Protein 1WMZ (pdb70)

Organism: Pseudocnus echinatus (NCBI:txid2592315)

InterPro domains:
  IPR001304 C-type lectin-like [PF00059] (22-136)
  IPR001304 C-type lectin-like [PS50041] (10-136)
  IPR001304 C-type lectin-like [SM00034] (3-136)
  IPR016186 C-type lectin-like/link domain superfamily [G3DSA:3.10.100.10] (1-139)
  IPR016187 C-type lectin fold [SSF56436] (1-137)
  IPR033988 CEL-1-like C-type lectin-like domain [cd03589] (3-137)
  IPR050111 C-type lectin and snaclec domain-containing protein [PTHR22803] (3-139)

B-factor: mean 17.83, std 5.94, range [8.75, 48.44]

Sequence (560 aa):
NQCPTDWEAEGDHCYRFFNTLTTWENAHHECVSYSCSTLNVRSDLVSVHSAAEQAYVFNYWRGIDSQAGQLWIGLYDKYNEGDFIWTDGSKVGYTKWAGGQPDNWNNAEDYGQFRHTEGGAWNDNSAAAQAKYMCKLTFENQCPTDWEAEGDHCYRFFNTLTTWENAHHECVSYSCSTLNVRSDLVSVHSAAEQAYVFNYWRGIDSQAGQLWIGLYDKYNEGDFIWTDGSKVGYTKWAGGQPDNWNNAEDYGQFRHTEGGAWNDNSAAAQAKYMCKLTFENQCPTDWEAEGDHCYRFFNTLTTWENAHHECVSYSCSTLNVRSDLVSVHSAAEQAYVFNYWRGIDSQAGQLWIGLYDKYNEGDFIWTDGSKVGYTKWAGGQPDNWNNAEDYGQFRHTEGGAWNDNSAAAQAKYMCKLTFENQCPTDWEAEGDHCYRFFNTLTTWENAHHECVSYSCSTLNVRSDLVSVHSAAEQAYVFNYWRGIDSQAGQLWIGLYDKYNEGDFIWTDGSKVGYTKWAGGQPDNWNNAEDYGQFRHTEGGAWNDNSAAAQAKYMCKLTFE

Radius of gyration: 27.47 Å; Cα contacts (8 Å, |Δi|>4): 1332; chains: 4; bounding box: 58×64×81 Å

CATH classification: 3.10.100.10

Structure (mmCIF, N/CA/C/O backbone):
data_1WMZ
#
_entry.id   1WMZ
#
_cell.length_a   39.580
_cell.length_b   52.240
_cell.length_c   136.590
_cell.angle_alpha   90.00
_cell.angle_beta   91.66
_cell.angle_gamma   90.00
#
_symmetry.space_group_name_H-M   'P 1 21 1'
#
loop_
_entity.id
_entity.type
_entity.pdbx_description
1 polymer 'lectin CEL-I, N-acetyl-D-galactosamine-specific C-type'
2 non-polymer 2-acetamido-2-deoxy-beta-D-galactopyranose
3 non-polymer 'CALCIUM ION'
4 non-polymer 2-acetamido-2-deoxy-alpha-D-galactopyranose
5 water water
#
loop_
_atom_site.group_PDB
_atom_site.id
_atom_site.type_symbol
_atom_site.label_atom_id
_atom_site.label_alt_id
_atom_site.label_comp_id
_atom_site.label_asym_id
_atom_site.label_entity_id
_atom_site.label_seq_id
_atom_site.pdbx_PDB_ins_code
_atom_site.Cartn_x
_atom_site.Cartn_y
_atom_site.Cartn_z
_atom_site.occupancy
_atom_site.B_iso_or_equiv
_atom_site.auth_seq_id
_atom_site.auth_comp_id
_atom_site.auth_asym_id
_atom_site.auth_atom_id
_atom_site.pdbx_PDB_model_num
ATOM 1 N N . ASN A 1 1 ? 11.109 -22.456 32.037 1.00 27.83 1 ASN A N 1
ATOM 2 C CA . ASN A 1 1 ? 9.861 -22.329 32.840 1.00 25.61 1 ASN A CA 1
ATOM 3 C C . ASN A 1 1 ? 9.180 -20.962 32.667 1.00 23.71 1 ASN A C 1
ATOM 4 O O . ASN A 1 1 ? 9.722 -20.048 32.056 1.00 22.72 1 ASN A O 1
ATOM 9 N N . GLN A 1 2 ? 7.988 -20.817 33.236 1.00 20.21 2 GLN A N 1
ATOM 10 C CA . GLN A 1 2 ? 7.224 -19.579 33.051 1.00 19.66 2 GLN A CA 1
ATOM 11 C C . GLN A 1 2 ? 7.105 -18.773 34.339 1.00 19.52 2 GLN A C 1
ATOM 12 O O . GLN A 1 2 ? 6.130 -18.072 34.567 1.00 19.10 2 GLN A O 1
ATOM 18 N N . CYS A 1 3 ? 8.091 -18.904 35.223 1.00 18.90 3 CYS A N 1
ATOM 19 C CA . CYS A 1 3 ? 8.060 -18.183 36.498 1.00 18.18 3 CYS A CA 1
ATOM 20 C C . CYS A 1 3 ? 8.610 -16.794 36.305 1.00 18.11 3 CYS A C 1
ATOM 21 O O . CYS A 1 3 ? 9.490 -16.585 35.457 1.00 19.86 3 CYS A O 1
ATOM 24 N N . PRO A 1 4 ? 8.072 -15.819 37.029 1.00 18.04 4 PRO A N 1
ATOM 25 C CA . PRO A 1 4 ? 8.699 -14.507 37.094 1.00 17.45 4 PRO A CA 1
ATOM 26 C C . PRO A 1 4 ? 10.176 -14.611 37.509 1.00 19.24 4 PRO A C 1
ATOM 27 O O . PRO A 1 4 ? 10.577 -15.575 38.164 1.00 18.44 4 PRO A O 1
ATOM 31 N N . THR A 1 5 ? 10.952 -13.625 37.078 1.00 19.03 5 THR A N 1
ATOM 32 C CA . THR A 1 5 ? 12.364 -13.490 37.419 1.00 21.88 5 THR A CA 1
ATOM 33 C C . THR A 1 5 ? 12.542 -13.489 38.917 1.00 21.83 5 THR A C 1
ATOM 34 O O . THR A 1 5 ? 11.777 -12.852 39.623 1.00 21.84 5 THR A O 1
ATOM 38 N N . ASP A 1 6 ? 13.542 -14.250 39.365 1.00 24.16 6 ASP A N 1
ATOM 39 C CA . ASP A 1 6 ? 13.884 -14.408 40.782 1.00 24.33 6 ASP A CA 1
ATOM 40 C C . ASP A 1 6 ? 12.948 -15.335 41.539 1.00 23.94 6 ASP A C 1
ATOM 41 O O . ASP A 1 6 ? 13.088 -15.450 42.763 1.00 23.53 6 ASP A O 1
ATOM 46 N N . TRP A 1 7 ? 12.003 -15.975 40.835 1.00 22.96 7 TRP A N 1
ATOM 47 C CA . TRP A 1 7 ? 11.203 -17.074 41.408 1.00 22.04 7 TRP A CA 1
ATOM 48 C C . TRP A 1 7 ? 11.599 -18.385 40.733 1.00 22.57 7 TRP A C 1
ATOM 49 O O . TRP A 1 7 ? 11.984 -18.402 39.559 1.00 23.18 7 TRP A O 1
ATOM 60 N N . GLU A 1 8 ? 11.492 -19.497 41.466 1.00 22.54 8 GLU A N 1
ATOM 61 C CA . GLU A 1 8 ? 11.926 -20.808 41.037 1.00 23.28 8 GLU A CA 1
ATOM 62 C C . GLU A 1 8 ? 10.719 -21.645 40.731 1.00 22.52 8 GLU A C 1
ATOM 63 O O . GLU A 1 8 ? 9.721 -21.558 41.438 1.00 22.26 8 GLU A O 1
ATOM 69 N N . ALA A 1 9 ? 10.814 -22.454 39.685 1.00 22.33 9 ALA A N 1
ATOM 70 C CA . ALA A 1 9 ? 9.690 -23.281 39.214 1.00 23.51 9 ALA A CA 1
ATOM 71 C C . ALA A 1 9 ? 9.711 -24.693 39.815 1.00 24.41 9 ALA A C 1
ATOM 72 O O . ALA A 1 9 ? 10.752 -25.342 39.877 1.00 25.27 9 ALA A O 1
ATOM 74 N N . GLU A 1 10 ? 8.551 -25.191 40.190 1.00 23.97 10 GLU A N 1
ATOM 75 C CA . GLU A 1 10 ? 8.410 -26.589 40.559 1.00 24.72 10 GLU A CA 1
ATOM 76 C C . GLU A 1 10 ? 6.937 -26.921 40.438 1.00 23.95 10 GLU A C 1
ATOM 77 O O . GLU A 1 10 ? 6.112 -26.315 41.082 1.00 22.92 10 GLU A O 1
ATOM 83 N N . GLY A 1 11 ? 6.626 -27.885 39.581 1.00 22.83 11 GLY A N 1
ATOM 84 C CA . GLY A 1 11 ? 5.261 -28.323 39.375 1.00 23.03 11 GLY A CA 1
ATOM 85 C C . GLY A 1 11 ? 4.492 -27.165 38.811 1.00 22.29 11 GLY A C 1
ATOM 86 O O . GLY A 1 11 ? 5.000 -26.446 37.960 1.00 24.88 11 GLY A O 1
ATOM 87 N N . ASP A 1 12 ? 3.272 -26.960 39.298 1.00 21.93 12 ASP A N 1
ATOM 88 C CA . ASP A 1 12 ? 2.425 -25.872 38.792 1.00 21.50 12 ASP A CA 1
ATOM 89 C C . ASP A 1 12 ? 2.579 -24.581 39.629 1.00 19.92 12 ASP A C 1
ATOM 90 O O . ASP A 1 12 ? 1.686 -23.734 39.673 1.00 19.84 12 ASP A O 1
ATOM 95 N N . HIS A 1 13 ? 3.733 -24.412 40.264 1.00 18.41 13 HIS A N 1
ATOM 96 C CA . HIS A 1 13 ? 3.933 -23.270 41.189 1.00 17.35 13 HIS A CA 1
ATOM 97 C C . HIS A 1 13 ? 5.291 -22.616 40.977 1.00 17.45 13 HIS A C 1
ATOM 98 O O . HIS A 1 13 ? 6.152 -23.210 40.353 1.00 17.26 13 HIS A O 1
ATOM 105 N N . CYS A 1 14 ? 5.459 -21.401 41.507 1.00 17.58 14 CYS A N 1
ATOM 106 C CA . CYS A 1 14 ? 6.745 -20.711 41.588 1.00 18.02 14 CYS A CA 1
ATOM 107 C C . CYS A 1 14 ? 6.985 -20.431 43.064 1.00 17.97 14 CYS A C 1
ATOM 108 O O . CYS A 1 14 ? 6.038 -20.169 43.784 1.00 16.93 14 CYS A O 1
ATOM 111 N N . TYR A 1 15 ? 8.247 -20.448 43.493 1.00 18.04 15 TYR A N 1
ATOM 112 C CA . TYR A 1 15 ? 8.627 -20.235 44.877 1.00 17.88 15 TYR A CA 1
ATOM 113 C C . TYR A 1 15 ? 9.741 -19.184 44.974 1.00 18.39 15 TYR A C 1
ATOM 114 O O . TYR A 1 15 ? 10.560 -19.077 44.069 1.00 17.28 15 TYR A O 1
ATOM 123 N N . ARG A 1 16 ? 9.782 -18.460 46.081 1.00 18.59 16 ARG A N 1
ATOM 124 C CA . ARG A 1 16 ? 10.852 -17.492 46.312 1.00 20.39 16 ARG A CA 1
ATOM 125 C C . ARG A 1 16 ? 11.188 -17.406 47.815 1.00 20.35 16 ARG A C 1
ATOM 126 O O . ARG A 1 16 ? 10.352 -17.034 48.627 1.00 19.41 16 ARG A O 1
ATOM 134 N N . PHE A 1 17 ? 12.447 -17.703 48.120 1.00 22.31 17 PHE A N 1
ATOM 135 C CA . PHE A 1 17 ? 13.016 -17.592 49.460 1.00 23.07 17 PHE A CA 1
ATOM 136 C C . PHE A 1 17 ? 13.513 -16.169 49.784 1.00 24.17 17 PHE A C 1
ATOM 137 O O . PHE A 1 17 ? 14.204 -15.532 48.967 1.00 23.71 17 PHE A O 1
ATOM 145 N N . PHE A 1 18 ? 13.163 -15.664 50.960 1.00 25.05 18 PHE A N 1
ATOM 146 C CA . PHE A 1 18 ? 13.591 -14.342 51.407 1.00 25.93 18 PHE A CA 1
ATOM 147 C C . PHE A 1 18 ? 14.395 -14.524 52.685 1.00 27.59 18 PHE A C 1
ATOM 148 O O . PHE A 1 18 ? 13.869 -14.947 53.716 1.00 26.52 18 PHE A O 1
ATOM 156 N N . ASN A 1 19 ? 15.688 -14.215 52.612 1.00 27.99 19 ASN A N 1
ATOM 157 C CA . ASN A 1 19 ? 16.609 -14.447 53.728 1.00 28.81 19 ASN A CA 1
ATOM 158 C C . ASN A 1 19 ? 16.673 -13.256 54.715 1.00 28.96 19 ASN A C 1
ATOM 159 O O . ASN A 1 19 ? 17.690 -12.571 54.868 1.00 28.88 19 ASN A O 1
ATOM 164 N N . THR A 1 20 ? 15.544 -12.991 55.337 1.00 30.30 20 THR A N 1
ATOM 165 C CA . THR A 1 20 ? 15.308 -11.850 56.205 1.00 31.00 20 THR A CA 1
ATOM 166 C C . THR A 1 20 ? 14.605 -12.433 57.433 1.00 30.64 20 THR A C 1
ATOM 167 O O . THR A 1 20 ? 13.542 -13.024 57.294 1.00 29.51 20 THR A O 1
ATOM 171 N N . LEU A 1 21 ? 15.142 -12.207 58.623 1.00 29.38 21 LEU A N 1
ATOM 172 C CA . LEU A 1 21 ? 14.395 -12.540 59.832 1.00 28.39 21 LEU A CA 1
ATOM 173 C C . LEU A 1 21 ? 13.279 -11.544 60.015 1.00 27.58 21 LEU A C 1
ATOM 174 O O . LEU A 1 21 ? 13.526 -10.354 60.067 1.00 26.87 21 LEU A O 1
ATOM 179 N N . THR A 1 22 ? 12.035 -12.015 60.098 1.00 24.77 22 THR A N 1
ATOM 180 C CA . THR A 1 22 ? 10.925 -11.137 60.388 1.00 25.21 22 THR A CA 1
ATOM 181 C C . THR A 1 22 ? 9.840 -11.944 61.116 1.00 23.84 22 THR A C 1
ATOM 182 O O . THR A 1 22 ? 10.006 -13.140 61.364 1.00 25.38 22 THR A O 1
ATOM 186 N N . THR A 1 23 ? 8.766 -11.288 61.485 1.00 25.08 23 THR A N 1
ATOM 187 C CA . THR A 1 23 ? 7.621 -11.941 62.126 1.00 24.47 23 THR A CA 1
ATOM 188 C C . THR A 1 23 ? 6.757 -12.679 61.093 1.00 24.82 23 THR A C 1
ATOM 189 O O . THR A 1 23 ? 6.807 -12.380 59.912 1.00 24.66 23 THR A O 1
ATOM 193 N N . TRP A 1 24 ? 5.957 -13.639 61.539 1.00 23.28 24 TRP A N 1
ATOM 194 C CA . TRP A 1 24 ? 5.062 -14.306 60.596 1.00 22.50 24 TRP A CA 1
ATOM 195 C C . TRP A 1 24 ? 4.134 -13.317 59.917 1.00 22.82 24 TRP A C 1
ATOM 196 O O . TRP A 1 24 ? 3.885 -13.420 58.727 1.00 23.66 24 TRP A O 1
ATOM 207 N N . GLU A 1 25 ? 3.604 -12.376 60.677 1.00 24.36 25 GLU A N 1
ATOM 208 C CA . GLU A 1 25 ? 2.614 -11.432 60.175 1.00 25.83 25 GLU A CA 1
ATOM 209 C C . GLU A 1 25 ? 3.209 -10.603 59.057 1.00 25.27 25 GLU A C 1
ATOM 210 O O . GLU A 1 25 ? 2.537 -10.292 58.085 1.00 24.52 25 GLU A O 1
ATOM 216 N N . ASN A 1 26 ? 4.473 -10.225 59.219 1.00 24.47 26 ASN A N 1
ATOM 217 C CA . ASN A 1 26 ? 5.108 -9.394 58.215 1.00 24.58 26 ASN A CA 1
ATOM 218 C C . ASN A 1 26 ? 5.535 -10.196 56.991 1.00 23.61 26 ASN A C 1
ATOM 219 O O . ASN A 1 26 ? 5.428 -9.674 55.855 1.00 23.86 26 ASN A O 1
ATOM 224 N N . ALA A 1 27 ? 6.024 -11.425 57.199 1.00 22.54 27 ALA A N 1
ATOM 225 C CA . ALA A 1 27 ? 6.288 -12.351 56.103 1.00 22.06 27 ALA A CA 1
ATOM 226 C C . ALA A 1 27 ? 5.027 -12.603 55.290 1.00 22.01 27 ALA A C 1
ATOM 227 O O . ALA A 1 27 ? 5.105 -12.657 54.048 1.00 21.27 27 ALA A O 1
ATOM 229 N N . HIS A 1 28 ? 3.885 -12.793 55.963 1.00 21.63 28 HIS A N 1
ATOM 230 C CA . HIS A 1 28 ? 2.607 -13.039 55.276 1.00 21.62 28 HIS A CA 1
ATOM 231 C C . HIS A 1 28 ? 2.251 -11.838 54.382 1.00 23.25 28 HIS A C 1
ATOM 232 O O . HIS A 1 28 ? 1.986 -11.987 53.191 1.00 22.42 28 HIS A O 1
ATOM 239 N N . HIS A 1 29 ? 2.276 -10.648 54.984 1.00 23.99 29 HIS A N 1
ATOM 240 C CA . HIS A 1 29 ? 2.000 -9.386 54.273 1.00 25.33 29 HIS A CA 1
ATOM 241 C C . HIS A 1 29 ? 2.954 -9.183 53.078 1.00 24.73 29 HIS A C 1
ATOM 242 O O . HIS A 1 29 ? 2.509 -8.780 51.996 1.00 25.09 29 HIS A O 1
ATOM 249 N N . GLU A 1 30 ? 4.230 -9.504 53.249 1.00 24.25 30 GLU A N 1
ATOM 250 C CA . GLU A 1 30 ? 5.208 -9.361 52.171 1.00 23.98 30 GLU A CA 1
ATOM 251 C C . GLU A 1 30 ? 4.848 -10.284 51.015 1.00 22.29 30 GLU A C 1
ATOM 252 O O . GLU A 1 30 ? 4.801 -9.849 49.852 1.00 21.22 30 GLU A O 1
ATOM 258 N N . CYS A 1 31 ? 4.566 -11.553 51.323 1.00 21.02 31 CYS A N 1
ATOM 259 C CA . CYS A 1 31 ? 4.280 -12.517 50.262 1.00 19.41 31 CYS A CA 1
ATOM 260 C C . CYS A 1 31 ? 3.027 -12.075 49.521 1.00 18.54 31 CYS A C 1
ATOM 261 O O . CYS A 1 31 ? 3.029 -12.107 48.293 1.00 19.37 31 CYS A O 1
ATOM 264 N N . VAL A 1 32 ? 1.992 -11.670 50.239 1.00 18.13 32 VAL A N 1
ATOM 265 C CA . VAL A 1 32 ? 0.722 -11.319 49.614 1.00 18.55 32 VAL A CA 1
ATOM 266 C C . VAL A 1 32 ? 0.894 -10.107 48.686 1.00 19.89 32 VAL A C 1
ATOM 267 O O . VAL A 1 32 ? 0.238 -10.015 47.647 1.00 18.86 32 VAL A O 1
ATOM 271 N N . SER A 1 33 ? 1.824 -9.221 49.040 1.00 18.59 33 SER A N 1
ATOM 272 C CA . SER A 1 33 ? 2.017 -7.991 48.248 1.00 19.41 33 SER A CA 1
ATOM 273 C C . SER A 1 33 ? 2.451 -8.216 46.784 1.00 19.35 33 SER A C 1
ATOM 274 O O . SER A 1 33 ? 2.335 -7.279 45.960 1.00 20.80 33 SER A O 1
ATOM 277 N N . TYR A 1 34 ? 2.994 -9.391 46.457 1.00 17.46 34 TYR A N 1
ATOM 278 C CA . TYR A 1 34 ? 3.390 -9.720 45.088 1.00 17.18 34 TYR A CA 1
ATOM 279 C C . TYR A 1 34 ? 2.214 -10.139 44.208 1.00 16.63 34 TYR A C 1
ATOM 280 O O . TYR A 1 34 ? 2.374 -10.261 42.995 1.00 16.60 34 TYR A O 1
ATOM 289 N N . SER A 1 35 ? 1.058 -10.398 44.811 1.00 16.59 35 SER A N 1
ATOM 290 C CA . SER A 1 35 ? -0.082 -10.933 44.054 1.00 16.08 35 SER A CA 1
ATOM 291 C C . SER A 1 35 ? -0.458 -10.015 42.893 1.00 15.92 35 SER A C 1
ATOM 292 O O . SER A 1 35 ? -0.287 -8.794 42.949 1.00 15.71 35 SER A O 1
ATOM 295 N N . CYS A 1 36 ? -1.082 -10.614 41.888 1.00 15.80 36 CYS A N 1
ATOM 296 C CA . CYS A 1 36 ? -1.494 -9.856 40.708 1.00 16.90 36 CYS A CA 1
ATOM 297 C C . CYS A 1 36 ? -2.883 -10.289 40.225 1.00 15.32 36 CYS A C 1
ATOM 298 O O . CYS A 1 36 ? -3.064 -11.357 39.609 1.00 13.79 36 CYS A O 1
ATOM 301 N N . SER A 1 37 ? -3.844 -9.411 40.461 1.00 14.50 37 SER A N 1
ATOM 302 C CA . SER A 1 37 ? -5.233 -9.678 40.121 1.00 14.81 37 SER A CA 1
ATOM 303 C C . SER A 1 37 ? -5.470 -9.765 38.600 1.00 13.88 37 SER A C 1
ATOM 304 O O . SER A 1 37 ? -6.345 -10.493 38.168 1.00 15.52 37 SER A O 1
ATOM 307 N N . THR A 1 38 ? -4.738 -9.009 37.781 1.00 13.17 38 THR A N 1
ATOM 308 C CA . THR A 1 38 ? -4.983 -9.071 36.344 1.00 14.07 38 THR A CA 1
ATOM 309 C C . THR A 1 38 ? -4.709 -10.446 35.738 1.00 14.23 38 THR A C 1
ATOM 310 O O . THR A 1 38 ? -5.271 -10.778 34.692 1.00 14.85 38 THR A O 1
ATOM 314 N N . LEU A 1 39 ? -3.856 -11.251 36.365 1.00 13.71 39 LEU A N 1
ATOM 315 C CA . LEU A 1 39 ? -3.589 -12.614 35.888 1.00 14.03 39 LEU A CA 1
ATOM 316 C C . LEU A 1 39 ? -4.132 -13.682 36.874 1.00 14.25 39 LEU A C 1
ATOM 317 O O . LEU A 1 39 ? -3.849 -14.857 36.708 1.00 14.97 39 LEU A O 1
ATOM 322 N N . ASN A 1 40 ? -4.869 -13.243 37.896 1.00 14.83 40 ASN A N 1
ATOM 323 C CA . ASN A 1 40 ? -5.315 -14.112 39.015 1.00 15.58 40 ASN A CA 1
ATOM 324 C C . ASN A 1 40 ? -4.189 -14.931 39.598 1.00 15.94 40 ASN A C 1
ATOM 325 O O . ASN A 1 40 ? -4.319 -16.161 39.802 1.00 16.83 40 ASN A O 1
ATOM 330 N N . VAL A 1 41 ? -3.056 -14.263 39.801 1.00 15.02 41 VAL A N 1
ATOM 331 C CA . VAL A 1 41 ? -1.928 -14.859 40.487 1.00 15.19 41 VAL A CA 1
ATOM 332 C C . VAL A 1 41 ? -1.957 -14.479 41.976 1.00 15.93 41 VAL A C 1
ATOM 333 O O . VAL A 1 41 ? -1.731 -13.328 42.362 1.00 16.46 41 VAL A O 1
ATOM 337 N N . ARG A 1 42 ? -2.204 -15.467 42.822 1.00 16.31 42 ARG A N 1
ATOM 338 C CA . ARG A 1 42 ? -1.994 -15.347 44.257 1.00 15.68 42 ARG A CA 1
ATOM 339 C C . ARG A 1 42 ? -0.523 -15.559 44.630 1.00 14.98 42 ARG A C 1
ATOM 340 O O . ARG A 1 42 ? 0.104 -16.554 44.215 1.00 15.14 42 ARG A O 1
ATOM 348 N N . SER A 1 43 ? 0.022 -14.623 45.404 1.00 15.84 43 SER A N 1
ATOM 349 C CA . SER A 1 43 ? 1.294 -14.846 46.071 1.00 15.43 43 SER A CA 1
ATOM 350 C C . SER A 1 43 ? 0.993 -14.913 47.580 1.00 15.10 43 SER A C 1
ATOM 351 O O . SER A 1 43 ? 0.191 -14.147 48.118 1.00 15.63 43 SER A O 1
ATOM 354 N N . ASP A 1 44 ? 1.591 -15.868 48.264 1.00 16.10 44 ASP A N 1
ATOM 355 C CA . ASP A 1 44 ? 1.248 -16.080 49.647 1.00 15.98 44 ASP A CA 1
ATOM 356 C C . ASP A 1 44 ? 2.376 -16.849 50.301 1.00 15.49 44 ASP A C 1
ATOM 357 O O . ASP A 1 44 ? 3.305 -17.337 49.622 1.00 15.61 44 ASP A O 1
ATOM 362 N N . LEU A 1 45 ? 2.352 -16.957 51.635 1.00 15.98 45 LEU A N 1
ATOM 363 C CA . LEU A 1 45 ? 3.290 -17.858 52.282 1.00 15.77 45 LEU A CA 1
ATOM 364 C C . LEU A 1 45 ? 3.097 -19.262 51.703 1.00 17.04 45 LEU A C 1
ATOM 365 O O . LEU A 1 45 ? 1.987 -19.635 51.333 1.00 15.58 45 LEU A O 1
ATOM 370 N N . VAL A 1 46 ? 4.176 -20.014 51.618 1.00 17.23 46 VAL A N 1
ATOM 371 C CA . VAL A 1 46 ? 4.179 -21.357 51.062 1.00 18.42 46 VAL A CA 1
ATOM 372 C C . VAL A 1 46 ? 3.218 -22.311 51.804 1.00 18.66 46 VAL A C 1
ATOM 373 O O . VAL A 1 46 ? 3.168 -22.313 53.039 1.00 17.24 46 VAL A O 1
ATOM 377 N N . SER A 1 47 ? 2.365 -23.000 51.032 1.00 18.17 47 SER A N 1
ATOM 378 C CA . SER A 1 47 ? 1.588 -24.159 51.533 1.00 17.93 47 SER A CA 1
ATOM 379 C C . SER A 1 47 ? 2.257 -25.423 51.041 1.00 17.63 47 SER A C 1
ATOM 380 O O . SER A 1 47 ? 2.863 -25.439 49.964 1.00 16.93 47 SER A O 1
ATOM 383 N N . VAL A 1 48 ? 2.143 -26.514 51.802 1.00 16.92 48 VAL A N 1
ATOM 384 C CA . VAL A 1 48 ? 2.876 -27.731 51.509 1.00 17.79 48 VAL A CA 1
ATOM 385 C C . VAL A 1 48 ? 1.881 -28.888 51.453 1.00 18.58 48 VAL A C 1
ATOM 386 O O . VAL A 1 48 ? 1.188 -29.123 52.431 1.00 20.27 48 VAL A O 1
ATOM 390 N N . HIS A 1 49 ? 1.832 -29.588 50.316 1.00 19.30 49 HIS A N 1
ATOM 391 C CA . HIS A 1 49 ? 0.771 -30.587 50.038 1.00 19.46 49 HIS A CA 1
ATOM 392 C C . HIS A 1 49 ? 1.231 -32.002 49.748 1.00 19.92 49 HIS A C 1
ATOM 393 O O . HIS A 1 49 ? 0.406 -32.862 49.421 1.00 19.25 49 HIS A O 1
ATOM 400 N N . SER A 1 50 ? 2.520 -32.244 49.936 1.00 20.46 50 SER A N 1
ATOM 401 C CA . SER A 1 50 ? 3.100 -33.566 49.738 1.00 22.01 50 SER A CA 1
ATOM 402 C C . SER A 1 50 ? 4.516 -33.618 50.302 1.00 22.64 50 SER A C 1
ATOM 403 O O . SER A 1 50 ? 5.151 -32.579 50.536 1.00 22.56 50 SER A O 1
ATOM 406 N N . ALA A 1 51 ? 5.032 -34.844 50.441 1.00 24.25 51 ALA A N 1
ATOM 407 C CA . ALA A 1 51 ? 6.407 -35.040 50.875 1.00 23.94 51 ALA A CA 1
ATOM 408 C C . ALA A 1 51 ? 7.393 -34.469 49.848 1.00 23.16 51 ALA A C 1
ATOM 409 O O . ALA A 1 51 ? 8.448 -33.953 50.221 1.00 24.39 51 ALA A O 1
ATOM 411 N N . ALA A 1 52 ? 7.054 -34.586 48.572 1.00 23.08 52 ALA A N 1
ATOM 412 C CA . ALA A 1 52 ? 7.880 -34.048 47.496 1.00 21.62 52 ALA A CA 1
ATOM 413 C C . ALA A 1 52 ? 7.962 -32.515 47.610 1.00 20.99 52 ALA A C 1
ATOM 414 O O . ALA A 1 52 ? 9.030 -31.930 47.496 1.00 20.69 52 ALA A O 1
ATOM 416 N N . GLU A 1 53 ? 6.821 -31.878 47.851 1.00 20.05 53 GLU A N 1
ATOM 417 C CA . GLU A 1 53 ? 6.784 -30.425 47.967 1.00 20.15 53 GLU A CA 1
ATOM 418 C C . GLU A 1 53 ? 7.510 -29.989 49.243 1.00 20.06 53 GLU A C 1
ATOM 419 O O . GLU A 1 53 ? 8.265 -29.023 49.227 1.00 17.64 53 GLU A O 1
ATOM 425 N N . GLN A 1 54 ? 7.334 -30.746 50.334 1.00 19.53 54 GLN A N 1
ATOM 426 C CA . GLN A 1 54 ? 8.109 -30.502 51.551 1.00 20.22 54 GLN A CA 1
ATOM 427 C C . GLN A 1 54 ? 9.626 -30.536 51.279 1.00 19.80 54 GLN A C 1
ATOM 428 O O . GLN A 1 54 ? 10.346 -29.614 51.701 1.00 20.32 54 GLN A O 1
ATOM 434 N N . ALA A 1 55 ? 10.095 -31.577 50.597 1.00 20.80 55 ALA A N 1
ATOM 435 C CA . ALA A 1 55 ? 11.522 -31.760 50.322 1.00 21.67 55 ALA A CA 1
ATOM 436 C C . ALA A 1 55 ? 12.045 -30.657 49.410 1.00 22.15 55 ALA A C 1
ATOM 437 O O . ALA A 1 55 ? 13.124 -30.148 49.617 1.00 22.52 55 ALA A O 1
ATOM 439 N N . TYR A 1 56 ? 11.272 -30.283 48.407 1.00 22.33 56 TYR A N 1
ATOM 440 C CA . TYR A 1 56 ? 11.685 -29.207 47.515 1.00 21.53 56 TYR A CA 1
ATOM 441 C C . TYR A 1 56 ? 11.877 -27.871 48.255 1.00 21.59 56 TYR A C 1
ATOM 442 O O . TYR A 1 56 ? 12.912 -27.163 48.083 1.00 22.13 56 TYR A O 1
ATOM 451 N N . VAL A 1 57 ? 10.868 -27.499 49.034 1.00 19.73 57 VAL A N 1
ATOM 452 C CA . VAL A 1 57 ? 10.866 -26.263 49.777 1.00 19.81 57 VAL A CA 1
ATOM 453 C C . VAL A 1 57 ? 12.055 -26.252 50.757 1.00 20.68 57 VAL A C 1
ATOM 454 O O . VAL A 1 57 ? 12.809 -25.279 50.831 1.00 20.83 57 VAL A O 1
ATOM 458 N N . PHE A 1 58 ? 12.205 -27.336 51.498 1.00 21.27 58 PHE A N 1
ATOM 459 C CA . PHE A 1 58 ? 13.272 -27.440 52.504 1.00 22.00 58 PHE A CA 1
ATOM 460 C C . PHE A 1 58 ? 14.653 -27.358 51.810 1.00 22.69 58 PHE A C 1
ATOM 461 O O . PHE A 1 58 ? 15.534 -26.596 52.251 1.00 23.21 58 PHE A O 1
ATOM 469 N N . ASN A 1 59 ? 14.818 -28.129 50.740 1.00 23.22 59 ASN A N 1
ATOM 470 C CA . ASN A 1 59 ? 16.096 -28.199 50.005 1.00 24.23 59 ASN A CA 1
ATOM 471 C C . ASN A 1 59 ? 16.457 -26.873 49.340 1.00 24.16 59 ASN A C 1
ATOM 472 O O . ASN A 1 59 ? 17.608 -26.479 49.338 1.00 23.84 59 ASN A O 1
ATOM 477 N N . TYR A 1 60 ? 15.450 -26.144 48.837 1.00 23.25 60 TYR A N 1
ATOM 478 C CA . TYR A 1 60 ? 15.633 -24.790 48.308 1.00 23.17 60 TYR A CA 1
ATOM 479 C C . TYR A 1 60 ? 16.116 -23.848 49.420 1.00 24.30 60 TYR A C 1
ATOM 480 O O . TYR A 1 60 ? 17.112 -23.102 49.265 1.00 25.80 60 TYR A O 1
ATOM 489 N N . TRP A 1 61 ? 15.443 -23.895 50.571 1.00 24.25 61 TRP A N 1
ATOM 490 C CA . TRP A 1 61 ? 15.781 -23.054 51.691 1.00 24.08 61 TRP A CA 1
ATOM 491 C C . TRP A 1 61 ? 17.209 -23.304 52.157 1.00 25.72 61 TRP A C 1
ATOM 492 O O . TRP A 1 61 ? 18.010 -22.349 52.211 1.00 25.48 61 TRP A O 1
ATOM 503 N N . ARG A 1 62 ? 17.528 -24.560 52.450 1.00 26.28 62 ARG A N 1
ATOM 504 C CA . ARG A 1 62 ? 18.823 -24.918 53.053 1.00 27.48 62 ARG A CA 1
ATOM 505 C C . ARG A 1 62 ? 19.966 -24.952 52.038 1.00 29.23 62 ARG A C 1
ATOM 506 O O . ARG A 1 62 ? 21.122 -25.146 52.430 1.00 29.63 62 ARG A O 1
ATOM 514 N N . GLY A 1 63 ? 19.654 -24.783 50.752 1.00 29.68 63 GLY A N 1
ATOM 515 C CA . GLY A 1 63 ? 20.685 -24.594 49.740 1.00 30.99 63 GLY A CA 1
ATOM 516 C C . GLY A 1 63 ? 21.255 -23.193 49.797 1.00 31.41 63 GLY A C 1
ATOM 517 O O . GLY A 1 63 ? 22.393 -22.958 49.367 1.00 32.88 63 GLY A O 1
ATOM 518 N N . ILE A 1 64 ? 20.470 -22.249 50.309 1.00 32.26 64 ILE A N 1
ATOM 519 C CA . ILE A 1 64 ? 20.873 -20.853 50.399 1.00 32.72 64 ILE A CA 1
ATOM 520 C C . ILE A 1 64 ? 21.246 -20.450 51.828 1.00 33.36 64 ILE A C 1
ATOM 521 O O . ILE A 1 64 ? 22.202 -19.710 52.040 1.00 33.99 64 ILE A O 1
ATOM 526 N N . ASP A 1 65 ? 20.481 -20.937 52.805 1.00 33.61 65 ASP A N 1
ATOM 527 C CA . ASP A 1 65 ? 20.624 -20.538 54.197 1.00 33.13 65 ASP A CA 1
ATOM 528 C C . ASP A 1 65 ? 21.176 -21.742 54.987 1.00 33.89 65 ASP A C 1
ATOM 529 O O . ASP A 1 65 ? 20.628 -22.836 54.955 1.00 34.38 65 ASP A O 1
ATOM 534 N N . SER A 1 66 ? 22.298 -21.569 55.674 1.00 34.01 66 SER A N 1
ATOM 535 C CA . SER A 1 66 ? 22.806 -22.670 56.497 1.00 34.44 66 SER A CA 1
ATOM 536 C C . SER A 1 66 ? 22.849 -22.323 57.998 1.00 34.06 66 SER A C 1
ATOM 537 O O . SER A 1 66 ? 23.384 -23.093 58.796 1.00 35.00 66 SER A O 1
ATOM 540 N N . GLN A 1 67 ? 22.284 -21.186 58.373 1.00 33.50 67 GLN A N 1
ATOM 541 C CA . GLN A 1 67 ? 22.137 -20.820 59.779 1.00 33.60 67 GLN A CA 1
ATOM 542 C C . GLN A 1 67 ? 21.102 -21.709 60.470 1.00 33.04 67 GLN A C 1
ATOM 543 O O . GLN A 1 67 ? 20.109 -22.101 59.849 1.00 33.20 67 GLN A O 1
ATOM 549 N N . ALA A 1 68 ? 21.328 -22.020 61.749 1.00 30.86 68 ALA A N 1
ATOM 550 C CA . ALA A 1 68 ? 20.287 -22.606 62.594 1.00 29.40 68 ALA A CA 1
ATOM 551 C C . ALA A 1 68 ? 19.106 -21.665 62.619 1.00 27.73 68 ALA A C 1
ATOM 552 O O . ALA A 1 68 ? 19.253 -20.450 62.768 1.00 28.30 68 ALA A O 1
ATOM 554 N N . GLY A 1 69 ? 17.909 -22.223 62.519 1.00 25.82 69 GLY A N 1
ATOM 555 C CA . GLY A 1 69 ? 16.745 -21.384 62.535 1.00 24.18 69 GLY A CA 1
ATOM 556 C C . GLY A 1 69 ? 15.599 -22.012 61.779 1.00 22.18 69 GLY A C 1
ATOM 557 O O . GLY A 1 69 ? 15.658 -23.139 61.322 1.00 21.70 69 GLY A O 1
ATOM 558 N N . GLN A 1 70 ? 14.561 -21.205 61.643 1.00 21.57 70 GLN A N 1
ATOM 559 C CA . GLN A 1 70 ? 13.288 -21.669 61.088 1.00 21.70 70 GLN A CA 1
ATOM 560 C C . GLN A 1 70 ? 12.876 -20.900 59.824 1.00 21.22 70 GLN A C 1
ATOM 561 O O . GLN A 1 70 ? 13.451 -19.859 59.500 1.00 21.44 70 GLN A O 1
ATOM 567 N N . LEU A 1 71 ? 11.820 -21.408 59.164 1.00 19.70 71 LEU A N 1
ATOM 568 C CA . LEU A 1 71 ? 11.279 -20.856 57.925 1.00 18.74 71 LEU A CA 1
ATOM 569 C C . LEU A 1 71 ? 9.765 -20.800 58.019 1.00 17.91 71 LEU A C 1
ATOM 570 O O . LEU A 1 71 ? 9.151 -21.860 58.140 1.00 18.29 71 LEU A O 1
ATOM 575 N N . TRP A 1 72 ? 9.184 -19.606 57.985 1.00 18.06 72 TRP A N 1
ATOM 576 C CA . TRP A 1 72 ? 7.737 -19.437 58.105 1.00 17.44 72 TRP A CA 1
ATOM 577 C C . TRP A 1 72 ? 7.057 -20.119 56.920 1.00 17.90 72 TRP A C 1
ATOM 578 O O . TRP A 1 72 ? 7.546 -20.072 55.797 1.00 17.60 72 TRP A O 1
ATOM 589 N N . ILE A 1 73 ? 5.914 -20.754 57.182 1.00 17.78 73 ILE A N 1
ATOM 590 C CA . ILE A 1 73 ? 5.070 -21.272 56.117 1.00 17.22 73 ILE A CA 1
ATOM 591 C C . ILE A 1 73 ? 3.680 -20.732 56.392 1.00 16.14 73 ILE A C 1
ATOM 592 O O . ILE A 1 73 ? 3.425 -20.207 57.459 1.00 16.32 73 ILE A O 1
ATOM 597 N N . GLY A 1 74 ? 2.759 -20.879 55.443 1.00 15.66 74 GLY A N 1
ATOM 598 C CA . GLY A 1 74 ? 1.445 -20.255 55.573 1.00 16.67 74 GLY A CA 1
ATOM 599 C C . GLY A 1 74 ? 0.413 -20.961 56.449 1.00 17.21 74 GLY A C 1
ATOM 600 O O . GLY A 1 74 ? -0.784 -20.765 56.285 1.00 17.51 74 GLY A O 1
ATOM 601 N N . LEU A 1 75 ? 0.854 -21.780 57.397 1.00 18.29 75 LEU A N 1
ATOM 602 C CA . LEU A 1 75 ? -0.081 -22.548 58.237 1.00 17.27 75 LEU A CA 1
ATOM 603 C C . LEU A 1 75 ? -0.309 -21.793 59.538 1.00 17.87 75 LEU A C 1
ATOM 604 O O . LEU A 1 75 ? 0.646 -21.335 60.149 1.00 16.99 75 LEU A O 1
ATOM 609 N N . TYR A 1 76 ? -1.562 -21.677 59.981 1.00 17.32 76 TYR A N 1
ATOM 610 C CA . TYR A 1 76 ? -1.847 -20.946 61.220 1.00 18.47 76 TYR A CA 1
ATOM 611 C C . TYR A 1 76 ? -3.175 -21.321 61.841 1.00 19.29 76 TYR A C 1
ATOM 612 O O . TYR A 1 76 ? -4.051 -21.845 61.161 1.00 19.47 76 TYR A O 1
ATOM 621 N N . ASP A 1 77 ? -3.278 -21.116 63.155 1.00 20.05 77 ASP A N 1
ATOM 622 C CA . ASP A 1 77 ? -4.496 -21.434 63.897 1.00 21.32 77 ASP A CA 1
ATOM 623 C C . ASP A 1 77 ? -4.944 -20.226 64.759 1.00 22.73 77 ASP A C 1
ATOM 624 O O . ASP A 1 77 ? -5.573 -20.402 65.805 1.00 22.83 77 ASP A O 1
ATOM 629 N N . LYS A 1 78 ? -4.619 -19.022 64.296 1.00 24.86 78 LYS A N 1
ATOM 630 C CA . LYS A 1 78 ? -4.987 -17.765 64.972 1.00 27.23 78 LYS A CA 1
ATOM 631 C C . LYS A 1 78 ? -6.503 -17.625 65.162 1.00 28.62 78 LYS A C 1
ATOM 632 O O . LYS A 1 78 ? -6.960 -17.205 66.236 1.00 29.47 78 LYS A O 1
ATOM 638 N N . TYR A 1 79 ? -7.256 -17.937 64.109 1.00 30.11 79 TYR A N 1
ATOM 639 C CA . TYR A 1 79 ? -8.701 -17.710 64.090 1.00 32.35 79 TYR A CA 1
ATOM 640 C C . TYR A 1 79 ? -9.450 -18.745 64.934 1.00 31.53 79 TYR A C 1
ATOM 641 O O . TYR A 1 79 ? -10.385 -18.379 65.635 1.00 33.14 79 TYR A O 1
ATOM 650 N N . ASN A 1 80 ? -9.050 -20.020 64.870 1.00 30.97 80 ASN A N 1
ATOM 651 C CA . ASN A 1 80 ? -9.618 -21.098 65.717 1.00 29.59 80 ASN A CA 1
ATOM 652 C C . ASN A 1 80 ? -8.519 -22.003 66.324 1.00 28.56 80 ASN A C 1
ATOM 653 O O . ASN A 1 80 ? -7.979 -22.903 65.645 1.00 26.68 80 ASN A O 1
ATOM 658 N N . GLU A 1 81 ? -8.210 -21.772 67.599 1.00 27.18 81 GLU A N 1
ATOM 659 C CA . GLU A 1 81 ? -7.154 -22.525 68.302 1.00 26.91 81 GLU A CA 1
ATOM 660 C C . GLU A 1 81 ? -7.249 -24.019 68.094 1.00 25.80 81 GLU A C 1
ATOM 661 O O . GLU A 1 81 ? -8.306 -24.638 68.320 1.00 26.75 81 GLU A O 1
ATOM 667 N N . GLY A 1 82 ? -6.134 -24.593 67.634 1.00 24.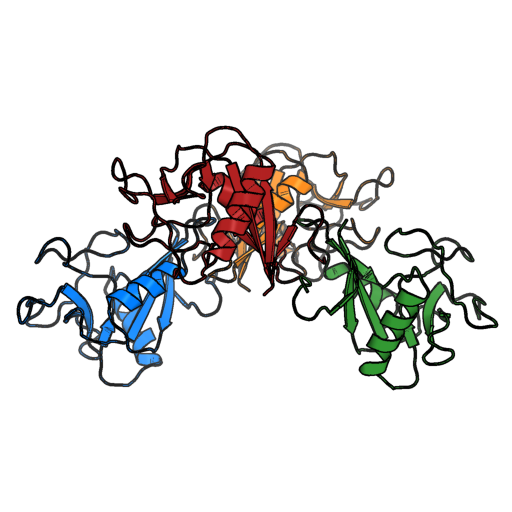69 82 GLY A N 1
ATOM 668 C CA . GLY A 1 82 ? -5.977 -26.001 67.338 1.00 23.85 82 GLY A CA 1
ATOM 669 C C . GLY A 1 82 ? -6.326 -26.474 65.948 1.00 23.66 82 GLY A C 1
ATOM 670 O O . GLY A 1 82 ? -5.981 -27.578 65.583 1.00 23.32 82 GLY A O 1
ATOM 671 N N . ASP A 1 83 ? -7.026 -25.640 65.183 1.00 23.78 83 ASP A N 1
ATOM 672 C CA . ASP A 1 83 ? -7.423 -25.917 63.811 1.00 23.60 83 ASP A CA 1
ATOM 673 C C . ASP A 1 83 ? -6.493 -25.180 62.857 1.00 22.51 83 ASP A C 1
ATOM 674 O O . ASP A 1 83 ? -6.713 -24.018 62.566 1.00 22.99 83 ASP A O 1
ATOM 679 N N . PHE A 1 84 ? -5.453 -25.874 62.399 1.00 21.71 84 PHE A N 1
ATOM 680 C CA . PHE A 1 84 ? -4.447 -25.270 61.511 1.00 20.50 84 PHE A CA 1
ATOM 681 C C . PHE A 1 84 ? -4.957 -25.265 60.085 1.00 19.61 84 PHE A C 1
ATOM 682 O O . PHE A 1 84 ? -5.517 -26.271 59.600 1.00 20.19 84 PHE A O 1
ATOM 690 N N . ILE A 1 85 ? -4.862 -24.093 59.446 1.00 18.43 85 ILE A N 1
ATOM 691 C CA . ILE A 1 85 ? -5.312 -23.899 58.068 1.00 18.04 85 ILE A CA 1
ATOM 692 C C . ILE A 1 85 ? -4.234 -23.174 57.258 1.00 18.14 85 ILE A C 1
ATOM 693 O O . ILE A 1 85 ? -3.359 -22.516 57.842 1.00 17.54 85 ILE A O 1
ATOM 698 N N . TRP A 1 86 ? -4.313 -23.283 55.917 1.00 16.58 86 TRP A N 1
ATOM 699 C CA . TRP A 1 86 ? -3.370 -22.567 55.052 1.00 16.46 86 TRP A CA 1
ATOM 700 C C . TRP A 1 86 ? -3.930 -21.174 54.652 1.00 17.02 86 TRP A C 1
ATOM 701 O O . TRP A 1 86 ? -5.121 -21.008 54.348 1.00 18.54 86 TRP A O 1
ATOM 712 N N . THR A 1 87 ? -3.074 -20.159 54.671 1.00 16.51 87 THR A N 1
ATOM 713 C CA . THR A 1 87 ? -3.498 -18.806 54.301 1.00 16.65 87 THR A CA 1
ATOM 714 C C . THR A 1 87 ? -4.000 -18.721 52.863 1.00 16.71 87 THR A C 1
ATOM 715 O O . THR A 1 87 ? -4.855 -17.924 52.593 1.00 17.29 87 THR A O 1
ATOM 719 N N . ASP A 1 88 ? -3.498 -19.577 51.972 1.00 17.25 88 ASP A N 1
ATOM 720 C CA . ASP A 1 88 ? -3.918 -19.529 50.573 1.00 16.82 88 ASP A CA 1
ATOM 721 C C . ASP A 1 88 ? -5.294 -20.193 50.324 1.00 16.49 88 ASP A C 1
ATOM 722 O O . ASP A 1 88 ? -5.748 -20.275 49.184 1.00 17.37 88 ASP A O 1
ATOM 727 N N . GLY A 1 89 ? -5.933 -20.690 51.388 1.00 16.77 89 GLY A N 1
ATOM 728 C CA . GLY A 1 89 ? -7.243 -21.338 51.342 1.00 17.98 89 GLY A CA 1
ATOM 729 C C . GLY A 1 89 ? -7.278 -22.780 50.869 1.00 18.89 89 GLY A C 1
ATOM 730 O O . GLY A 1 89 ? -8.360 -23.368 50.780 1.00 21.21 89 GLY A O 1
ATOM 731 N N . SER A 1 90 ? -6.122 -23.383 50.615 1.00 18.65 90 SER A N 1
ATOM 732 C CA . SER A 1 90 ? -6.058 -24.752 50.130 1.00 18.54 90 SER A CA 1
ATOM 733 C C . SER A 1 90 ? -6.267 -25.674 51.318 1.00 19.65 90 SER A C 1
ATOM 734 O O . SER A 1 90 ? -6.009 -25.281 52.445 1.00 17.71 90 SER A O 1
ATOM 737 N N . LYS A 1 91 ? -6.788 -26.866 51.062 1.00 20.75 91 LYS A N 1
ATOM 738 C CA . LYS A 1 91 ? -7.188 -27.768 52.143 1.00 21.98 91 LYS A CA 1
ATOM 739 C C . LYS A 1 91 ? -5.951 -28.480 52.678 1.00 22.39 91 LYS A C 1
ATOM 740 O O . LYS A 1 91 ? -5.091 -28.906 51.909 1.00 24.68 91 LYS A O 1
ATOM 746 N N . VAL A 1 92 ? -5.865 -28.615 53.997 1.00 22.31 92 VAL A N 1
ATOM 747 C CA . VAL A 1 92 ? -4.774 -29.327 54.635 1.00 22.82 92 VAL A CA 1
ATOM 748 C C . VAL A 1 92 ? -4.916 -30.856 54.395 1.00 23.37 92 VAL A C 1
ATOM 749 O O . VAL A 1 92 ? -6.003 -31.434 54.570 1.00 24.67 92 VAL A O 1
ATOM 753 N N . GLY A 1 93 ? -3.839 -31.478 53.937 1.00 23.35 93 GLY A N 1
ATOM 754 C CA . GLY A 1 93 ? -3.791 -32.918 53.729 1.00 23.22 93 GLY A CA 1
ATOM 755 C C . GLY A 1 93 ? -2.526 -33.411 54.353 1.00 22.93 93 GLY A C 1
ATOM 756 O O . GLY A 1 93 ? -2.540 -33.941 55.454 1.00 24.10 93 GLY A O 1
ATOM 757 N N . TYR A 1 94 ? -1.418 -33.186 53.665 1.00 21.29 94 TYR A N 1
ATOM 758 C CA . TYR A 1 94 ? -0.112 -33.484 54.174 1.00 21.39 94 TYR A CA 1
ATOM 759 C C . TYR A 1 94 ? 0.154 -32.669 55.425 1.00 20.94 94 TYR A C 1
ATOM 760 O O . TYR A 1 94 ? -0.240 -31.513 55.499 1.00 21.38 94 TYR A O 1
ATOM 769 N N . THR A 1 95 ? 0.763 -33.321 56.420 1.00 21.64 95 THR A N 1
ATOM 770 C CA . THR A 1 95 ? 1.369 -32.646 57.566 1.00 22.04 95 THR A CA 1
ATOM 771 C C . THR A 1 95 ? 2.721 -33.307 57.869 1.00 21.64 95 THR A C 1
ATOM 772 O O . THR A 1 95 ? 2.981 -34.450 57.473 1.00 22.30 95 THR A O 1
ATOM 776 N N . LYS A 1 96 ? 3.588 -32.559 58.539 1.00 22.09 96 LYS A N 1
ATOM 777 C CA . LYS A 1 96 ? 4.911 -33.051 58.970 1.00 21.66 96 LYS A CA 1
ATOM 778 C C . LYS A 1 96 ? 5.281 -32.423 60.317 1.00 21.38 96 LYS A C 1
ATOM 779 O O . LYS A 1 96 ? 6.371 -31.878 60.495 1.00 20.82 96 LYS A O 1
ATOM 785 N N . TRP A 1 97 ? 4.380 -32.511 61.289 1.00 21.02 97 TRP A N 1
ATOM 786 C CA . TRP A 1 97 ? 4.651 -31.928 62.596 1.00 20.35 97 TRP A CA 1
ATOM 787 C C . TRP A 1 97 ? 5.846 -32.652 63.276 1.00 21.59 97 TRP A C 1
ATOM 788 O O . TRP A 1 97 ? 5.986 -33.867 63.190 1.00 22.25 97 TRP A O 1
ATOM 799 N N . ALA A 1 98 ? 6.731 -31.878 63.886 1.00 21.64 98 ALA A N 1
ATOM 800 C CA . ALA A 1 98 ? 7.814 -32.452 64.704 1.00 22.23 98 ALA A CA 1
ATOM 801 C C . ALA A 1 98 ? 7.194 -33.146 65.912 1.00 22.88 98 ALA A C 1
ATOM 802 O O . ALA A 1 98 ? 6.053 -32.817 66.331 1.00 22.42 98 ALA A O 1
ATOM 804 N N . GLY A 1 99 ? 7.930 -34.108 66.473 1.00 22.53 99 GLY A N 1
ATOM 805 C CA . GLY A 1 99 ? 7.497 -34.754 67.705 1.00 23.68 99 GLY A CA 1
ATOM 806 C C . GLY A 1 99 ? 7.232 -33.705 68.776 1.00 22.48 99 GLY A C 1
ATOM 807 O O . GLY A 1 99 ? 8.067 -32.831 69.027 1.00 23.92 99 GLY A O 1
ATOM 808 N N . GLY A 1 100 ? 6.062 -33.796 69.393 1.00 22.70 100 GLY A N 1
ATOM 809 C CA . GLY A 1 100 ? 5.653 -32.890 70.468 1.00 23.20 100 GLY A CA 1
ATOM 810 C C . GLY A 1 100 ? 4.962 -31.613 70.020 1.00 23.45 100 GLY A C 1
ATOM 811 O O . GLY A 1 100 ? 4.595 -30.756 70.860 1.00 24.93 100 GLY A O 1
ATOM 812 N N . GLN A 1 101 ? 4.766 -31.495 68.699 1.00 22.39 101 GLN A N 1
ATOM 813 C CA . GLN A 1 101 ? 4.169 -30.313 68.071 1.00 21.07 101 GLN A CA 1
ATOM 814 C C . GLN A 1 101 ? 2.920 -30.699 67.267 1.00 20.12 101 GLN A C 1
ATOM 815 O O . GLN A 1 101 ? 2.833 -31.829 66.758 1.00 20.74 101 GLN A O 1
ATOM 821 N N . PRO A 1 102 ? 1.961 -29.801 67.130 1.00 20.32 102 PRO A N 1
ATOM 822 C CA . PRO A 1 102 ? 1.952 -28.454 67.706 1.00 21.04 102 PRO A CA 1
ATOM 823 C C . PRO A 1 102 ? 1.538 -28.503 69.181 1.00 21.52 102 PRO A C 1
ATOM 824 O O . PRO A 1 10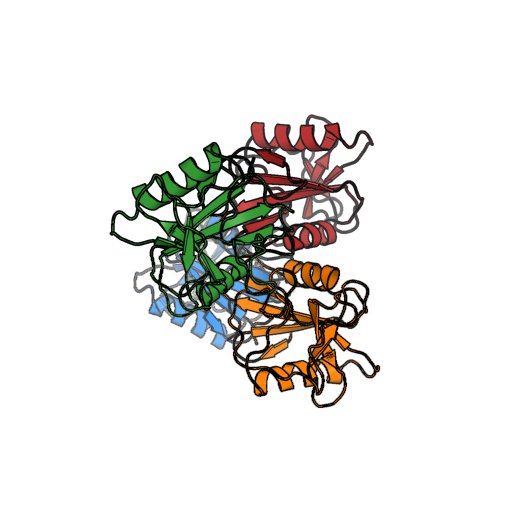2 ? 0.833 -29.423 69.594 1.00 22.64 102 PRO A O 1
ATOM 828 N N . ASP A 1 103 ? 1.965 -27.528 69.954 1.00 21.61 103 ASP A N 1
ATOM 829 C CA . ASP A 1 103 ? 1.757 -27.545 71.418 1.00 21.56 103 ASP A CA 1
ATOM 830 C C . ASP A 1 103 ? 1.216 -26.250 72.003 1.00 20.97 103 ASP A C 1
ATOM 831 O O . ASP A 1 103 ? 1.034 -26.147 73.194 1.00 20.64 103 ASP A O 1
ATOM 836 N N . ASN A 1 104 ? 0.962 -25.242 71.185 1.00 21.23 104 ASN A N 1
ATOM 837 C CA . ASN A 1 104 ? 0.484 -23.952 71.651 1.00 20.42 104 ASN A CA 1
ATOM 838 C C . ASN A 1 104 ? 1.208 -23.454 72.912 1.00 19.96 104 ASN A C 1
ATOM 839 O O . ASN A 1 104 ? 0.589 -22.998 73.862 1.00 19.26 104 ASN A O 1
ATOM 844 N N . TRP A 1 105 ? 2.531 -23.541 72.894 1.00 19.51 105 TRP A N 1
ATOM 845 C CA . TRP A 1 105 ? 3.317 -23.214 74.056 1.00 20.32 105 TRP A CA 1
ATOM 846 C C . TRP A 1 105 ? 3.003 -21.809 74.555 1.00 19.82 105 TRP A C 1
ATOM 847 O O . TRP A 1 105 ? 2.916 -20.847 73.788 1.00 18.77 105 TRP A O 1
ATOM 858 N N . ASN A 1 106 ? 2.881 -21.698 75.869 1.00 20.02 106 ASN A N 1
ATOM 859 C CA . ASN A 1 106 ? 2.466 -20.481 76.544 1.00 19.63 106 ASN A CA 1
ATOM 860 C C . ASN A 1 106 ? 1.196 -19.841 75.964 1.00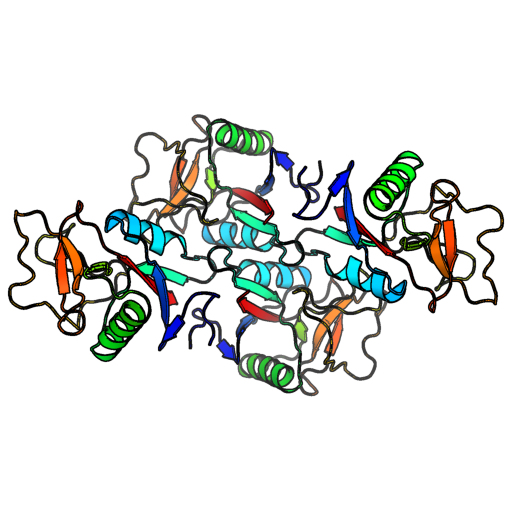 20.56 106 ASN A C 1
ATOM 861 O O . ASN A 1 106 ? 1.002 -18.626 76.072 1.00 20.34 106 ASN A O 1
ATOM 866 N N . ASN A 1 107 ? 0.353 -20.687 75.385 1.00 21.64 107 ASN A N 1
ATOM 867 C CA . ASN A 1 107 ? -0.917 -20.244 74.772 1.00 22.72 107 ASN A CA 1
ATOM 868 C C . ASN A 1 107 ? -0.770 -19.146 73.730 1.00 23.03 107 ASN A C 1
ATOM 869 O O . ASN A 1 107 ? -1.700 -18.408 73.483 1.00 24.63 107 ASN A O 1
ATOM 874 N N . ALA A 1 108 ? 0.369 -19.081 73.071 1.00 23.70 108 ALA A N 1
ATOM 875 C CA . ALA A 1 108 ? 0.656 -17.970 72.170 1.00 23.92 108 ALA A CA 1
ATOM 876 C C . ALA A 1 108 ? 1.279 -18.403 70.830 1.00 23.05 108 ALA A C 1
ATOM 877 O O . ALA A 1 108 ? 1.766 -17.545 70.062 1.00 23.75 108 ALA A O 1
ATOM 879 N N . GLU A 1 109 ? 1.256 -19.698 70.525 1.00 21.81 109 GLU A N 1
ATOM 880 C CA . GLU A 1 109 ? 1.839 -20.190 69.301 1.00 20.59 109 GLU A CA 1
ATOM 881 C C . GLU A 1 109 ? 0.753 -20.601 68.284 1.00 20.90 109 GLU A C 1
ATOM 882 O O . GLU A 1 109 ? 0.091 -21.648 68.433 1.00 20.17 109 GLU A O 1
ATOM 888 N N . ASP A 1 110 ? 0.619 -19.783 67.241 1.00 20.98 110 ASP A N 1
ATOM 889 C CA . ASP A 1 110 ? -0.398 -19.948 66.183 1.00 21.56 110 ASP A CA 1
ATOM 890 C C . ASP A 1 110 ? 0.137 -19.927 64.740 1.00 21.07 110 ASP A C 1
ATOM 891 O O . ASP A 1 110 ? -0.638 -19.889 63.796 1.00 21.00 110 ASP A O 1
ATOM 896 N N . TYR A 1 111 ? 1.443 -19.940 64.572 1.00 18.81 111 TYR A N 1
ATOM 897 C CA . TYR A 1 111 ? 2.085 -19.677 63.284 1.00 19.43 111 TYR A CA 1
ATOM 898 C C . TYR A 1 111 ? 3.083 -20.783 62.947 1.00 18.80 111 TYR A C 1
ATOM 899 O O . TYR A 1 111 ? 4.044 -21.040 63.685 1.00 18.73 111 TYR A O 1
ATOM 908 N N . GLY A 1 112 ? 2.864 -21.444 61.811 1.00 18.04 112 GLY A N 1
ATOM 909 C CA . GLY A 1 112 ? 3.618 -22.586 61.382 1.00 17.53 112 GLY A CA 1
ATOM 910 C C . GLY A 1 112 ? 4.957 -22.245 60.760 1.00 17.17 112 GLY A C 1
ATOM 911 O O . GLY A 1 112 ? 5.109 -21.220 60.146 1.00 17.49 112 GLY A O 1
ATOM 912 N N . GLN A 1 113 ? 5.908 -23.147 60.892 1.00 19.06 113 GLN A N 1
ATOM 913 C CA . GLN A 1 113 ? 7.269 -22.951 60.386 1.00 18.28 113 GLN A CA 1
ATOM 914 C C . GLN A 1 113 ? 8.004 -24.291 60.320 1.00 18.78 113 GLN A C 1
ATOM 915 O O . GLN A 1 113 ? 7.739 -25.202 61.128 1.00 18.67 113 GLN A O 1
ATOM 921 N N . PHE A 1 114 ? 8.925 -24.417 59.372 1.00 18.13 114 PHE A N 1
ATOM 922 C CA . PHE A 1 114 ? 9.843 -25.533 59.279 1.00 18.60 114 PHE A CA 1
ATOM 923 C C . PHE A 1 114 ? 10.974 -25.273 60.288 1.00 19.80 114 PHE A C 1
ATOM 924 O O . PHE A 1 114 ? 11.504 -24.158 60.338 1.00 18.67 114 PHE A O 1
ATOM 932 N N . ARG A 1 115 ? 11.356 -26.307 61.025 1.00 21.00 115 ARG A N 1
ATOM 933 C CA . ARG A 1 115 ? 12.691 -26.387 61.611 1.00 22.58 115 ARG A CA 1
ATOM 934 C C . ARG A 1 115 ? 13.775 -26.607 60.556 1.00 23.89 115 ARG A C 1
ATOM 935 O O . ARG A 1 115 ? 13.498 -27.094 59.451 1.00 22.96 115 ARG A O 1
ATOM 943 N N . HIS A 1 116 ? 15.031 -26.305 60.909 1.00 24.95 116 HIS A N 1
ATOM 944 C CA . HIS A 1 116 ? 16.134 -26.617 60.002 1.00 26.99 116 HIS A CA 1
ATOM 945 C C . HIS A 1 116 ? 16.592 -28.082 60.056 1.00 27.75 116 HIS A C 1
ATOM 946 O O . HIS A 1 116 ? 17.437 -28.476 59.287 1.00 28.37 116 HIS A O 1
ATOM 953 N N . THR A 1 117 ? 16.036 -28.876 60.970 1.00 28.49 117 THR A N 1
ATOM 954 C CA . THR A 1 117 ? 16.345 -30.298 61.132 1.00 28.94 117 THR A CA 1
ATOM 955 C C . THR A 1 117 ? 15.191 -31.200 60.742 1.00 29.62 117 THR A C 1
ATOM 956 O O . THR A 1 117 ? 14.046 -30.747 60.565 1.00 29.39 117 THR A O 1
ATOM 960 N N . GLU A 1 118 ? 15.487 -32.490 60.682 1.00 29.97 118 GLU A N 1
ATOM 961 C CA . GLU A 1 118 ? 14.489 -33.503 60.393 1.00 30.24 118 GLU A CA 1
ATOM 962 C C . GLU A 1 118 ? 13.695 -33.209 59.124 1.00 29.51 118 GLU A C 1
ATOM 963 O O . GLU A 1 118 ? 12.472 -33.431 59.077 1.00 29.58 118 GLU A O 1
ATOM 969 N N . GLY A 1 119 ? 14.395 -32.737 58.096 1.00 27.73 119 GLY A N 1
ATOM 970 C CA . GLY A 1 119 ? 13.782 -32.517 56.789 1.00 27.15 119 GLY A CA 1
ATOM 971 C C . GLY A 1 119 ? 12.726 -31.427 56.788 1.00 25.31 119 GLY A C 1
ATOM 972 O O . GLY A 1 119 ? 11.852 -31.419 55.920 1.00 25.61 119 GLY A O 1
ATOM 973 N N . GLY A 1 120 ? 12.823 -30.491 57.737 1.00 24.27 120 GLY A N 1
ATOM 974 C CA . GLY A 1 120 ? 11.901 -29.380 57.829 1.00 22.82 120 GLY A CA 1
ATOM 975 C C . GLY A 1 120 ? 10.674 -29.655 58.672 1.00 22.46 120 GLY A C 1
ATOM 976 O O . GLY A 1 120 ? 9.667 -28.983 58.482 1.00 19.10 120 GLY A O 1
ATOM 977 N N . ALA A 1 121 ? 10.773 -30.582 59.637 1.00 21.27 121 ALA A N 1
ATOM 978 C CA . ALA A 1 121 ? 9.643 -30.864 60.539 1.00 20.13 121 ALA A CA 1
ATOM 979 C C . ALA A 1 121 ? 9.039 -29.600 61.126 1.00 19.36 121 ALA A C 1
ATOM 980 O O . ALA A 1 121 ? 9.755 -28.654 61.481 1.00 18.14 121 ALA A O 1
ATOM 982 N N . TRP A 1 122 ? 7.710 -29.573 61.230 1.00 18.28 122 TRP A N 1
ATOM 983 C CA . TRP A 1 122 ? 7.010 -28.341 61.531 1.00 17.58 122 TRP A CA 1
ATOM 984 C C . TRP A 1 122 ? 6.869 -28.082 63.025 1.00 18.23 122 TRP A C 1
ATOM 985 O O . TRP A 1 122 ? 6.730 -29.015 63.843 1.00 17.97 122 TRP A O 1
ATOM 996 N N . ASN A 1 123 ? 6.809 -26.807 63.336 1.00 18.21 123 ASN A N 1
ATOM 997 C CA . ASN A 1 123 ? 6.577 -26.288 64.676 1.00 17.56 123 ASN A CA 1
ATOM 998 C C . ASN A 1 123 ? 5.591 -25.139 64.609 1.00 18.80 123 ASN A C 1
ATOM 999 O O . ASN A 1 123 ? 5.569 -24.358 63.659 1.00 19.04 123 ASN A O 1
ATOM 1004 N N . ASP A 1 124 ? 4.765 -25.001 65.636 1.00 17.71 124 ASP A N 1
ATOM 1005 C CA . ASP A 1 124 ? 4.018 -23.772 65.806 1.00 18.54 124 ASP A CA 1
ATOM 1006 C C . ASP A 1 124 ? 4.774 -22.816 66.703 1.00 18.31 124 ASP A C 1
ATOM 1007 O O . ASP A 1 124 ? 5.279 -23.242 67.736 1.00 18.63 124 ASP A O 1
ATOM 1012 N N . ASN A 1 125 ? 4.853 -21.542 66.327 1.00 18.36 125 ASN A N 1
ATOM 1013 C CA . ASN A 1 125 ? 5.550 -20.525 67.097 1.00 18.57 125 ASN A CA 1
ATOM 1014 C C . ASN A 1 125 ? 4.704 -19.218 67.222 1.00 19.72 125 ASN A C 1
ATOM 1015 O O . ASN A 1 125 ? 3.597 -19.135 66.682 1.00 18.84 125 ASN A O 1
ATOM 1020 N N . SER A 1 126 ? 5.195 -18.221 67.974 1.00 20.70 126 SER A N 1
ATOM 1021 C CA . SER A 1 126 ? 4.411 -17.040 68.358 1.00 22.52 126 SER A CA 1
ATOM 1022 C C . SER A 1 126 ? 4.539 -15.857 67.381 1.00 23.16 126 SER A C 1
ATOM 1023 O O . SER A 1 126 ? 5.341 -15.891 66.446 1.00 24.71 126 SER A O 1
ATOM 1026 N N . ALA A 1 127 ? 3.762 -14.818 67.631 1.00 25.24 127 ALA A N 1
ATOM 1027 C CA . ALA A 1 127 ? 3.776 -13.588 66.824 1.00 26.52 127 ALA A CA 1
ATOM 1028 C C . ALA A 1 127 ? 5.055 -12.775 67.066 1.00 26.99 127 ALA A C 1
ATOM 1029 O O . ALA A 1 127 ? 5.395 -11.884 66.268 1.00 28.86 127 ALA A O 1
ATOM 1031 N N . ALA A 1 128 ? 5.743 -13.047 68.174 1.00 27.58 128 ALA A N 1
ATOM 1032 C CA . ALA A 1 128 ? 6.987 -12.347 68.501 1.00 27.68 128 ALA A CA 1
ATOM 1033 C C . ALA A 1 128 ? 8.187 -13.031 67.920 1.00 26.80 128 ALA A C 1
ATOM 1034 O O . ALA A 1 128 ? 9.263 -12.434 67.869 1.00 28.27 128 ALA A O 1
ATOM 1036 N N . ALA A 1 129 ? 8.068 -14.299 67.539 1.00 26.32 129 ALA A N 1
ATOM 1037 C CA . ALA A 1 129 ? 9.230 -15.017 67.027 1.00 25.63 129 ALA A CA 1
ATOM 1038 C C . ALA A 1 129 ? 9.625 -14.475 65.659 1.00 25.76 129 ALA A C 1
ATOM 1039 O O . ALA A 1 129 ? 8.816 -13.828 64.980 1.00 23.44 129 ALA A O 1
ATOM 1041 N N . GLN A 1 130 ? 10.878 -14.751 65.301 1.00 25.67 130 GLN A N 1
ATOM 1042 C CA . GLN A 1 130 ? 11.418 -14.390 64.009 1.00 26.66 130 GLN A CA 1
ATOM 1043 C C . GLN A 1 130 ? 11.877 -15.617 63.302 1.00 24.54 130 GLN A C 1
ATOM 1044 O O . GLN A 1 130 ? 12.412 -16.558 63.904 1.00 24.74 130 GLN A O 1
ATOM 1050 N N . ALA A 1 131 ? 11.742 -15.585 61.981 1.00 23.78 131 ALA A N 1
ATOM 1051 C CA . ALA A 1 131 ? 12.212 -16.646 61.110 1.00 22.23 131 ALA A CA 1
ATOM 1052 C C . ALA A 1 131 ? 12.406 -16.082 59.697 1.00 20.81 131 ALA A C 1
ATOM 1053 O O . ALA A 1 131 ? 11.951 -14.990 59.411 1.00 21.82 131 ALA A O 1
ATOM 1055 N N . LYS A 1 132 ? 13.050 -16.848 58.847 1.00 20.99 132 LYS A N 1
ATOM 1056 C CA . LYS A 1 132 ? 13.128 -16.536 57.411 1.00 21.55 132 LYS A CA 1
ATOM 1057 C C . LYS A 1 132 ? 11.761 -16.845 56.782 1.00 21.92 132 LYS A C 1
ATOM 1058 O O . LYS A 1 132 ? 10.838 -17.337 57.473 1.00 20.71 132 LYS A O 1
ATOM 1064 N N . TYR A 1 133 ? 11.595 -16.576 55.488 1.00 21.93 133 TYR A N 1
ATOM 1065 C CA . TYR A 1 133 ? 10.295 -16.895 54.875 1.00 21.22 133 TYR A CA 1
ATOM 1066 C C . TYR A 1 133 ? 10.361 -17.278 53.410 1.00 22.21 133 TYR A C 1
ATOM 1067 O O . TYR A 1 133 ? 11.356 -17.095 52.731 1.00 21.87 133 TYR A O 1
ATOM 1076 N N . MET A 1 134 ? 9.266 -17.866 52.936 1.00 21.75 134 MET A N 1
ATOM 1077 C CA . MET A 1 134 ? 9.225 -18.428 51.599 1.00 22.12 134 MET A CA 1
ATOM 1078 C C . MET A 1 134 ? 7.854 -18.112 51.009 1.00 20.10 134 MET A C 1
ATOM 1079 O O . MET A 1 134 ? 6.860 -18.332 51.641 1.00 19.69 134 MET A O 1
ATOM 1084 N N . CYS A 1 135 ? 7.824 -17.554 49.808 1.00 18.66 135 CYS A N 1
ATOM 1085 C CA . CYS A 1 135 ? 6.564 -17.244 49.129 1.00 17.73 135 CYS A CA 1
ATOM 1086 C C . CYS A 1 135 ? 6.321 -18.245 47.992 1.00 16.46 135 CYS A C 1
ATOM 1087 O O . CYS A 1 135 ? 7.232 -18.907 47.488 1.00 15.77 135 CYS A O 1
ATOM 1090 N N . LYS A 1 136 ? 5.049 -18.366 47.624 1.00 16.31 136 LYS A N 1
ATOM 1091 C CA . LYS A 1 136 ? 4.588 -19.334 46.631 1.00 15.71 136 LYS A CA 1
ATOM 1092 C C . LYS A 1 136 ? 3.562 -18.657 45.757 1.00 13.75 136 LYS A C 1
ATOM 1093 O O . LYS A 1 136 ? 2.679 -18.002 46.260 1.00 13.92 136 LYS A O 1
ATOM 1099 N N . LEU A 1 137 ? 3.663 -18.844 44.447 1.00 14.31 137 LEU A N 1
ATOM 1100 C CA . LEU A 1 137 ? 2.620 -18.368 43.525 1.00 13.68 137 LEU A CA 1
ATOM 1101 C C . LEU A 1 137 ? 1.665 -19.489 43.197 1.00 14.27 137 LEU A C 1
ATOM 1102 O O . LEU A 1 137 ? 2.103 -20.595 42.901 1.00 15.11 137 LEU A O 1
ATOM 1107 N N . THR A 1 138 ? 0.386 -19.169 43.223 1.00 13.68 138 THR A N 1
ATOM 1108 C CA . THR A 1 138 ? -0.674 -20.063 42.812 1.00 15.53 138 THR A CA 1
ATOM 1109 C C . THR A 1 138 ? -1.467 -19.367 41.708 1.00 14.87 138 THR A C 1
ATOM 1110 O O . THR A 1 138 ? -1.896 -18.219 41.869 1.00 16.69 138 THR A O 1
ATOM 1114 N N . PHE A 1 139 ? -1.597 -20.056 40.582 1.00 15.37 139 PHE A N 1
ATOM 1115 C CA . PHE A 1 139 ? -2.321 -19.582 39.431 1.00 15.07 139 PHE A CA 1
ATOM 1116 C C . PHE A 1 139 ? -3.778 -19.997 39.559 1.00 15.64 139 PHE A C 1
ATOM 1117 O O . PHE A 1 139 ? -4.159 -21.122 39.226 1.00 14.88 139 PHE A O 1
ATOM 1125 N N . GLU A 1 140 ? -4.554 -19.089 40.142 1.00 16.37 140 GLU A N 1
ATOM 1126 C CA . GLU A 1 140 ? -5.957 -19.316 40.498 1.00 18.05 140 GLU A CA 1
ATOM 1127 C C . GLU A 1 140 ? -6.937 -19.159 39.360 1.00 19.98 140 GLU A C 1
ATOM 1128 O O . GLU A 1 140 ? -6.598 -18.712 38.273 1.00 18.70 140 GLU A O 1
ATOM 1135 N N . ASN B 1 1 ? 2.558 -26.566 33.913 1.00 23.19 1 ASN B N 1
ATOM 1136 C CA . ASN B 1 1 ? 3.402 -25.355 33.667 1.00 21.05 1 ASN B CA 1
ATOM 1137 C C . ASN B 1 1 ? 3.099 -24.262 34.697 1.00 20.14 1 ASN B C 1
ATOM 1138 O O . ASN B 1 1 ? 2.263 -24.436 35.591 1.00 19.18 1 ASN B O 1
ATOM 1143 N N . GLN B 1 2 ? 3.762 -23.107 34.553 1.00 19.18 2 GLN B N 1
ATOM 1144 C CA . GLN B 1 2 ? 3.583 -22.001 35.466 1.00 17.77 2 GLN B CA 1
ATOM 1145 C C . GLN B 1 2 ? 2.875 -20.771 34.859 1.00 18.07 2 GLN B C 1
ATOM 1146 O O . GLN B 1 2 ? 2.996 -19.617 35.364 1.00 17.76 2 GLN B O 1
ATOM 1152 N N . CYS B 1 3 ? 2.076 -21.033 33.824 1.00 17.13 3 CYS B N 1
ATOM 1153 C CA . CYS B 1 3 ? 1.239 -19.987 33.254 1.00 17.00 3 CYS B CA 1
ATOM 1154 C C . CYS B 1 3 ? -0.021 -19.768 34.065 1.00 16.01 3 CYS B C 1
ATOM 1155 O O . CYS B 1 3 ? -0.602 -20.729 34.646 1.00 14.14 3 CYS B O 1
ATOM 1158 N N . PRO B 1 4 ? -0.484 -18.524 34.095 1.00 15.40 4 PRO B N 1
ATOM 1159 C CA . PRO B 1 4 ? -1.810 -18.218 34.648 1.00 15.13 4 PRO B CA 1
ATOM 1160 C C . PRO B 1 4 ? -2.905 -18.990 33.967 1.00 15.90 4 PRO B C 1
ATOM 1161 O O . PRO B 1 4 ? -2.763 -19.435 32.821 1.00 15.64 4 PRO B O 1
ATOM 1165 N N . THR B 1 5 ? -3.967 -19.227 34.720 1.00 16.49 5 THR B N 1
ATOM 1166 C CA . THR B 1 5 ? -5.155 -19.892 34.205 1.00 17.19 5 THR B CA 1
ATOM 1167 C C . THR B 1 5 ? -5.637 -19.181 32.931 1.00 16.68 5 THR B C 1
ATOM 1168 O O . THR B 1 5 ? -5.688 -17.954 32.890 1.00 16.67 5 THR B O 1
ATOM 1172 N N . ASP B 1 6 ? -5.972 -19.997 31.931 1.00 17.30 6 ASP B N 1
ATOM 1173 C CA . ASP B 1 6 ? -6.485 -19.599 30.624 1.00 17.36 6 ASP B CA 1
ATOM 1174 C C . ASP B 1 6 ? -5.403 -19.114 29.656 1.00 16.99 6 ASP B C 1
ATOM 1175 O O . ASP B 1 6 ? -5.689 -18.729 28.523 1.00 17.06 6 ASP B O 1
ATOM 1180 N N . TRP B 1 7 ? -4.152 -19.191 30.104 1.00 15.08 7 TRP B N 1
ATOM 1181 C CA . TRP B 1 7 ? -2.993 -18.986 29.260 1.00 15.54 7 TRP B CA 1
ATOM 1182 C C . TRP B 1 7 ? -2.296 -20.316 29.024 1.00 15.55 7 TRP B C 1
ATOM 1183 O O . TRP B 1 7 ? -2.405 -21.239 29.847 1.00 15.66 7 TRP B O 1
ATOM 1194 N N . GLU B 1 8 ? -1.655 -20.427 27.855 1.00 15.29 8 GLU B N 1
ATOM 1195 C CA . GLU B 1 8 ? -0.946 -21.634 27.446 1.00 16.21 8 GLU B CA 1
ATOM 1196 C C . GLU B 1 8 ? 0.548 -21.414 27.475 1.00 16.13 8 GLU B C 1
ATOM 1197 O O . GLU B 1 8 ? 1.016 -20.343 27.151 1.00 15.95 8 GLU B O 1
ATOM 1203 N N . ALA B 1 9 ? 1.305 -22.455 27.800 1.00 16.61 9 ALA B N 1
ATOM 1204 C CA . ALA B 1 9 ? 2.749 -22.375 27.880 1.00 18.33 9 ALA B CA 1
ATOM 1205 C C . ALA B 1 9 ? 3.463 -22.863 26.641 1.00 19.35 9 ALA B C 1
ATOM 1206 O O . ALA B 1 9 ? 3.089 -23.881 26.037 1.00 21.32 9 ALA B O 1
ATOM 1208 N N . GLU B 1 10 ? 4.516 -22.153 26.288 1.00 19.60 10 GLU B N 1
ATOM 1209 C CA . GLU B 1 10 ? 5.434 -22.590 25.269 1.00 20.50 10 GLU B CA 1
ATOM 1210 C C . GLU B 1 10 ? 6.755 -21.877 25.486 1.00 20.42 10 GLU B C 1
ATOM 1211 O O . GLU B 1 10 ? 6.843 -20.646 25.473 1.00 20.09 10 GLU B O 1
ATOM 1217 N N . GLY B 1 11 ? 7.795 -22.657 25.720 1.00 20.78 11 GLY B N 1
ATOM 1218 C CA . GLY B 1 11 ? 9.095 -22.076 25.978 1.00 20.51 11 GLY B CA 1
ATOM 1219 C C . GLY B 1 11 ? 9.078 -21.232 27.236 1.00 19.83 11 GLY B C 1
ATOM 1220 O O . GLY B 1 11 ? 8.566 -21.640 28.264 1.00 20.31 11 GLY B O 1
ATOM 1221 N N . ASP B 1 12 ? 9.646 -20.032 27.112 1.00 20.64 12 ASP B N 1
ATOM 1222 C CA . ASP B 1 12 ? 9.820 -19.076 28.192 1.00 19.99 12 ASP B CA 1
ATOM 1223 C C . ASP B 1 12 ? 8.649 -18.109 28.303 1.00 17.96 12 ASP B C 1
ATOM 1224 O O . ASP B 1 12 ? 8.730 -17.115 29.015 1.00 18.00 12 ASP B O 1
ATOM 1229 N N . HIS B 1 13 ? 7.526 -18.440 27.671 1.00 16.71 13 HIS B N 1
ATOM 1230 C CA . HIS B 1 13 ? 6.409 -17.522 27.544 1.00 14.91 13 HIS B CA 1
ATOM 1231 C C . HIS B 1 13 ? 5.061 -18.166 27.781 1.00 14.80 13 HIS B C 1
ATOM 1232 O O . HIS B 1 13 ? 4.937 -19.368 27.780 1.00 15.13 13 HIS B O 1
ATOM 1239 N N . CYS B 1 14 ? 4.049 -17.328 28.009 1.00 13.89 14 CYS B N 1
ATOM 1240 C CA . CYS B 1 14 ? 2.676 -17.788 28.001 1.00 13.53 14 CYS B CA 1
ATOM 1241 C C . CYS B 1 14 ? 1.923 -17.013 26.924 1.00 14.10 14 CYS B C 1
ATOM 1242 O O . CYS B 1 14 ? 2.268 -15.856 26.649 1.00 13.14 14 CYS B O 1
ATOM 1245 N N . TYR B 1 15 ? 0.902 -17.643 26.337 1.00 12.74 15 TYR B N 1
ATOM 1246 C CA . TYR B 1 15 ? 0.125 -17.051 25.252 1.00 13.04 15 TYR B CA 1
ATOM 1247 C C . TYR B 1 15 ? -1.351 -17.194 25.568 1.00 13.77 15 TYR B C 1
ATOM 1248 O O . TYR B 1 15 ? -1.736 -18.087 26.265 1.00 12.70 15 TYR B O 1
ATOM 1257 N N . ARG B 1 16 ? -2.176 -16.332 25.027 1.00 12.88 16 ARG B N 1
ATOM 1258 C CA . ARG B 1 16 ? -3.601 -16.433 25.220 1.00 13.46 16 ARG B CA 1
ATOM 1259 C C . ARG B 1 16 ? -4.338 -15.869 24.026 1.00 13.91 16 ARG B C 1
ATOM 1260 O O . ARG B 1 16 ? -4.163 -14.676 23.640 1.00 14.16 16 ARG B O 1
ATOM 1268 N N . PHE B 1 17 ? -5.223 -16.720 23.494 1.00 13.03 17 PHE B N 1
ATOM 1269 C CA . PHE B 1 17 ? -6.016 -16.376 22.329 1.00 12.95 17 PHE B CA 1
ATOM 1270 C C . PHE B 1 17 ? -7.345 -15.810 22.772 1.00 13.98 17 PHE B C 1
ATOM 1271 O O . PHE B 1 17 ? -8.053 -16.422 23.628 1.00 13.04 17 PHE B O 1
ATOM 1279 N N . PHE B 1 18 ? -7.709 -14.664 22.197 1.00 13.66 18 PHE B N 1
ATOM 1280 C CA . PHE B 1 18 ? -8.999 -14.064 22.444 1.00 12.94 18 PHE B CA 1
ATOM 1281 C C . PHE B 1 18 ? -9.833 -14.119 21.174 1.00 13.44 18 PHE B C 1
ATOM 1282 O O . PHE B 1 18 ? -9.528 -13.466 20.193 1.00 13.18 18 PHE B O 1
ATOM 1290 N N . ASN B 1 19 ? -10.936 -14.881 21.236 1.00 14.26 19 ASN B N 1
ATOM 1291 C CA . ASN B 1 19 ? -11.720 -15.159 20.071 1.00 14.79 19 ASN B CA 1
ATOM 1292 C C . ASN B 1 19 ? -12.835 -14.111 19.879 1.00 15.27 19 ASN B C 1
ATOM 1293 O O . ASN B 1 19 ? -14.015 -14.450 19.896 1.00 16.59 19 ASN B O 1
ATOM 1298 N N . THR B 1 20 ? -12.451 -12.841 19.757 1.00 15.49 20 THR B N 1
ATOM 1299 C CA . THR B 1 20 ? -13.369 -11.714 19.682 1.00 16.36 20 THR B CA 1
ATOM 1300 C C . THR B 1 20 ? -12.816 -10.773 18.644 1.00 15.94 20 THR B C 1
ATOM 1301 O O . THR B 1 20 ? -11.629 -10.444 18.671 1.00 15.39 20 THR B O 1
ATOM 1305 N N . LEU B 1 21 ? -13.654 -10.351 17.722 1.00 14.80 21 LEU B N 1
ATOM 1306 C CA . LEU B 1 21 ? -13.231 -9.374 16.727 1.00 14.81 21 LEU B CA 1
ATOM 1307 C C . LEU B 1 21 ? -13.107 -7.992 17.324 1.00 14.77 21 LEU B C 1
ATOM 1308 O O . LEU B 1 21 ? -14.037 -7.498 17.973 1.00 15.82 21 LEU B O 1
ATOM 1313 N N . THR B 1 22 ? -11.970 -7.334 17.098 1.00 14.42 22 THR B N 1
ATOM 1314 C CA . THR B 1 22 ? -11.754 -5.990 17.574 1.00 13.89 22 THR B CA 1
ATOM 1315 C C . THR B 1 22 ? -10.668 -5.322 16.727 1.00 13.13 22 THR B C 1
ATOM 1316 O O . THR B 1 22 ? -10.118 -5.920 15.778 1.00 12.41 22 THR B O 1
ATOM 1320 N N . THR B 1 23 ? -10.413 -4.066 17.022 1.00 12.74 23 THR B N 1
ATOM 1321 C CA . THR B 1 23 ? -9.424 -3.314 16.274 1.00 11.79 23 THR B CA 1
ATOM 1322 C C . THR B 1 23 ? -8.036 -3.632 16.839 1.00 10.41 23 THR B C 1
ATOM 1323 O O . THR B 1 23 ? -7.920 -4.106 17.978 1.00 10.75 23 THR B O 1
ATOM 1327 N N . TRP B 1 24 ? -6.991 -3.286 16.083 1.00 10.80 24 TRP B N 1
ATOM 1328 C CA . TRP B 1 24 ? -5.632 -3.495 16.604 1.00 10.51 24 TRP B CA 1
ATOM 1329 C C . TRP B 1 24 ? -5.401 -2.678 17.868 1.00 11.29 24 TRP B C 1
ATOM 1330 O O . TRP B 1 24 ? -4.762 -3.181 18.801 1.00 11.19 24 TRP B O 1
ATOM 1341 N N . GLU B 1 25 ? -5.858 -1.419 17.854 1.00 12.20 25 GLU B N 1
ATOM 1342 C CA . GLU B 1 25 ? -5.661 -0.494 18.982 1.00 12.76 25 GLU B CA 1
ATOM 1343 C C . GLU B 1 25 ? -6.281 -1.086 20.252 1.00 12.09 25 GLU B C 1
ATOM 1344 O O . GLU B 1 25 ? -5.648 -1.165 21.319 1.00 12.31 25 GLU B O 1
ATOM 1350 N N . ASN B 1 26 ? -7.509 -1.563 20.146 1.00 11.74 26 ASN B N 1
ATOM 1351 C CA . ASN B 1 26 ? -8.144 -2.126 21.313 1.00 12.62 26 ASN B CA 1
ATOM 1352 C C . ASN B 1 26 ? -7.479 -3.425 21.765 1.00 12.17 26 ASN B C 1
ATOM 1353 O O . ASN B 1 26 ? -7.309 -3.683 22.968 1.00 12.62 26 ASN B O 1
ATOM 1358 N N . ALA B 1 27 ? -7.104 -4.259 20.810 1.00 11.44 27 ALA B N 1
ATOM 1359 C CA . ALA B 1 27 ? -6.373 -5.467 21.092 1.00 11.31 27 ALA B CA 1
ATOM 1360 C C . ALA B 1 27 ? -5.064 -5.195 21.826 1.00 11.07 27 ALA B C 1
ATOM 1361 O O . ALA B 1 27 ? -4.699 -5.930 22.739 1.00 12.87 27 ALA B O 1
ATOM 1363 N N . HIS B 1 28 ? -4.330 -4.185 21.389 1.00 11.82 28 HIS B N 1
ATOM 1364 C CA . HIS B 1 28 ? -3.123 -3.797 22.033 1.00 11.48 28 HIS B CA 1
ATOM 1365 C C . HIS B 1 28 ? -3.357 -3.485 23.532 1.00 10.83 28 HIS B C 1
ATOM 1366 O O . HIS B 1 28 ? -2.665 -4.045 24.411 1.00 10.81 28 HIS B O 1
ATOM 1373 N N . HIS B 1 29 ? -4.311 -2.587 23.825 1.00 10.32 29 HIS B N 1
ATOM 1374 C CA . HIS B 1 29 ? -4.673 -2.227 25.177 1.00 10.92 29 HIS B CA 1
ATOM 1375 C C . HIS B 1 29 ? -5.114 -3.515 25.950 1.00 10.41 29 HIS B C 1
ATOM 1376 O O . HIS B 1 29 ? -4.660 -3.760 27.075 1.00 10.44 29 HIS B O 1
ATOM 1383 N N . GLU B 1 30 ? -5.983 -4.332 25.357 1.00 10.26 30 GLU B N 1
ATOM 1384 C CA . GLU B 1 30 ? -6.459 -5.525 26.082 1.00 10.08 30 GLU B CA 1
ATOM 1385 C C . GLU B 1 30 ? -5.262 -6.385 26.510 1.00 11.35 30 GLU B C 1
ATOM 1386 O O . GLU B 1 30 ? -5.204 -6.855 27.672 1.00 12.42 30 GLU B O 1
ATOM 1392 N N . CYS B 1 31 ? -4.302 -6.576 25.609 1.00 12.09 31 CYS B N 1
ATOM 1393 C CA . CYS B 1 31 ? -3.175 -7.445 25.930 1.00 11.05 31 CYS B CA 1
ATOM 1394 C C . CYS B 1 31 ? -2.322 -6.804 27.011 1.00 11.76 31 CYS B C 1
ATOM 1395 O O . CYS B 1 31 ? -1.955 -7.486 27.975 1.00 11.56 31 CYS B O 1
ATOM 1398 N N . VAL B 1 32 ? -2.068 -5.490 26.919 1.00 11.66 32 VAL B N 1
ATOM 1399 C CA . VAL B 1 32 ? -1.208 -4.827 27.924 1.00 12.20 32 VAL B CA 1
ATOM 1400 C C . VAL B 1 32 ? -1.884 -4.855 29.302 1.00 12.26 32 VAL B C 1
ATOM 1401 O O . VAL B 1 32 ? -1.215 -4.911 30.328 1.00 13.25 32 VAL B O 1
ATOM 1405 N N . SER B 1 33 ? -3.222 -4.928 29.331 1.00 11.65 33 SER B N 1
ATOM 1406 C CA . SER B 1 33 ? -3.979 -4.943 30.575 1.00 11.65 33 SER B CA 1
ATOM 1407 C C . SER B 1 33 ? -3.714 -6.147 31.449 1.00 11.93 33 SER B C 1
ATOM 1408 O O . SER B 1 33 ? -4.071 -6.093 32.640 1.00 13.65 33 SER B O 1
ATOM 1411 N N . TYR B 1 34 ? -3.095 -7.203 30.892 1.00 11.08 34 TYR B N 1
ATOM 1412 C CA . TYR B 1 34 ? -2.777 -8.424 31.682 1.00 12.05 34 TYR B CA 1
ATOM 1413 C C . TYR B 1 34 ? -1.370 -8.343 32.304 1.00 13.59 34 TYR B C 1
ATOM 1414 O O . TYR B 1 34 ? -0.905 -9.323 32.877 1.00 13.98 34 TYR B O 1
ATOM 1423 N N . SER B 1 35 ? -0.711 -7.187 32.198 1.00 12.25 35 SER B N 1
ATOM 1424 C CA . SER B 1 35 ? 0.600 -7.027 32.828 1.00 12.88 35 SER B CA 1
ATOM 1425 C C . SER B 1 35 ? 0.488 -7.032 34.351 1.00 13.31 35 SER B C 1
ATOM 1426 O O . SER B 1 35 ? -0.544 -6.648 34.948 1.00 14.24 35 SER B O 1
ATOM 1429 N N . CYS B 1 36 ? 1.588 -7.461 34.977 1.00 14.34 36 CYS B N 1
ATOM 1430 C CA . CYS B 1 36 ? 1.658 -7.559 36.442 1.00 15.44 36 CYS B CA 1
ATOM 1431 C C . CYS B 1 36 ? 2.946 -6.928 36.910 1.00 14.63 36 CYS B C 1
ATOM 1432 O O . CYS B 1 36 ? 3.955 -7.610 36.883 1.00 16.17 36 CYS B O 1
ATOM 1435 N N . SER B 1 37 ? 2.921 -5.666 37.326 1.00 14.51 37 SER B N 1
ATOM 1436 C CA . SER B 1 37 ? 4.167 -4.956 37.716 1.00 14.89 37 SER B CA 1
ATOM 1437 C C . SER B 1 37 ? 4.850 -5.579 38.925 1.00 13.75 37 SER B C 1
ATOM 1438 O O . SER B 1 37 ? 6.074 -5.550 39.042 1.00 14.33 37 SER B O 1
ATOM 1441 N N . THR B 1 38 ? 4.089 -6.150 39.863 1.00 14.26 38 THR B N 1
ATOM 1442 C CA . THR B 1 38 ? 4.746 -6.712 41.048 1.00 15.06 38 THR B CA 1
ATOM 1443 C C . THR B 1 38 ? 5.669 -7.904 40.753 1.00 15.66 38 THR B C 1
ATOM 1444 O O . THR B 1 38 ? 6.576 -8.240 41.559 1.00 15.47 38 THR B O 1
ATOM 1448 N N . LEU B 1 39 ? 5.419 -8.582 39.638 1.00 14.20 39 LEU B N 1
ATOM 1449 C CA . LEU B 1 39 ? 6.159 -9.772 39.239 1.00 15.36 39 LEU B CA 1
ATOM 1450 C C . LEU B 1 39 ? 6.957 -9.534 37.946 1.00 14.72 39 LEU B C 1
ATOM 1451 O O . LEU B 1 39 ? 7.569 -10.445 37.413 1.00 13.42 39 LEU B O 1
ATOM 1456 N N . ASN B 1 40 ? 7.004 -8.267 37.534 1.00 14.28 40 ASN B N 1
ATOM 1457 C CA . ASN B 1 40 ? 7.748 -7.840 36.343 1.00 13.89 40 ASN B CA 1
ATOM 1458 C C . ASN B 1 40 ? 7.318 -8.598 35.124 1.00 14.00 40 ASN B C 1
ATOM 1459 O O . ASN B 1 40 ? 8.134 -8.946 34.267 1.00 14.97 40 ASN B O 1
ATOM 1464 N N . VAL B 1 41 ? 6.016 -8.881 35.053 1.00 13.01 41 VAL B N 1
ATOM 1465 C CA . VAL B 1 41 ? 5.410 -9.566 33.907 1.00 13.29 41 VAL B CA 1
ATOM 1466 C C . VAL B 1 41 ? 4.834 -8.523 32.966 1.00 13.48 41 VAL B C 1
ATOM 1467 O O . VAL B 1 41 ? 3.947 -7.733 33.342 1.00 14.34 41 VAL B O 1
ATOM 1471 N N . ARG B 1 42 ? 5.340 -8.498 31.731 1.00 12.89 42 ARG B N 1
ATOM 1472 C CA . ARG B 1 42 ? 4.886 -7.581 30.717 1.00 12.58 42 ARG B CA 1
ATOM 1473 C C . ARG B 1 42 ? 3.982 -8.353 29.740 1.00 13.39 42 ARG B C 1
ATOM 1474 O O . ARG B 1 42 ? 4.404 -9.348 29.175 1.00 13.56 42 ARG B O 1
ATOM 1482 N N . SER B 1 43 ? 2.741 -7.945 29.608 1.00 12.47 43 SER B N 1
ATOM 1483 C CA . SER B 1 43 ? 1.836 -8.594 28.658 1.00 12.35 43 SER B CA 1
ATOM 1484 C C . SER B 1 43 ? 1.688 -7.661 27.470 1.00 12.73 43 SER B C 1
ATOM 1485 O O . SER B 1 43 ? 1.618 -6.452 27.629 1.00 12.01 43 SER B O 1
ATOM 1488 N N . ASP B 1 44 ? 1.681 -8.243 26.276 1.00 11.88 44 ASP B N 1
ATOM 1489 C CA . ASP B 1 44 ? 1.578 -7.456 25.058 1.00 11.96 44 ASP B CA 1
ATOM 1490 C C . ASP B 1 44 ? 0.954 -8.285 23.955 1.00 11.84 44 ASP B C 1
ATOM 1491 O O . ASP B 1 44 ? 0.722 -9.515 24.102 1.00 10.19 44 ASP B O 1
ATOM 1496 N N . LEU B 1 45 ? 0.727 -7.629 22.804 1.00 11.74 45 LEU B N 1
ATOM 1497 C CA . LEU B 1 45 ? 0.415 -8.401 21.611 1.00 11.53 45 LEU B CA 1
ATOM 1498 C C . LEU B 1 45 ? 1.578 -9.329 21.271 1.00 12.37 45 LEU B C 1
ATOM 1499 O O . LEU B 1 45 ? 2.767 -9.015 21.477 1.00 11.24 45 LEU B O 1
ATOM 1504 N N . VAL B 1 46 ? 1.247 -10.503 20.748 1.00 11.05 46 VAL B N 1
ATOM 1505 C CA . VAL B 1 46 ? 2.291 -11.482 20.432 1.00 12.05 46 VAL B CA 1
ATOM 1506 C C . VAL B 1 46 ? 3.371 -10.976 19.463 1.00 11.36 46 VAL B C 1
ATOM 1507 O O . VAL B 1 46 ? 3.090 -10.346 18.435 1.00 12.28 46 VAL B O 1
ATOM 1511 N N . SER B 1 47 ? 4.629 -11.264 19.810 1.00 12.37 47 SER B N 1
ATOM 1512 C CA . SER B 1 47 ? 5.736 -11.089 18.879 1.00 11.90 47 SER B CA 1
ATOM 1513 C C . SER B 1 47 ? 6.213 -12.472 18.460 1.00 12.53 47 SER B C 1
ATOM 1514 O O . SER B 1 47 ? 6.104 -13.426 19.230 1.00 13.50 47 SER B O 1
ATOM 1517 N N . VAL B 1 48 ? 6.722 -12.582 17.245 1.00 11.19 48 VAL B N 1
ATOM 1518 C CA . VAL B 1 48 ? 7.014 -13.883 16.639 1.00 11.43 48 VAL B CA 1
ATOM 1519 C C . VAL B 1 48 ? 8.438 -13.859 16.136 1.00 12.51 48 VAL B C 1
ATOM 1520 O O . VAL B 1 48 ? 8.768 -13.016 15.313 1.00 13.02 48 VAL B O 1
ATOM 1524 N N . HIS B 1 49 ? 9.268 -14.789 16.621 1.00 11.91 49 HIS B N 1
ATOM 1525 C CA . HIS B 1 49 ? 10.724 -14.698 16.431 1.00 13.71 49 HIS B CA 1
ATOM 1526 C C . HIS B 1 49 ? 11.360 -15.881 15.716 1.00 14.10 49 HIS B C 1
ATOM 1527 O O . HIS B 1 49 ? 12.574 -15.909 15.517 1.00 14.52 49 HIS B O 1
ATOM 1534 N N . SER B 1 50 ? 10.532 -16.804 15.267 1.00 13.33 50 SER B N 1
ATOM 1535 C CA . SER B 1 50 ? 10.999 -17.997 14.598 1.00 14.37 50 SER B CA 1
ATOM 1536 C C . SER B 1 50 ? 9.844 -18.740 13.923 1.00 15.59 50 SER B C 1
ATOM 1537 O O . SER B 1 50 ? 8.681 -18.520 14.257 1.00 15.19 50 SER B O 1
ATOM 1540 N N . ALA B 1 51 ? 10.197 -19.646 13.019 1.00 16.32 51 ALA B N 1
ATOM 1541 C CA . ALA B 1 51 ? 9.202 -20.518 12.403 1.00 16.31 51 ALA B CA 1
ATOM 1542 C C . ALA B 1 51 ? 8.454 -21.362 13.434 1.00 16.28 51 ALA B C 1
ATOM 1543 O O . ALA B 1 51 ? 7.260 -21.608 13.262 1.00 16.56 51 ALA B O 1
ATOM 1545 N N . ALA B 1 52 ? 9.100 -21.759 14.534 1.00 15.77 52 ALA B N 1
ATOM 1546 C CA . ALA B 1 52 ? 8.484 -22.536 15.594 1.00 15.45 52 ALA B CA 1
ATOM 1547 C C . ALA B 1 52 ? 7.445 -21.737 16.357 1.00 15.46 52 ALA B C 1
ATOM 1548 O O . ALA B 1 52 ? 6.336 -22.239 16.656 1.00 14.71 52 ALA B O 1
ATOM 1550 N N . GLU B 1 53 ? 7.797 -20.485 16.653 1.00 13.52 53 GLU B N 1
ATOM 1551 C CA . GLU B 1 53 ? 6.863 -19.634 17.359 1.00 14.03 53 GLU B CA 1
ATOM 1552 C C . GLU B 1 53 ? 5.670 -19.260 16.446 1.00 12.85 53 GLU B C 1
ATOM 1553 O O . GLU B 1 53 ? 4.493 -19.293 16.866 1.00 13.34 53 GLU B O 1
ATOM 1559 N N . GLN B 1 54 ? 5.973 -19.007 15.184 1.00 12.48 54 GLN B N 1
ATOM 1560 C CA . GLN B 1 54 ? 4.917 -18.804 14.186 1.00 12.42 54 GLN B CA 1
ATOM 1561 C C . GLN B 1 54 ? 3.911 -19.965 14.146 1.00 13.01 54 GLN B C 1
ATOM 1562 O O . GLN B 1 54 ? 2.671 -19.758 14.169 1.00 12.62 54 GLN B O 1
ATOM 1568 N N . ALA B 1 55 ? 4.421 -21.189 14.046 1.00 13.07 55 ALA B N 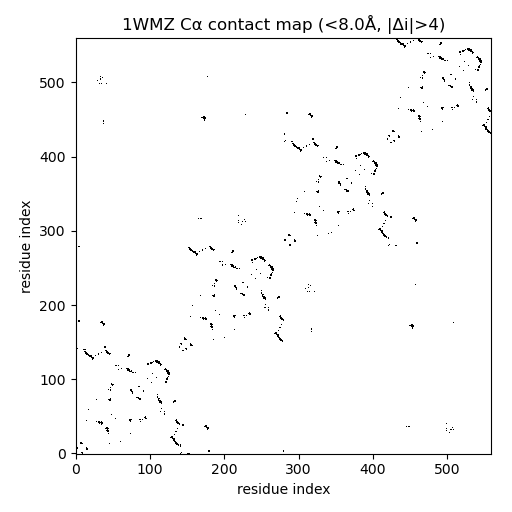1
ATOM 1569 C CA . ALA B 1 55 ? 3.556 -22.381 13.999 1.00 14.41 55 ALA B CA 1
ATOM 1570 C C . ALA B 1 55 ? 2.828 -22.572 15.311 1.00 13.76 55 ALA B C 1
ATOM 1571 O O . ALA B 1 55 ? 1.647 -22.930 15.322 1.00 14.99 55 ALA B O 1
ATOM 1573 N N . TYR B 1 56 ? 3.499 -22.342 16.431 1.00 13.87 56 TYR B N 1
ATOM 1574 C CA . TYR B 1 56 ? 2.828 -22.486 17.724 1.00 13.94 56 TYR B CA 1
ATOM 1575 C C . TYR B 1 56 ? 1.624 -21.549 17.830 1.00 13.44 56 TYR B C 1
ATOM 1576 O O . TYR B 1 56 ? 0.519 -21.957 18.117 1.00 13.04 56 TYR B O 1
ATOM 1585 N N . VAL B 1 57 ? 1.848 -20.295 17.484 1.00 13.39 57 VAL B N 1
ATOM 1586 C CA . VAL B 1 57 ? 0.809 -19.280 17.594 1.00 12.69 57 VAL B CA 1
ATOM 1587 C C . VAL B 1 57 ? -0.318 -19.578 16.606 1.00 12.75 57 VAL B C 1
ATOM 1588 O O . VAL B 1 57 ? -1.475 -19.536 16.984 1.00 12.03 57 VAL B O 1
ATOM 1592 N N . PHE B 1 58 ? 0.020 -19.883 15.349 1.00 12.60 58 PHE B N 1
ATOM 1593 C CA . PHE B 1 58 ? -0.973 -20.205 14.326 1.00 12.93 58 PHE B CA 1
ATOM 1594 C C . PHE B 1 58 ? -1.792 -21.435 14.720 1.00 13.12 58 PHE B C 1
ATOM 1595 O O . PHE B 1 58 ? -3.023 -21.437 14.607 1.00 13.00 58 PHE B O 1
ATOM 1603 N N . ASN B 1 59 ? -1.135 -22.486 15.187 1.00 12.96 59 ASN B N 1
ATOM 1604 C CA . ASN B 1 59 ? -1.868 -23.724 15.525 1.00 14.21 59 ASN B CA 1
ATOM 1605 C C . ASN B 1 59 ? -2.712 -23.577 16.760 1.00 13.02 59 ASN B C 1
ATOM 1606 O O . ASN B 1 59 ? -3.772 -24.222 16.893 1.00 12.65 59 ASN B O 1
ATOM 1611 N N . TYR B 1 60 ? -2.283 -22.698 17.668 1.00 12.84 60 TYR B N 1
ATOM 1612 C CA . TYR B 1 60 ? -3.045 -22.435 18.885 1.00 13.42 60 TYR B CA 1
ATOM 1613 C C . TYR B 1 60 ? -4.346 -21.740 18.491 1.00 13.19 60 TYR B C 1
ATOM 1614 O O . TYR B 1 60 ? -5.440 -22.212 18.816 1.00 14.09 60 TYR B O 1
ATOM 1623 N N . TRP B 1 61 ? -4.213 -20.668 17.713 1.00 13.41 61 TRP B N 1
ATOM 1624 C CA . TRP B 1 61 ? -5.340 -19.917 17.198 1.00 11.50 61 TRP B CA 1
ATOM 1625 C C . TRP B 1 61 ? -6.305 -20.812 16.432 1.00 11.49 61 TRP B C 1
ATOM 1626 O O . TRP B 1 61 ? -7.509 -20.832 16.723 1.00 13.04 61 TRP B O 1
ATOM 1637 N N . ARG B 1 62 ? -5.777 -21.581 15.494 1.00 11.84 62 ARG B N 1
ATOM 1638 C CA . ARG B 1 62 ? -6.621 -22.388 14.632 1.00 11.71 62 ARG B CA 1
ATOM 1639 C C . ARG B 1 62 ? -7.074 -23.686 15.304 1.00 12.65 62 ARG B C 1
ATOM 1640 O O . ARG B 1 62 ? -7.917 -24.390 14.754 1.00 12.77 62 ARG B O 1
ATOM 1648 N N . GLY B 1 63 ? -6.600 -23.968 16.511 1.00 12.47 63 GLY B N 1
ATOM 1649 C CA . GLY B 1 63 ? -7.177 -25.050 17.334 1.00 13.21 63 GLY B CA 1
ATOM 1650 C C . GLY B 1 63 ? -8.554 -24.696 17.887 1.00 13.63 63 GLY B C 1
ATOM 1651 O O . GLY B 1 63 ? -9.361 -25.580 18.210 1.00 15.00 63 GLY B O 1
ATOM 1652 N N . ILE B 1 64 ? -8.818 -23.391 17.981 1.00 13.86 64 ILE B N 1
ATOM 1653 C CA . ILE B 1 64 ? -10.029 -22.862 18.588 1.00 13.84 64 ILE B CA 1
ATOM 1654 C C . ILE B 1 64 ? -10.969 -22.263 17.567 1.00 13.00 64 ILE B C 1
ATOM 1655 O O . ILE B 1 64 ? -12.194 -22.465 17.662 1.00 14.52 64 ILE B O 1
ATOM 1660 N N . ASP B 1 65 ? -10.404 -21.502 16.621 1.00 12.45 65 ASP B N 1
ATOM 1661 C CA . ASP B 1 65 ? -11.173 -20.679 15.715 1.00 12.82 65 ASP B CA 1
ATOM 1662 C C . ASP B 1 65 ? -11.286 -21.311 14.336 1.00 13.21 65 ASP B C 1
ATOM 1663 O O . ASP B 1 65 ? -10.267 -21.525 13.679 1.00 14.01 65 ASP B O 1
ATOM 1668 N N . SER B 1 66 ? -12.526 -21.547 13.868 1.00 13.49 66 SER B N 1
ATOM 1669 C CA . SER B 1 66 ? -12.772 -22.118 12.513 1.00 13.11 66 SER B CA 1
ATOM 1670 C C . SER B 1 66 ? -13.020 -21.060 11.448 1.00 12.44 66 SER B C 1
ATOM 1671 O O . SER B 1 66 ? -13.087 -21.35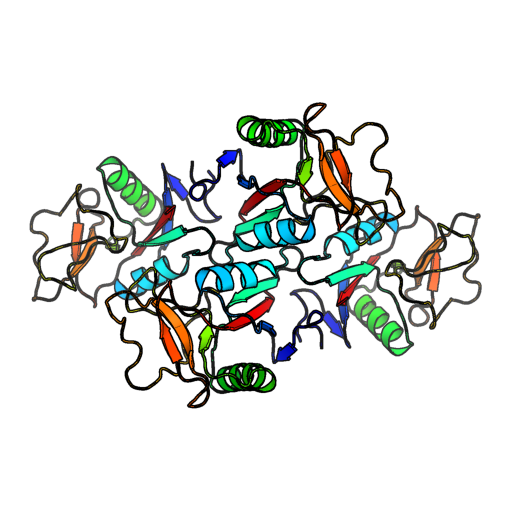4 10.244 1.00 15.42 66 SER B O 1
ATOM 1674 N N . GLN B 1 67 ? -13.242 -19.842 11.872 1.00 13.34 67 GLN B N 1
ATOM 1675 C CA . GLN B 1 67 ? -13.693 -18.776 10.950 1.00 13.23 67 GLN B CA 1
ATOM 1676 C C . GLN B 1 67 ? -12.602 -18.265 10.062 1.00 13.28 67 GLN B C 1
ATOM 1677 O O . GLN B 1 67 ? -11.471 -18.106 10.477 1.00 14.21 67 GLN B O 1
ATOM 1683 N N . ALA B 1 68 ? -12.974 -17.902 8.848 1.00 13.18 68 ALA B N 1
ATOM 1684 C CA . ALA B 1 68 ? -12.096 -17.144 7.985 1.00 13.62 68 ALA B CA 1
ATOM 1685 C C . ALA B 1 68 ? -11.878 -15.804 8.660 1.00 13.82 68 ALA B C 1
ATOM 1686 O O . ALA B 1 68 ? -12.799 -15.190 9.171 1.00 15.39 68 ALA B O 1
ATOM 1688 N N . GLY B 1 69 ? -10.642 -15.344 8.676 1.00 12.15 69 GLY B N 1
ATOM 1689 C CA . GLY B 1 69 ? -10.327 -14.061 9.222 1.00 12.95 69 GLY B CA 1
ATOM 1690 C C . GLY B 1 69 ? -8.879 -13.978 9.622 1.00 12.81 69 GLY B C 1
ATOM 1691 O O . GLY B 1 69 ? -8.094 -14.841 9.261 1.00 12.30 69 GLY B O 1
ATOM 1692 N N . GLN B 1 70 ? -8.560 -12.959 10.412 1.00 13.02 70 GLN B N 1
ATOM 1693 C CA . GLN B 1 70 ? -7.176 -12.662 10.735 1.00 11.89 70 GLN B CA 1
ATOM 1694 C C . GLN B 1 70 ? -6.971 -12.615 12.240 1.00 11.77 70 GLN B C 1
ATOM 1695 O O . GLN B 1 70 ? -7.913 -12.526 13.021 1.00 12.95 70 GLN B O 1
ATOM 1701 N N . LEU B 1 71 ? -5.702 -12.583 12.641 1.00 12.34 71 LEU B N 1
ATOM 1702 C CA . LEU B 1 71 ? -5.245 -12.538 14.013 1.00 11.34 71 LEU B CA 1
ATOM 1703 C C . LEU B 1 71 ? -4.228 -11.418 14.229 1.00 10.67 71 LEU B C 1
ATOM 1704 O O . LEU B 1 71 ? -3.098 -11.524 13.726 1.00 12.46 71 LEU B O 1
ATOM 1709 N N . TRP B 1 72 ? -4.589 -10.377 14.976 1.00 10.07 72 TRP B N 1
ATOM 1710 C CA . TRP B 1 72 ? -3.665 -9.298 15.274 1.00 10.37 72 TRP B CA 1
ATOM 1711 C C . TRP B 1 72 ? -2.420 -9.813 16.021 1.00 10.62 72 TRP B C 1
ATOM 1712 O O . TRP B 1 72 ? -2.540 -10.661 16.931 1.00 11.12 72 TRP B O 1
ATOM 1723 N N . ILE B 1 73 ? -1.257 -9.308 15.612 1.00 10.05 73 ILE B N 1
ATOM 1724 C CA . ILE B 1 73 ? 0.009 -9.487 16.277 1.00 10.46 73 ILE B CA 1
ATOM 1725 C C . ILE B 1 73 ? 0.604 -8.139 16.585 1.00 11.25 73 ILE B C 1
ATOM 1726 O O . ILE B 1 73 ? 0.108 -7.105 16.129 1.00 11.90 73 ILE B O 1
ATOM 1731 N N . GLY B 1 74 ? 1.648 -8.129 17.396 1.00 11.82 74 GLY B N 1
ATOM 1732 C CA . GLY B 1 74 ? 2.233 -6.886 17.860 1.00 10.34 74 GLY B CA 1
ATOM 1733 C C . GLY B 1 74 ? 3.155 -6.160 16.872 1.00 11.31 74 GLY B C 1
ATOM 1734 O O . GLY B 1 74 ? 4.042 -5.426 17.312 1.00 11.62 74 GLY B O 1
ATOM 1735 N N . LEU B 1 75 ? 3.011 -6.416 15.562 1.00 10.31 75 LEU B N 1
ATOM 1736 C CA . LEU B 1 75 ? 3.870 -5.821 14.584 1.00 10.04 75 LEU B CA 1
ATOM 1737 C C . LEU B 1 75 ? 3.216 -4.569 14.036 1.00 9.74 75 LEU B C 1
ATOM 1738 O O . LEU B 1 75 ? 2.054 -4.569 13.676 1.00 11.40 75 LEU B O 1
ATOM 1743 N N . TYR B 1 76 ? 3.983 -3.480 13.915 1.00 10.32 76 TYR B N 1
ATOM 1744 C CA . TYR B 1 76 ? 3.400 -2.218 13.422 1.00 10.73 76 TYR B CA 1
ATOM 1745 C C . TYR B 1 76 ? 4.448 -1.286 12.846 1.00 11.44 76 TYR B C 1
ATOM 1746 O O . TYR B 1 76 ? 5.625 -1.374 13.184 1.00 11.51 76 TYR B O 1
ATOM 1755 N N . ASP B 1 77 ? 4.028 -0.381 11.982 1.00 11.40 77 ASP B N 1
ATOM 1756 C CA . ASP B 1 77 ? 4.914 0.667 11.442 1.00 11.75 77 ASP B CA 1
ATOM 1757 C C . ASP B 1 77 ? 4.303 2.047 11.566 1.00 11.87 77 ASP B C 1
ATOM 1758 O O . ASP B 1 77 ? 4.697 2.972 10.852 1.00 11.86 77 ASP B O 1
ATOM 1763 N N . LYS B 1 78 ? 3.391 2.190 12.536 1.00 11.47 78 LYS B N 1
ATOM 1764 C CA . LYS B 1 78 ? 2.701 3.425 12.862 1.00 12.17 78 LYS B CA 1
ATOM 1765 C C . LYS B 1 78 ? 3.597 4.639 13.014 1.00 11.60 78 LYS B C 1
ATOM 1766 O O . LYS B 1 78 ? 3.226 5.722 12.543 1.00 12.60 78 LYS B O 1
ATOM 1772 N N . TYR B 1 79 ? 4.748 4.467 13.648 1.00 10.98 79 TYR B N 1
ATOM 1773 C CA . TYR B 1 79 ? 5.643 5.598 13.918 1.00 11.89 79 TYR B CA 1
ATOM 1774 C C . TYR B 1 79 ? 6.766 5.794 12.932 1.00 12.98 79 TYR B C 1
ATOM 1775 O O . TYR B 1 79 ? 7.499 6.766 13.038 1.00 14.12 79 TYR B O 1
ATOM 1784 N N . ASN B 1 80 ? 6.898 4.891 11.959 1.00 12.77 80 ASN B N 1
ATOM 1785 C CA . ASN B 1 80 ? 7.982 4.956 10.986 1.00 13.11 80 ASN B CA 1
ATOM 1786 C C . ASN B 1 80 ? 7.596 4.076 9.827 1.00 12.07 80 ASN B C 1
ATOM 1787 O O . ASN B 1 80 ? 7.884 2.894 9.799 1.00 12.42 80 ASN B O 1
ATOM 1792 N N . GLU B 1 81 ? 6.918 4.693 8.864 1.00 12.45 81 GLU B N 1
ATOM 1793 C CA . GLU B 1 81 ? 6.295 3.963 7.757 1.00 13.43 81 GLU B CA 1
ATOM 1794 C C . GLU B 1 81 ? 7.320 3.121 7.046 1.00 14.63 81 GLU B C 1
ATOM 1795 O O . GLU B 1 81 ? 8.402 3.595 6.663 1.00 14.52 81 GLU B O 1
ATOM 1801 N N . GLY B 1 82 ? 6.986 1.850 6.870 1.00 14.82 82 GLY B N 1
ATOM 1802 C CA . GLY B 1 82 ? 7.804 0.937 6.130 1.00 14.89 82 GLY B CA 1
ATOM 1803 C C . GLY B 1 82 ? 8.781 0.158 6.979 1.00 16.19 82 GLY B C 1
ATOM 1804 O O . GLY B 1 82 ? 9.345 -0.834 6.458 1.00 18.69 82 GLY B O 1
ATOM 1805 N N . ASP B 1 83 ? 8.981 0.557 8.246 1.00 15.20 83 ASP B N 1
ATOM 1806 C CA . ASP B 1 83 ? 9.841 -0.180 9.181 1.00 15.59 83 ASP B CA 1
ATOM 1807 C C . ASP B 1 83 ? 8.964 -0.857 10.241 1.00 14.41 83 ASP B C 1
ATOM 1808 O O . ASP B 1 83 ? 8.664 -0.249 11.276 1.00 15.71 83 ASP B O 1
ATOM 1813 N N . PHE B 1 84 ? 8.566 -2.109 9.976 1.00 12.68 84 PHE B N 1
ATOM 1814 C CA . PHE B 1 84 ? 7.769 -2.863 10.975 1.00 12.22 84 PHE B CA 1
ATOM 1815 C C . PHE B 1 84 ? 8.592 -3.322 12.187 1.00 12.55 84 PHE B C 1
ATOM 1816 O O . PHE B 1 84 ? 9.667 -3.895 12.029 1.00 13.73 84 PHE B O 1
ATOM 1824 N N . ILE B 1 85 ? 8.083 -2.970 13.363 1.00 12.54 85 ILE B N 1
ATOM 1825 C CA . ILE B 1 85 ? 8.676 -3.325 14.654 1.00 12.32 85 ILE B CA 1
ATOM 1826 C C . ILE B 1 85 ? 7.654 -3.954 15.570 1.00 12.80 85 ILE B C 1
ATOM 1827 O O . ILE B 1 85 ? 6.428 -3.865 15.355 1.00 12.43 85 ILE B O 1
ATOM 1832 N N . TRP B 1 86 ? 8.177 -4.620 16.607 1.00 11.99 86 TRP B N 1
ATOM 1833 C CA . TRP B 1 86 ? 7.354 -5.224 17.642 1.00 11.75 86 TRP B CA 1
ATOM 1834 C C . TRP B 1 86 ? 7.035 -4.202 18.766 1.00 11.75 86 TRP B C 1
ATOM 1835 O O . TRP B 1 86 ? 7.924 -3.559 19.327 1.00 12.25 86 TRP B O 1
ATOM 1846 N N . THR B 1 87 ? 5.785 -4.165 19.190 1.00 11.78 87 THR B N 1
ATOM 1847 C CA . THR B 1 87 ? 5.409 -3.303 20.326 1.00 12.11 87 THR B CA 1
ATOM 1848 C C . THR B 1 87 ? 6.124 -3.641 21.634 1.00 12.37 87 THR B C 1
ATOM 1849 O O . THR B 1 87 ? 6.327 -2.750 22.470 1.00 11.37 87 THR B O 1
ATOM 1853 N N . ASP B 1 88 ? 6.549 -4.875 21.811 1.00 11.94 88 ASP B N 1
ATOM 1854 C CA . ASP B 1 88 ? 7.199 -5.301 23.073 1.00 12.80 88 ASP B CA 1
ATOM 1855 C C . ASP B 1 88 ? 8.671 -4.984 23.124 1.00 13.43 88 ASP B C 1
ATOM 1856 O O . ASP B 1 88 ? 9.334 -5.316 24.122 1.00 13.02 88 ASP B O 1
ATOM 1861 N N . GLY B 1 89 ? 9.194 -4.341 22.080 1.00 13.33 89 GLY B N 1
ATOM 1862 C CA . GLY B 1 89 ? 10.579 -3.858 22.060 1.00 15.09 89 GLY B CA 1
ATOM 1863 C C . GLY B 1 89 ? 11.610 -4.905 21.624 1.00 15.66 89 GLY B C 1
ATOM 1864 O O . GLY B 1 89 ? 12.828 -4.610 21.506 1.00 16.13 89 GLY B O 1
ATOM 1865 N N . SER B 1 90 ? 11.172 -6.136 21.396 1.00 15.23 90 SER B N 1
ATOM 1866 C CA . SER B 1 90 ? 12.052 -7.193 20.857 1.00 15.27 90 SER B CA 1
ATOM 1867 C C . SER B 1 90 ? 12.356 -6.911 19.402 1.00 16.81 90 SER B C 1
ATOM 1868 O O . SER B 1 90 ? 11.626 -6.218 18.736 1.00 15.87 90 SER B O 1
ATOM 1871 N N . LYS B 1 91 ? 13.456 -7.457 18.884 1.00 17.49 91 LYS B N 1
ATOM 1872 C CA . LYS B 1 91 ? 13.904 -7.088 17.553 1.00 19.40 91 LYS B CA 1
ATOM 1873 C C . LYS B 1 91 ? 13.236 -7.986 16.509 1.00 19.10 91 LYS B C 1
ATOM 1874 O O . LYS B 1 91 ? 12.943 -9.141 16.765 1.00 19.02 91 LYS B O 1
ATOM 1880 N N . VAL B 1 92 ? 12.985 -7.428 15.338 1.00 19.04 92 VAL B N 1
ATOM 1881 C CA . VAL B 1 92 ? 12.445 -8.191 14.232 1.00 18.97 92 VAL B CA 1
ATOM 1882 C C . VAL B 1 92 ? 13.621 -8.913 13.597 1.00 19.94 92 VAL B C 1
ATOM 1883 O O . VAL B 1 92 ? 14.609 -8.278 13.197 1.00 21.74 92 VAL B O 1
ATOM 1887 N N . GLY B 1 93 ? 13.564 -10.238 13.619 1.00 18.01 93 GLY B N 1
ATOM 1888 C CA . GLY B 1 93 ? 14.438 -11.092 12.838 1.00 17.61 93 GLY B CA 1
ATOM 1889 C C . GLY B 1 93 ? 13.568 -11.778 11.803 1.00 17.08 93 GLY B C 1
ATOM 1890 O O . GLY B 1 93 ? 13.453 -11.354 10.639 1.00 17.30 93 GLY B O 1
ATOM 1891 N N . TYR B 1 94 ? 12.979 -12.867 12.257 1.00 16.52 94 TYR B N 1
ATOM 1892 C CA . TYR B 1 94 ? 12.050 -13.680 11.501 1.00 15.17 94 TYR B CA 1
ATOM 1893 C C . TYR B 1 94 ? 10.924 -12.839 10.943 1.00 15.08 94 TYR B C 1
ATOM 1894 O O . TYR B 1 94 ? 10.337 -11.994 11.661 1.00 14.19 94 TYR B O 1
ATOM 1903 N N . THR B 1 95 ? 10.615 -13.046 9.663 1.00 14.90 95 THR B N 1
ATOM 1904 C CA . THR B 1 95 ? 9.330 -12.540 9.143 1.00 15.53 95 THR B CA 1
ATOM 1905 C C . THR B 1 95 ? 8.702 -13.604 8.262 1.00 14.65 95 THR B C 1
ATOM 1906 O O . THR B 1 95 ? 9.386 -14.490 7.784 1.00 15.16 95 THR B O 1
ATOM 1910 N N . LYS B 1 96 ? 7.388 -13.492 8.080 1.00 13.69 96 LYS B N 1
ATOM 1911 C CA . LYS B 1 96 ? 6.618 -14.398 7.227 1.00 13.98 96 LYS B CA 1
ATOM 1912 C C . LYS B 1 96 ? 5.489 -13.630 6.532 1.00 13.96 96 LYS B C 1
ATOM 1913 O O . LYS B 1 96 ? 4.319 -14.039 6.535 1.00 13.93 96 LYS B O 1
ATOM 1919 N N . TRP B 1 97 ? 5.866 -12.552 5.860 1.00 12.71 97 TRP B N 1
ATOM 1920 C CA . TRP B 1 97 ? 4.899 -11.825 5.047 1.00 12.05 97 TRP B CA 1
ATOM 1921 C C . TRP B 1 97 ? 4.316 -12.725 3.945 1.00 12.57 97 TRP B C 1
ATOM 1922 O O . TRP B 1 97 ? 5.014 -13.549 3.292 1.00 12.74 97 TRP B O 1
ATOM 1933 N N . ALA B 1 98 ? 2.998 -12.589 3.752 1.00 12.71 98 ALA B N 1
ATOM 1934 C CA . ALA B 1 98 ? 2.321 -13.127 2.603 1.00 12.09 98 ALA B CA 1
ATOM 1935 C C . ALA B 1 98 ? 2.816 -12.469 1.338 1.00 12.41 98 ALA B C 1
ATOM 1936 O O . ALA B 1 98 ? 3.220 -11.316 1.326 1.00 12.42 98 ALA B O 1
ATOM 1938 N N . GLY B 1 99 ? 2.773 -13.207 0.234 1.00 13.05 99 GLY B N 1
ATOM 1939 C CA . GLY B 1 99 ? 3.043 -12.625 -1.050 1.00 13.42 99 GLY B CA 1
ATOM 1940 C C . GLY B 1 99 ? 2.258 -11.369 -1.326 1.00 13.64 99 GLY B C 1
ATOM 1941 O O . GLY B 1 99 ? 1.030 -11.262 -1.108 1.00 14.86 99 GLY B O 1
ATOM 1942 N N . GLY B 1 100 ? 2.978 -10.350 -1.764 1.00 14.45 100 GLY B N 1
ATOM 1943 C CA . GLY B 1 100 ? 2.403 -9.047 -2.014 1.00 14.03 100 GLY B CA 1
ATOM 1944 C C . GLY B 1 100 ? 2.287 -8.116 -0.829 1.00 13.22 100 GLY B C 1
ATOM 1945 O O . GLY B 1 100 ? 1.907 -6.948 -0.979 1.00 15.52 100 GLY B O 1
ATOM 1946 N N . GLN B 1 101 ? 2.633 -8.616 0.346 1.00 12.74 101 GLN B N 1
ATOM 1947 C CA . GLN B 1 101 ? 2.581 -7.839 1.574 1.00 12.30 101 GLN B CA 1
ATOM 1948 C C . GLN B 1 101 ? 3.975 -7.623 2.168 1.00 12.72 101 GLN B C 1
ATOM 1949 O O . GLN B 1 101 ? 4.915 -8.396 1.856 1.00 13.05 101 GLN B O 1
ATOM 1955 N N . PRO B 1 102 ? 4.165 -6.579 2.975 1.00 13.39 102 PRO B N 1
ATOM 1956 C CA . PRO B 1 102 ? 3.178 -5.554 3.273 1.00 13.10 102 PRO B CA 1
ATOM 1957 C C . PRO B 1 102 ? 3.040 -4.596 2.101 1.00 12.99 102 PRO B C 1
ATOM 1958 O O . PRO B 1 102 ? 4.039 -4.351 1.402 1.00 14.96 102 PRO B O 1
ATOM 1962 N N . ASP B 1 103 ? 1.862 -3.999 1.941 1.00 12.21 103 ASP B N 1
ATOM 1963 C CA . ASP B 1 103 ? 1.640 -3.066 0.851 1.00 11.94 103 ASP B CA 1
ATOM 1964 C C . ASP B 1 103 ? 1.165 -1.654 1.236 1.00 12.24 103 ASP B C 1
ATOM 1965 O O . ASP B 1 103 ? 1.012 -0.798 0.369 1.00 12.27 103 ASP B O 1
ATOM 1970 N N . ASN B 1 104 ? 1.009 -1.384 2.516 1.00 12.13 104 ASN B N 1
ATOM 1971 C CA . ASN B 1 104 ? 0.556 -0.079 3.000 1.00 12.78 104 ASN B CA 1
ATOM 1972 C C . ASN B 1 104 ? -0.649 0.431 2.227 1.00 13.54 104 ASN B C 1
ATOM 1973 O O . ASN B 1 104 ? -0.663 1.542 1.698 1.00 13.88 104 ASN B O 1
ATOM 1978 N N . TRP B 1 105 ? -1.644 -0.424 2.103 1.00 13.31 105 TRP B N 1
ATOM 1979 C CA . TRP B 1 105 ? -2.742 -0.148 1.169 1.00 15.33 105 TRP B CA 1
ATOM 1980 C C . TRP B 1 105 ? -3.440 1.174 1.493 1.00 15.53 105 TRP B C 1
ATOM 1981 O O . TRP B 1 105 ? -3.763 1.455 2.632 1.00 15.05 105 TRP B O 1
ATOM 1992 N N . ASN B 1 106 ? -3.724 1.955 0.447 1.00 16.47 106 ASN B N 1
ATOM 1993 C CA . ASN B 1 106 ? -4.311 3.288 0.599 1.00 18.91 106 ASN B CA 1
ATOM 1994 C C . ASN B 1 106 ? -3.596 4.208 1.616 1.00 17.88 106 ASN B C 1
ATOM 1995 O O . ASN B 1 106 ? -4.199 5.078 2.247 1.00 17.68 106 ASN B O 1
ATOM 2000 N N . ASN B 1 107 ? -2.282 4.015 1.760 1.00 18.83 107 ASN B N 1
ATOM 2001 C CA . ASN B 1 107 ? -1.443 4.712 2.718 1.00 20.14 107 ASN B CA 1
ATOM 2002 C C . ASN B 1 107 ? -1.932 4.661 4.160 1.00 20.30 107 ASN B C 1
ATOM 2003 O O . ASN B 1 107 ? -1.677 5.566 4.943 1.00 20.40 107 ASN B O 1
ATOM 2008 N N . ALA B 1 108 ? -2.605 3.566 4.526 1.00 18.46 108 ALA B N 1
ATOM 2009 C CA . ALA B 1 108 ? -3.327 3.480 5.782 1.00 18.10 108 ALA B CA 1
ATOM 2010 C C . ALA B 1 108 ? -3.146 2.148 6.545 1.00 17.24 108 ALA B C 1
ATOM 2011 O O . ALA B 1 108 ? -3.782 1.937 7.592 1.00 17.61 108 ALA B O 1
ATOM 2013 N N . GLU B 1 109 ? -2.217 1.299 6.125 1.00 13.57 109 GLU B N 1
ATOM 2014 C CA . GLU B 1 109 ? -2.051 -0.007 6.764 1.00 12.11 109 GLU B CA 1
ATOM 2015 C C . GLU B 1 109 ? -0.783 -0.073 7.536 1.00 11.88 109 GLU B C 1
ATOM 2016 O O . GLU B 1 109 ? 0.290 -0.121 6.938 1.00 12.51 109 GLU B O 1
ATOM 2022 N N . ASP B 1 110 ? -0.905 -0.049 8.859 1.00 11.41 110 ASP B N 1
ATOM 2023 C CA . ASP B 1 110 ? 0.278 -0.035 9.756 1.00 11.39 110 ASP B CA 1
ATOM 2024 C C . ASP B 1 110 ? 0.290 -1.122 10.830 1.00 12.04 110 ASP B C 1
ATOM 2025 O O . ASP B 1 110 ? 1.163 -1.093 11.699 1.00 11.54 110 ASP B O 1
ATOM 2030 N N . TYR B 1 111 ? -0.613 -2.101 10.754 1.00 10.65 111 TYR B N 1
ATOM 2031 C CA . TYR B 1 111 ? -0.828 -3.056 11.851 1.00 11.21 111 TYR B CA 1
ATOM 2032 C C . TYR B 1 111 ? -0.788 -4.459 11.311 1.00 12.44 111 TYR B C 1
ATOM 2033 O O . TYR B 1 111 ? -1.515 -4.824 10.387 1.00 11.94 111 TYR B O 1
ATOM 2042 N N . GLY B 1 112 ? 0.115 -5.245 11.855 1.00 12.09 112 GLY B N 1
ATOM 2043 C CA . GLY B 1 112 ? 0.270 -6.604 11.460 1.00 11.17 112 GLY B CA 1
ATOM 2044 C C . GLY B 1 112 ? -0.741 -7.588 11.974 1.00 10.56 112 GLY B C 1
ATOM 2045 O O . GLY B 1 112 ? -1.205 -7.488 13.096 1.00 11.16 112 GLY B O 1
ATOM 2046 N N . GLN B 1 113 ? -0.941 -8.631 11.187 1.00 11.38 113 GLN B N 1
ATOM 2047 C CA . GLN B 1 113 ? -1.851 -9.731 11.530 1.00 10.09 113 GLN B CA 1
ATOM 2048 C C . GLN B 1 113 ? -1.518 -11.009 10.716 1.00 10.06 113 GLN B C 1
ATOM 2049 O O . GLN B 1 113 ? -1.031 -10.899 9.616 1.00 8.75 113 GLN B O 1
ATOM 2055 N N . PHE B 1 114 ? -1.783 -12.182 11.285 1.00 9.89 114 PHE B N 1
ATOM 2056 C CA . PHE B 1 114 ? -1.732 -13.445 10.550 1.00 10.61 114 PHE B CA 1
ATOM 2057 C C . PHE B 1 114 ? -3.000 -13.549 9.719 1.00 12.08 114 PHE B C 1
ATOM 2058 O O . PHE B 1 114 ? -4.075 -13.224 10.194 1.00 11.40 114 PHE B O 1
ATOM 2066 N N . ARG B 1 115 ? -2.881 -14.051 8.488 1.00 11.83 115 ARG B N 1
ATOM 2067 C CA . ARG B 1 115 ? -4.034 -14.642 7.797 1.00 12.56 115 ARG B CA 1
ATOM 2068 C C . ARG B 1 115 ? -4.326 -16.054 8.356 1.00 13.14 115 ARG B C 1
ATOM 2069 O O . ARG B 1 115 ? -3.455 -16.690 9.009 1.00 12.82 115 ARG B O 1
ATOM 2077 N N . HIS B 1 116 ? -5.548 -16.557 8.067 1.00 11.71 116 HIS B N 1
ATOM 2078 C CA . HIS B 1 116 ? -5.929 -17.903 8.534 1.00 13.01 116 HIS B CA 1
ATOM 2079 C C . HIS B 1 116 ? -5.446 -19.003 7.591 1.00 14.55 116 HIS B C 1
ATOM 2080 O O . HIS B 1 116 ? -5.624 -20.187 7.895 1.00 15.61 116 HIS B O 1
ATOM 2087 N N . THR B 1 117 ? -4.828 -18.585 6.489 1.00 14.37 117 THR B N 1
ATOM 2088 C CA . THR B 1 117 ? -4.260 -19.473 5.480 1.00 16.49 117 THR B CA 1
ATOM 2089 C C . THR B 1 117 ? -2.721 -19.340 5.435 1.00 15.96 117 THR B C 1
ATOM 2090 O O . THR B 1 117 ? -2.119 -18.468 6.085 1.00 14.62 117 THR B O 1
ATOM 2094 N N . GLU B 1 118 ? -2.108 -20.234 4.662 1.00 16.90 118 GLU B N 1
ATOM 2095 C CA . GLU B 1 118 ? -0.668 -20.267 4.415 1.00 16.66 118 GLU B CA 1
ATOM 2096 C C . GLU B 1 118 ? 0.169 -20.235 5.691 1.00 16.28 118 GLU B C 1
ATOM 2097 O O . GLU B 1 118 ? 1.190 -19.521 5.766 1.00 16.89 118 GLU B O 1
ATOM 2103 N N . GLY B 1 119 ? -0.238 -21.025 6.681 1.00 14.90 119 GLY B N 1
ATOM 2104 C CA . GLY B 1 119 ? 0.468 -21.103 7.933 1.00 14.59 119 GLY B CA 1
ATOM 2105 C C . GLY B 1 119 ? 0.546 -19.791 8.722 1.00 14.35 119 GLY B C 1
ATOM 2106 O O . GLY B 1 119 ? 1.461 -19.600 9.517 1.00 15.35 119 GLY B O 1
ATOM 2107 N N . GLY B 1 120 ? -0.404 -18.884 8.495 1.00 13.07 120 GLY B N 1
ATOM 2108 C CA . GLY B 1 120 ? -0.467 -17.609 9.190 1.00 12.59 120 GLY B CA 1
ATOM 2109 C C . GLY B 1 120 ? 0.362 -16.505 8.539 1.00 12.04 120 GLY B C 1
ATOM 2110 O O . GLY B 1 120 ? 0.754 -15.572 9.222 1.00 11.39 120 GLY B O 1
ATOM 2111 N N . ALA B 1 121 ? 0.604 -16.602 7.236 1.00 13.41 121 ALA B N 1
ATOM 2112 C CA . ALA B 1 121 ? 1.370 -15.580 6.521 1.00 14.09 121 ALA B CA 1
ATOM 2113 C C . ALA B 1 121 ? 0.824 -14.175 6.819 1.00 13.62 121 ALA B C 1
ATOM 2114 O O . ALA B 1 121 ? -0.381 -13.965 6.904 1.00 13.17 121 ALA B O 1
ATOM 2116 N N . TRP B 1 122 ? 1.740 -13.210 7.019 1.00 11.92 122 TRP B N 1
ATOM 2117 C CA . TRP B 1 122 ? 1.380 -11.924 7.561 1.00 11.53 122 TRP B CA 1
ATOM 2118 C C . TRP B 1 122 ? 0.869 -10.924 6.544 1.00 11.69 122 TRP B C 1
ATOM 2119 O O . TRP B 1 122 ? 1.288 -10.902 5.359 1.00 12.11 122 TRP B O 1
ATOM 2130 N N . ASN B 1 123 ? -0.073 -10.085 7.014 1.00 11.14 123 ASN B N 1
ATOM 2131 C CA . ASN B 1 123 ? -0.569 -8.954 6.265 1.00 10.75 123 ASN B CA 1
ATOM 2132 C C . ASN B 1 123 ? -0.520 -7.686 7.147 1.00 10.79 123 ASN B C 1
ATOM 2133 O O . ASN B 1 123 ? -0.648 -7.753 8.343 1.00 11.90 123 ASN B O 1
ATOM 2138 N N . ASP B 1 124 ? -0.325 -6.540 6.518 1.00 10.94 124 ASP B N 1
ATOM 2139 C CA . ASP B 1 124 ? -0.537 -5.242 7.148 1.00 10.68 124 ASP B CA 1
ATOM 2140 C C . ASP B 1 124 ? -1.976 -4.804 6.863 1.00 10.85 124 ASP B C 1
ATOM 2141 O O . ASP B 1 124 ? -2.431 -4.836 5.705 1.00 11.98 124 ASP B O 1
ATOM 2146 N N . ASN B 1 125 ? -2.650 -4.320 7.883 1.00 11.42 125 ASN B N 1
ATOM 2147 C CA . ASN B 1 125 ? -4.010 -3.805 7.724 1.00 11.53 125 ASN B CA 1
ATOM 2148 C C . ASN B 1 125 ? -4.191 -2.470 8.461 1.00 11.57 125 ASN B C 1
ATOM 2149 O O . ASN B 1 125 ? -3.252 -1.947 9.065 1.00 11.86 125 ASN B O 1
ATOM 2154 N N . SER B 1 126 ? -5.393 -1.914 8.341 1.00 11.47 126 SER B N 1
ATOM 2155 C CA . SER B 1 126 ? -5.687 -0.561 8.762 1.00 12.76 126 SER B CA 1
ATOM 2156 C C . SER B 1 126 ? -6.217 -0.497 10.193 1.00 12.83 126 SER B C 1
ATOM 2157 O O . SER B 1 126 ? -6.475 -1.496 10.839 1.00 13.76 126 SER B O 1
ATOM 2160 N N . ALA B 1 127 ? -6.322 0.733 10.693 1.00 13.90 127 ALA B N 1
ATOM 2161 C CA . ALA B 1 127 ? -6.807 1.011 12.050 1.00 15.62 127 ALA B CA 1
ATOM 2162 C C . ALA B 1 127 ? -8.333 0.765 12.184 1.00 16.71 127 ALA B C 1
ATOM 2163 O O . ALA B 1 127 ? -8.861 0.718 13.290 1.00 17.00 127 ALA B O 1
ATOM 2165 N N . ALA B 1 128 ? -9.016 0.655 11.049 1.00 16.87 128 ALA B N 1
ATOM 2166 C CA . ALA B 1 128 ? -10.454 0.414 11.004 1.00 17.22 128 ALA B CA 1
ATOM 2167 C C . ALA B 1 128 ? -10.784 -1.069 10.931 1.00 16.67 128 ALA B C 1
ATOM 2168 O O . ALA B 1 128 ? -11.922 -1.516 11.176 1.00 17.39 128 ALA B O 1
ATOM 2170 N N . ALA B 1 129 ? -9.800 -1.867 10.527 1.00 14.06 129 ALA B N 1
ATOM 2171 C CA . ALA B 1 129 ? -10.038 -3.270 10.349 1.00 14.56 129 ALA B CA 1
ATOM 2172 C C . ALA B 1 129 ? -10.268 -3.980 11.711 1.00 13.67 129 ALA B C 1
ATOM 2173 O O . ALA B 1 129 ? -9.873 -3.489 12.799 1.00 14.91 129 ALA B O 1
ATOM 2175 N N . GLN B 1 130 ? -10.920 -5.121 11.609 1.00 14.53 130 GLN B N 1
ATOM 2176 C CA . GLN B 1 130 ? -11.175 -6.005 12.756 1.00 14.56 130 GLN B CA 1
ATOM 2177 C C . GLN B 1 130 ? -10.518 -7.368 12.563 1.00 12.22 130 GLN B C 1
ATOM 2178 O O . GLN B 1 130 ? -10.496 -7.919 11.469 1.00 11.25 130 GLN B O 1
ATOM 2184 N N . ALA B 1 131 ? -10.016 -7.931 13.661 1.00 12.48 131 ALA B N 1
ATOM 2185 C CA . ALA B 1 131 ? -9.456 -9.278 13.710 1.00 11.12 131 ALA B CA 1
ATOM 2186 C C . ALA B 1 131 ? -9.555 -9.828 15.138 1.00 10.89 131 ALA B C 1
ATOM 2187 O O . ALA B 1 131 ? -9.810 -9.089 16.094 1.00 11.44 131 ALA B O 1
ATOM 2189 N N . LYS B 1 132 ? -9.293 -11.124 15.284 1.00 10.70 132 LYS B N 1
ATOM 2190 C CA . LYS B 1 132 ? -9.133 -11.755 16.588 1.00 11.46 132 LYS B CA 1
ATOM 2191 C C . LYS B 1 132 ? -7.721 -11.333 17.055 1.00 12.43 132 LYS B C 1
ATOM 2192 O O . LYS B 1 132 ? -7.020 -10.571 16.361 1.00 11.46 132 LYS B O 1
ATOM 2198 N N . TYR B 1 133 ? -7.331 -11.731 18.252 1.00 12.95 133 TYR B N 1
ATOM 2199 C CA . TYR B 1 133 ? -5.977 -11.332 18.750 1.00 12.58 133 TYR B CA 1
ATOM 2200 C C . TYR B 1 133 ? -5.386 -12.319 19.714 1.00 12.81 133 TYR B C 1
ATOM 2201 O O . TYR B 1 133 ? -6.094 -13.138 20.286 1.00 12.72 133 TYR B O 1
ATOM 2210 N N . MET B 1 134 ? -4.056 -12.251 19.823 1.00 13.77 134 MET B N 1
ATOM 2211 C CA . MET B 1 134 ? -3.270 -13.122 20.653 1.00 14.53 134 MET B CA 1
ATOM 2212 C C . MET B 1 134 ? -2.297 -12.285 21.506 1.00 14.72 134 MET B C 1
ATOM 2213 O O . MET B 1 134 ? -1.558 -11.433 20.971 1.00 14.38 134 MET B O 1
ATOM 2218 N N . CYS B 1 135 ? -2.311 -12.563 22.809 1.00 13.99 135 CYS B N 1
ATOM 2219 C CA . CYS B 1 135 ? -1.379 -11.953 23.764 1.00 13.38 135 CYS B CA 1
ATOM 2220 C C . CYS B 1 135 ? -0.258 -12.895 24.176 1.00 12.78 135 CYS B C 1
ATOM 2221 O O . CYS B 1 135 ? -0.352 -14.116 24.020 1.00 13.45 135 CYS B O 1
ATOM 2224 N N . LYS B 1 136 ? 0.788 -12.291 24.719 1.00 12.66 136 LYS B N 1
ATOM 2225 C CA . LYS B 1 136 ? 2.011 -12.986 25.137 1.00 12.78 136 LYS B CA 1
ATOM 2226 C C . LYS B 1 136 ? 2.555 -12.331 26.389 1.00 13.86 136 LYS B C 1
ATOM 2227 O O . LYS B 1 136 ? 2.606 -11.101 26.482 1.00 12.54 136 LYS B O 1
ATOM 2233 N N . LEU B 1 137 ? 2.921 -13.169 27.367 1.00 12.50 137 LEU B N 1
ATOM 2234 C CA . LEU B 1 137 ? 3.609 -12.729 28.568 1.00 12.63 137 LEU B CA 1
ATOM 2235 C C . LEU B 1 137 ? 5.094 -12.900 28.429 1.00 12.97 137 LEU B C 1
ATOM 2236 O O . LEU B 1 137 ? 5.554 -13.931 27.968 1.00 13.91 137 LEU B O 1
ATOM 2241 N N . THR B 1 138 ? 5.818 -11.856 28.833 1.00 13.17 138 THR B N 1
ATOM 2242 C CA . THR B 1 138 ? 7.271 -11.858 28.879 1.00 12.70 138 THR B CA 1
ATOM 2243 C C . THR B 1 138 ? 7.624 -11.605 30.341 1.00 14.40 138 THR B C 1
ATOM 2244 O O . THR B 1 138 ? 7.134 -10.650 30.977 1.00 13.65 138 THR B O 1
ATOM 2248 N N . PHE B 1 139 ? 8.459 -12.483 30.877 1.00 15.08 139 PHE B N 1
ATOM 2249 C CA . PHE B 1 139 ? 8.918 -12.362 32.266 1.00 15.20 139 PHE B CA 1
ATOM 2250 C C . PHE B 1 139 ? 10.239 -11.625 32.252 1.00 16.68 139 PHE B C 1
ATOM 2251 O O . PHE B 1 139 ? 11.278 -12.193 32.029 1.00 16.27 139 PHE B O 1
ATOM 2259 N N . GLU B 1 140 ? 10.166 -10.340 32.473 1.00 18.57 140 GLU B N 1
ATOM 2260 C CA . GLU B 1 140 ? 11.344 -9.488 32.402 1.00 20.69 140 GLU B CA 1
ATOM 2261 C C . GLU B 1 140 ? 12.208 -9.650 33.645 1.00 21.77 140 GLU B C 1
ATOM 2262 O O . GLU B 1 140 ? 11.722 -9.967 34.751 1.00 20.89 140 GLU B O 1
ATOM 2269 N N . ASN C 1 1 ? 9.388 17.260 36.537 1.00 23.61 1 ASN C N 1
ATOM 2270 C CA . ASN C 1 1 ? 9.934 16.249 35.598 1.00 22.60 1 ASN C CA 1
ATOM 2271 C C . ASN C 1 1 ? 9.091 14.935 35.615 1.00 19.99 1 ASN C C 1
ATOM 2272 O O . ASN C 1 1 ? 9.201 14.143 36.542 1.00 19.82 1 ASN C O 1
ATOM 2277 N N . GLN C 1 2 ? 8.235 14.724 34.605 1.00 16.78 2 GLN C N 1
ATOM 2278 C CA . GLN C 1 2 ? 7.482 13.494 34.476 1.00 16.04 2 GLN C CA 1
ATOM 2279 C C . GLN C 1 2 ? 7.988 12.598 33.319 1.00 15.12 2 GLN C C 1
ATOM 2280 O O . GLN C 1 2 ? 7.283 11.771 32.814 1.00 14.58 2 GLN C O 1
ATOM 2286 N N . CYS C 1 3 ? 9.211 12.824 32.873 1.00 14.33 3 CYS C N 1
ATOM 2287 C CA . CYS C 1 3 ? 9.791 11.979 31.831 1.00 14.60 3 CYS C CA 1
ATOM 2288 C C . CYS C 1 3 ? 10.117 10.574 32.364 1.00 13.64 3 CYS C C 1
ATOM 2289 O O . CYS C 1 3 ? 10.414 10.410 33.560 1.00 15.88 3 CYS C O 1
ATOM 2292 N N . PRO C 1 4 ? 10.074 9.565 31.511 1.00 13.29 4 PRO C N 1
ATOM 2293 C CA . PRO C 1 4 ? 10.567 8.221 31.844 1.00 13.28 4 PRO C CA 1
ATOM 2294 C C . PRO C 1 4 ? 12.009 8.299 32.334 1.00 13.78 4 PRO C C 1
ATOM 2295 O O . PRO C 1 4 ? 12.692 9.259 32.007 1.00 12.36 4 PRO C O 1
ATOM 2299 N N . THR C 1 5 ? 12.405 7.355 33.158 1.00 13.32 5 THR C N 1
ATOM 2300 C CA . THR C 1 5 ? 13.773 7.324 33.660 1.00 14.87 5 THR C CA 1
ATOM 2301 C C . THR C 1 5 ? 14.739 7.282 32.515 1.00 15.59 5 THR C C 1
ATOM 2302 O O . THR C 1 5 ? 14.486 6.607 31.514 1.00 15.00 5 THR C O 1
ATOM 2306 N N . ASP C 1 6 ? 15.862 7.982 32.725 1.00 17.23 6 ASP C N 1
ATOM 2307 C CA . ASP C 1 6 ? 16.963 8.105 31.767 1.00 17.20 6 ASP C CA 1
ATOM 2308 C C . ASP C 1 6 ? 16.686 9.158 30.709 1.00 15.76 6 ASP C C 1
ATOM 2309 O O . ASP C 1 6 ? 17.554 9.404 29.845 1.00 16.65 6 ASP C O 1
ATOM 2314 N N . TRP C 1 7 ? 15.488 9.757 30.702 1.00 14.42 7 TRP C N 1
ATOM 2315 C CA . TRP C 1 7 ? 15.175 10.858 29.774 1.00 13.53 7 TRP C CA 1
ATOM 2316 C C . TRP C 1 7 ? 15.144 12.188 30.513 1.00 14.25 7 TRP C C 1
ATOM 2317 O O . TRP C 1 7 ? 14.855 12.239 31.676 1.00 16.83 7 TRP C O 1
ATOM 2328 N N . GLU C 1 8 ? 15.489 13.256 29.811 1.00 14.59 8 GLU C N 1
ATOM 2329 C CA . GLU C 1 8 ? 15.580 14.612 30.334 1.00 15.17 8 GLU C CA 1
ATOM 2330 C C . GLU C 1 8 ? 14.398 15.464 29.916 1.00 16.18 8 GLU C C 1
ATOM 2331 O O . GLU C 1 8 ? 13.917 15.396 28.773 1.00 15.37 8 GLU C O 1
ATOM 2337 N N . ALA C 1 9 ? 13.922 16.299 30.833 1.00 14.75 9 ALA C N 1
ATOM 2338 C CA . ALA C 1 9 ? 12.707 17.083 30.586 1.00 16.18 9 ALA C CA 1
ATOM 2339 C C . ALA C 1 9 ? 13.063 18.473 30.119 1.00 17.25 9 ALA C C 1
ATOM 2340 O O . ALA C 1 9 ? 13.937 19.088 30.729 1.00 17.90 9 ALA C O 1
ATOM 2342 N N . GLU C 1 10 ? 12.413 18.965 29.066 1.00 17.37 10 GLU C N 1
ATOM 2343 C CA . GLU C 1 10 ? 12.483 20.350 28.677 1.00 18.12 10 GLU C CA 1
ATOM 2344 C C . GLU C 1 10 ? 11.173 20.708 27.972 1.00 17.64 10 GLU C C 1
ATOM 2345 O O . GLU C 1 10 ? 10.828 20.145 26.923 1.00 17.59 10 GLU C O 1
ATOM 2351 N N . GLY C 1 11 ? 10.401 21.608 28.585 1.00 17.35 11 GLY C N 1
ATOM 2352 C CA . GLY C 1 11 ? 9.163 22.066 28.007 1.00 17.16 11 GLY C CA 1
ATOM 2353 C C . GLY C 1 11 ? 8.184 20.932 27.947 1.00 17.31 11 GLY C C 1
ATOM 2354 O O . GLY C 1 11 ? 8.071 20.148 28.911 1.00 17.92 11 GLY C O 1
ATOM 2355 N N . ASP C 1 12 ? 7.542 20.808 26.797 1.00 18.19 12 ASP C N 1
ATOM 2356 C CA . ASP C 1 12 ? 6.536 19.795 26.507 1.00 18.85 12 ASP C CA 1
ATOM 2357 C C . ASP C 1 12 ? 7.117 18.458 26.035 1.00 16.99 12 ASP C C 1
ATOM 2358 O O . ASP C 1 12 ? 6.375 17.599 25.553 1.00 17.60 12 ASP C O 1
ATOM 2363 N N . HIS C 1 13 ? 8.442 18.288 26.122 1.00 15.40 13 HIS C N 1
ATOM 2364 C CA . HIS C 1 13 ? 9.078 17.100 25.586 1.00 14.72 13 HIS C CA 1
ATOM 2365 C C . HIS C 1 13 ? 10.083 16.449 26.541 1.00 14.31 13 HIS C C 1
ATOM 2366 O O . HIS C 1 13 ? 10.469 17.035 27.544 1.00 14.21 13 HIS C O 1
ATOM 2373 N N . CYS C 1 14 ? 10.493 15.230 26.207 1.00 13.48 14 CYS C N 1
ATOM 2374 C CA . CYS C 1 14 ? 11.622 14.554 26.861 1.00 15.00 14 CYS C CA 1
ATOM 2375 C C . CYS C 1 14 ? 12.629 14.245 25.800 1.00 13.41 14 CYS C C 1
ATOM 2376 O O . CYS C 1 14 ? 12.263 13.999 24.662 1.00 15.31 14 CYS C O 1
ATOM 2379 N N . TYR C 1 15 ? 13.897 14.260 26.190 1.00 13.76 15 TYR C N 1
ATOM 2380 C CA . TYR C 1 15 ? 15.019 14.061 25.298 1.00 12.76 15 TYR C CA 1
ATOM 2381 C C . TYR C 1 15 ? 15.981 13.029 25.863 1.00 11.96 15 TYR C C 1
ATOM 2382 O O . TYR C 1 15 ? 16.126 12.881 27.097 1.00 11.24 15 TYR C O 1
ATOM 2391 N N . ARG C 1 16 ? 16.652 12.301 24.974 1.00 11.11 16 ARG C N 1
ATOM 2392 C CA . ARG C 1 16 ? 17.675 11.369 25.476 1.00 10.87 16 ARG C CA 1
ATOM 2393 C C . ARG C 1 16 ? 18.821 11.280 24.486 1.00 11.70 16 ARG C C 1
ATOM 2394 O O . ARG C 1 16 ? 18.635 10.899 23.333 1.00 12.65 16 ARG C O 1
ATOM 2402 N N . PHE C 1 17 ? 20.018 11.579 24.981 1.00 11.94 17 PHE C N 1
ATOM 2403 C CA . PHE C 1 17 ? 21.238 11.481 24.201 1.00 11.92 17 PHE C CA 1
ATOM 2404 C C . PHE C 1 17 ? 21.871 10.109 24.309 1.00 13.34 17 PHE C C 1
ATOM 2405 O O . PHE C 1 17 ? 22.009 9.556 25.406 1.00 14.38 17 PHE C O 1
ATOM 2413 N N . PHE C 1 18 ? 22.217 9.552 23.161 1.00 13.04 18 PHE C N 1
ATOM 2414 C CA . PHE C 1 18 ? 22.962 8.313 23.048 1.00 12.43 18 PHE C CA 1
ATOM 2415 C C . PHE C 1 18 ? 24.350 8.599 22.495 1.00 12.69 18 PHE C C 1
ATOM 2416 O O . PHE C 1 18 ? 24.535 8.931 21.300 1.00 12.85 18 PHE C O 1
ATOM 2424 N N . ASN C 1 19 ? 25.339 8.406 23.339 1.00 13.59 19 ASN C N 1
ATOM 2425 C CA . ASN C 1 19 ? 26.720 8.727 22.998 1.00 13.55 19 ASN C CA 1
ATOM 2426 C C . ASN C 1 19 ? 27.433 7.557 22.328 1.00 13.75 19 ASN C C 1
ATOM 2427 O O . ASN C 1 19 ? 28.453 7.023 22.817 1.00 13.97 19 ASN C O 1
ATOM 2432 N N . THR C 1 20 ? 26.888 7.188 21.185 1.00 12.94 20 THR C N 1
ATOM 2433 C CA . THR C 1 20 ? 27.293 6.070 20.375 1.00 13.70 20 THR C CA 1
ATOM 2434 C C . THR C 1 20 ? 27.237 6.465 18.928 1.00 14.29 20 THR C C 1
ATOM 2435 O O . THR C 1 20 ? 26.223 6.959 18.449 1.00 12.85 20 THR C O 1
ATOM 2439 N N . LEU C 1 21 ? 28.353 6.289 18.221 1.00 14.50 21 LEU C N 1
ATOM 2440 C CA . LEU C 1 21 ? 28.373 6.536 16.785 1.00 14.04 21 LEU C CA 1
ATOM 2441 C C . LEU C 1 21 ? 27.570 5.449 16.047 1.00 13.57 21 LEU C C 1
ATOM 2442 O O . LEU C 1 21 ? 27.758 4.242 16.274 1.00 13.69 21 LEU C O 1
ATOM 2447 N N . THR C 1 22 ? 26.690 5.878 15.147 1.00 13.69 22 THR C N 1
ATOM 2448 C CA . THR C 1 22 ? 25.948 4.963 14.315 1.00 13.38 22 THR C CA 1
ATOM 2449 C C . THR C 1 22 ? 25.455 5.655 13.054 1.00 13.53 22 THR C C 1
ATOM 2450 O O . THR C 1 22 ? 25.729 6.867 12.853 1.00 13.75 22 THR C O 1
ATOM 2454 N N . THR C 1 23 ? 24.789 4.902 12.180 1.00 11.72 23 THR C N 1
ATOM 2455 C CA . THR C 1 23 ? 24.257 5.502 10.974 1.00 12.51 23 THR C CA 1
ATOM 2456 C C . THR C 1 23 ? 22.952 6.242 11.253 1.00 12.67 23 THR C C 1
ATOM 2457 O O . THR C 1 23 ? 22.249 5.935 12.221 1.00 12.96 23 THR C O 1
ATOM 2461 N N . TRP C 1 24 ? 22.543 7.118 10.335 1.00 12.01 24 TRP C N 1
ATOM 2462 C CA . TRP C 1 24 ? 21.257 7.785 10.517 1.00 11.54 24 TRP C CA 1
ATOM 2463 C C . TRP C 1 24 ? 20.086 6.787 10.551 1.00 12.27 24 TRP C C 1
ATOM 2464 O O . TRP C 1 24 ? 19.185 6.891 11.382 1.00 12.05 24 TRP C O 1
ATOM 2475 N N . GLU C 1 25 ? 20.060 5.846 9.623 1.00 12.93 25 GLU C N 1
ATOM 2476 C CA . GLU C 1 25 ? 18.952 4.885 9.567 1.00 14.46 25 GLU C CA 1
ATOM 2477 C C . GLU C 1 25 ? 18.866 4.097 10.881 1.00 13.84 25 GLU C C 1
ATOM 2478 O O . GLU C 1 25 ? 17.777 3.857 11.413 1.00 13.93 25 GLU C O 1
ATOM 2484 N N . ASN C 1 26 ? 20.017 3.707 11.444 1.00 13.59 26 ASN C N 1
ATOM 2485 C CA . ASN C 1 26 ? 19.993 2.927 12.678 1.00 13.28 26 ASN C CA 1
ATOM 2486 C C . ASN C 1 26 ? 19.564 3.784 13.842 1.00 13.22 26 ASN C C 1
ATOM 2487 O O . ASN C 1 26 ? 18.830 3.348 14.713 1.00 13.09 26 ASN C O 1
ATOM 2492 N N . ALA C 1 27 ? 20.063 5.012 13.861 1.00 12.19 27 ALA C N 1
ATOM 2493 C CA . ALA C 1 27 ? 19.684 6.007 14.882 1.00 12.36 27 ALA C CA 1
ATOM 2494 C C . ALA C 1 27 ? 18.162 6.198 14.857 1.00 11.81 27 ALA C C 1
ATOM 2495 O O . ALA C 1 27 ? 17.527 6.206 15.911 1.00 13.13 27 ALA C O 1
ATOM 2497 N N . HIS C 1 28 ? 17.591 6.362 13.670 1.00 11.51 28 HIS C N 1
ATOM 2498 C CA . HIS C 1 28 ? 16.143 6.526 13.480 1.00 11.82 28 HIS C CA 1
ATOM 2499 C C . HIS C 1 28 ? 15.416 5.323 14.074 1.00 11.84 28 HIS C C 1
ATOM 2500 O O . HIS C 1 28 ? 14.502 5.494 14.894 1.00 12.66 28 HIS C O 1
ATOM 2507 N N . HIS C 1 29 ? 15.851 4.131 13.684 1.00 12.03 29 HIS C N 1
ATOM 2508 C CA . HIS C 1 29 ? 15.244 2.897 14.210 1.00 13.07 29 HIS C CA 1
ATOM 2509 C C . HIS C 1 29 ? 15.311 2.823 15.746 1.00 12.52 29 HIS C C 1
ATOM 2510 O O . HIS C 1 29 ? 14.328 2.462 16.404 1.00 13.29 29 HIS C O 1
ATOM 2517 N N . GLU C 1 30 ? 16.473 3.108 16.314 1.00 12.36 30 GLU C N 1
ATOM 2518 C CA . GLU C 1 30 ? 16.646 3.072 17.766 1.00 12.51 30 GLU C CA 1
ATOM 2519 C C . GLU C 1 30 ? 15.681 4.040 18.427 1.00 12.26 30 GLU C C 1
ATOM 2520 O O . GLU C 1 30 ? 15.057 3.646 19.389 1.00 13.04 30 GLU C O 1
ATOM 2526 N N . CYS C 1 31 ? 15.578 5.296 17.957 1.00 12.42 31 CYS C N 1
ATOM 2527 C CA . CYS C 1 31 ? 14.677 6.241 18.642 1.00 12.70 31 CYS C CA 1
ATOM 2528 C C . CYS C 1 31 ? 13.254 5.754 18.535 1.00 11.81 31 CYS C C 1
ATOM 2529 O O . CYS C 1 31 ? 12.501 5.784 19.500 1.00 12.33 31 CYS C O 1
ATOM 2532 N N . VAL C 1 32 ? 12.844 5.309 17.364 1.00 11.69 32 VAL C N 1
ATOM 2533 C CA . VAL C 1 32 ? 11.416 4.928 17.193 1.00 12.11 32 VAL C CA 1
ATOM 2534 C C . VAL C 1 32 ? 11.019 3.726 18.070 1.00 12.87 32 VAL C C 1
ATOM 2535 O O . VAL C 1 32 ? 9.878 3.593 18.507 1.00 12.60 32 VAL C O 1
ATOM 2539 N N . SER C 1 33 ? 11.992 2.888 18.368 1.00 12.21 33 SER C N 1
ATOM 2540 C CA . SER C 1 33 ? 11.728 1.653 19.116 1.00 14.12 33 SER C CA 1
ATOM 2541 C C . SER C 1 33 ? 11.170 1.880 20.512 1.00 14.54 33 SER C C 1
ATOM 2542 O O . SER C 1 33 ? 10.544 0.973 21.057 1.00 15.77 33 SER C O 1
ATOM 2545 N N . TYR C 1 34 ? 11.423 3.052 21.091 1.00 12.26 34 TYR C N 1
ATOM 2546 C CA . TYR C 1 34 ? 10.925 3.406 22.438 1.00 12.74 34 TYR C CA 1
ATOM 2547 C C . TYR C 1 34 ? 9.448 3.778 22.451 1.00 12.93 34 TYR C C 1
ATOM 2548 O O . TYR C 1 34 ? 8.850 3.888 23.513 1.00 13.54 34 TYR C O 1
ATOM 2557 N N . SER C 1 35 ? 8.861 3.998 21.281 1.00 11.75 35 SER C N 1
ATOM 2558 C CA . SER C 1 35 ? 7.486 4.507 21.204 1.00 11.51 35 SER C CA 1
ATOM 2559 C C . SER C 1 35 ? 6.482 3.609 21.961 1.00 12.72 35 SER C C 1
ATOM 2560 O O . SER C 1 35 ? 6.662 2.390 22.022 1.00 13.10 35 SER C O 1
ATOM 2563 N N . CYS C 1 36 ? 5.458 4.264 22.538 1.00 13.83 36 CYS C N 1
ATOM 2564 C CA . CYS C 1 36 ? 4.442 3.643 23.405 1.00 14.37 36 CYS C CA 1
ATOM 2565 C C . CYS C 1 36 ? 3.084 3.997 22.795 1.00 13.26 36 CYS C C 1
ATOM 2566 O O . CYS C 1 36 ? 2.540 5.030 23.136 1.00 12.85 36 CYS C O 1
ATOM 2569 N N . SER C 1 37 ? 2.540 3.163 21.923 1.00 12.86 37 SER C N 1
ATOM 2570 C CA . SER C 1 37 ? 1.218 3.415 21.360 1.00 13.69 37 SER C CA 1
ATOM 2571 C C . SER C 1 37 ? 0.093 3.483 22.412 1.00 12.64 37 SER C C 1
ATOM 2572 O O . SER C 1 37 ? -0.896 4.240 22.256 1.00 12.27 37 SER C O 1
ATOM 2575 N N . THR C 1 38 ? 0.191 2.673 23.474 1.00 12.66 38 THR C N 1
ATOM 2576 C CA . THR C 1 38 ? -0.855 2.689 24.500 1.00 12.70 38 THR C CA 1
ATOM 2577 C C . THR C 1 38 ? -1.006 4.058 25.178 1.00 12.84 38 THR C C 1
ATOM 2578 O O . THR C 1 38 ? -2.078 4.381 25.708 1.00 13.10 38 THR C O 1
ATOM 2582 N N . LEU C 1 39 ? 0.073 4.836 25.207 1.00 12.56 39 LEU C N 1
ATOM 2583 C CA . LEU C 1 39 ? 0.059 6.208 25.758 1.00 12.33 39 LEU C CA 1
ATOM 2584 C C . LEU C 1 39 ? 0.147 7.325 24.690 1.00 13.97 39 LEU C C 1
ATOM 2585 O O . LEU C 1 39 ? 0.326 8.504 25.020 1.00 13.74 39 LEU C O 1
ATOM 2590 N N . ASN C 1 40 ? 0.050 6.938 23.419 1.00 13.32 40 ASN C N 1
ATOM 2591 C CA . ASN C 1 40 ? 0.212 7.846 22.308 1.00 13.97 40 ASN C CA 1
ATOM 2592 C C . ASN C 1 40 ? 1.545 8.641 22.434 1.00 13.46 40 ASN C C 1
ATOM 2593 O O . ASN C 1 40 ? 1.591 9.850 22.187 1.00 13.26 40 ASN C O 1
ATOM 2598 N N . VAL C 1 41 ? 2.615 7.952 22.820 1.00 12.15 41 VAL C N 1
ATOM 2599 C CA . VAL C 1 41 ? 3.938 8.582 22.917 1.00 12.21 41 VAL C CA 1
ATOM 2600 C C . VAL C 1 41 ? 4.766 8.164 21.706 1.00 11.96 41 VAL C C 1
ATOM 2601 O O . VAL C 1 41 ? 5.139 6.997 21.595 1.00 11.89 41 VAL C O 1
ATOM 2605 N N . ARG C 1 42 ? 5.075 9.128 20.829 1.00 12.05 42 ARG C N 1
ATOM 2606 C CA . ARG C 1 42 ? 6.027 8.932 19.775 1.00 11.90 42 ARG C CA 1
ATOM 2607 C C . ARG C 1 42 ? 7.440 9.154 20.346 1.00 10.60 42 ARG C C 1
ATOM 2608 O O . ARG C 1 42 ? 7.667 10.123 21.057 1.00 11.02 42 ARG C O 1
ATOM 2616 N N . SER C 1 43 ? 8.345 8.213 20.100 1.00 11.18 43 SER C N 1
ATOM 2617 C CA . SER C 1 43 ? 9.783 8.455 20.275 1.00 11.71 43 SER C CA 1
ATOM 2618 C C . SER C 1 43 ? 10.377 8.503 18.850 1.00 11.01 43 SER C C 1
ATOM 2619 O O . SER C 1 43 ? 10.035 7.710 17.949 1.00 10.72 43 SER C O 1
ATOM 2622 N N . ASP C 1 44 ? 11.251 9.477 18.619 1.00 11.23 44 ASP C N 1
ATOM 2623 C CA . ASP C 1 44 ? 11.741 9.685 17.275 1.00 11.58 44 ASP C CA 1
ATOM 2624 C C . ASP C 1 44 ? 13.090 10.442 17.379 1.00 11.17 44 ASP C C 1
ATOM 2625 O O . ASP C 1 44 ? 13.466 10.954 18.451 1.00 10.14 44 ASP C O 1
ATOM 2630 N N . LEU C 1 45 ? 13.805 10.512 16.267 1.00 10.93 45 LEU C N 1
ATOM 2631 C CA . LEU C 1 45 ? 14.947 11.423 16.228 1.00 10.64 45 LEU C CA 1
ATOM 2632 C C . LEU C 1 45 ? 14.484 12.853 16.474 1.00 11.36 45 LEU C C 1
ATOM 2633 O O . LEU C 1 45 ? 13.373 13.230 16.112 1.00 10.19 45 LEU C O 1
ATOM 2638 N N . VAL C 1 46 ? 15.327 13.630 17.132 1.00 11.45 46 VAL C N 1
ATOM 2639 C CA . VAL C 1 46 ? 14.948 14.968 17.594 1.00 12.58 46 VAL C CA 1
ATOM 2640 C C . VAL C 1 46 ? 14.589 15.894 16.429 1.00 12.49 46 VAL C C 1
ATOM 2641 O O . VAL C 1 46 ? 15.255 15.886 15.399 1.00 12.38 46 VAL C O 1
ATOM 2645 N N . SER C 1 47 ? 13.467 16.613 16.549 1.00 12.24 47 SER C N 1
ATOM 2646 C CA . SER C 1 47 ? 13.119 17.713 15.656 1.00 12.22 47 SER C CA 1
ATOM 2647 C C . SER C 1 47 ? 13.315 19.027 16.438 1.00 11.79 47 SER C C 1
ATOM 2648 O O . SER C 1 47 ? 13.189 19.083 17.649 1.00 11.71 47 SER C O 1
ATOM 2651 N N . VAL C 1 48 ? 13.669 20.087 15.730 1.00 11.23 48 VAL C N 1
ATOM 2652 C CA . VAL C 1 48 ? 14.082 21.317 16.376 1.00 12.17 48 VAL C CA 1
ATOM 2653 C C . VAL C 1 48 ? 13.213 22.472 15.843 1.00 12.45 48 VAL C C 1
ATOM 2654 O O . VAL C 1 48 ? 13.228 22.729 14.629 1.00 12.46 48 VAL C O 1
ATOM 2658 N N . HIS C 1 49 ? 12.471 23.135 16.733 1.00 12.92 49 HIS C N 1
ATOM 2659 C CA . HIS C 1 49 ? 11.463 24.081 16.264 1.00 13.78 49 HIS C CA 1
ATOM 2660 C C . HIS C 1 49 ? 11.627 25.502 16.698 1.00 14.42 49 HIS C C 1
ATOM 2661 O O . HIS C 1 49 ? 10.741 26.341 16.450 1.00 14.94 49 HIS C O 1
ATOM 2668 N N . SER C 1 50 ? 12.759 25.793 17.325 1.00 13.17 50 SER C N 1
ATOM 2669 C CA . SER C 1 50 ? 13.041 27.125 17.787 1.00 13.88 50 SER C CA 1
ATOM 2670 C C . SER C 1 50 ? 14.516 27.255 18.093 1.00 14.18 50 SER C C 1
ATOM 2671 O O . SER C 1 50 ? 15.212 26.239 18.244 1.00 13.64 50 SER C O 1
ATOM 2674 N N . ALA C 1 51 ? 14.995 28.494 18.154 1.00 15.11 51 ALA C N 1
ATOM 2675 C CA . ALA C 1 51 ? 16.334 28.750 18.669 1.00 14.79 51 ALA C CA 1
ATOM 2676 C C . ALA C 1 51 ? 16.523 28.211 20.096 1.00 14.81 51 ALA C C 1
ATOM 2677 O O . ALA C 1 51 ? 17.616 27.716 20.419 1.00 14.17 51 ALA C O 1
ATOM 2679 N N . ALA C 1 52 ? 15.509 28.321 20.945 1.00 14.28 52 ALA C N 1
ATOM 2680 C CA . ALA C 1 52 ? 15.622 27.835 22.310 1.00 14.75 52 ALA C CA 1
ATOM 2681 C C . ALA C 1 52 ? 15.800 26.296 22.303 1.00 14.88 52 ALA C C 1
ATOM 2682 O O . ALA C 1 52 ? 16.625 25.749 23.084 1.00 14.18 52 ALA C O 1
ATOM 2684 N N . GLU C 1 53 ? 15.033 25.616 21.429 1.00 13.96 53 GLU C N 1
ATOM 2685 C CA . GLU C 1 53 ? 15.159 24.151 21.333 1.00 13.50 53 GLU C CA 1
ATOM 2686 C C . GLU C 1 53 ? 16.551 23.768 20.760 1.00 12.82 53 GLU C C 1
ATOM 2687 O O . GLU C 1 53 ? 17.192 22.850 21.217 1.00 13.00 53 GLU C O 1
ATOM 2693 N N . GLN C 1 54 ? 17.002 24.484 19.761 1.00 12.02 54 GLN C N 1
ATOM 2694 C CA . GLN C 1 54 ? 18.327 24.254 19.171 1.00 12.21 54 GLN C CA 1
ATOM 2695 C C . GLN C 1 54 ? 19.380 24.354 20.268 1.00 12.19 54 GLN C C 1
ATOM 2696 O O . GLN C 1 54 ? 20.237 23.457 20.403 1.00 13.43 54 GLN C O 1
ATOM 2702 N N . ALA C 1 55 ? 19.304 25.400 21.087 1.00 12.29 55 ALA C N 1
ATOM 2703 C CA . ALA C 1 55 ? 20.306 25.593 22.150 1.00 11.98 55 ALA C CA 1
ATOM 2704 C C . ALA C 1 55 ? 20.245 24.537 23.218 1.00 12.19 55 ALA C C 1
ATOM 2705 O O . ALA C 1 55 ? 21.286 24.040 23.691 1.00 12.58 55 ALA C O 1
ATOM 2707 N N . TYR C 1 56 ? 19.041 24.140 23.609 1.00 12.54 56 TYR C N 1
ATOM 2708 C CA . TYR C 1 56 ? 18.875 23.080 24.606 1.00 12.77 56 TYR C CA 1
ATOM 2709 C C . TYR C 1 56 ? 19.484 21.779 24.110 1.00 12.45 56 TYR C C 1
ATOM 2710 O O . TYR C 1 56 ? 20.268 21.129 24.843 1.00 12.96 56 TYR C O 1
ATOM 2719 N N . VAL C 1 57 ? 19.117 21.389 22.888 1.00 11.74 57 VAL C N 1
ATOM 2720 C CA . VAL C 1 57 ? 19.650 20.160 22.278 1.00 11.13 57 VAL C CA 1
ATOM 2721 C C . VAL C 1 57 ? 21.186 20.192 22.151 1.00 12.28 57 VAL C C 1
ATOM 2722 O O . VAL C 1 57 ? 21.863 19.234 22.499 1.00 12.34 57 VAL C O 1
ATOM 2726 N N . PHE C 1 58 ? 21.716 21.281 21.630 1.00 12.76 58 PHE C N 1
ATOM 2727 C CA . PHE C 1 58 ? 23.151 21.415 21.471 1.00 12.99 58 PHE C CA 1
ATOM 2728 C C . PHE C 1 58 ? 23.838 21.363 22.820 1.00 13.63 58 PHE C C 1
ATOM 2729 O O . PHE C 1 58 ? 24.810 20.611 23.003 1.00 13.41 58 PHE C O 1
ATOM 2737 N N . ASN C 1 59 ? 23.351 22.137 23.790 1.00 14.14 59 ASN C N 1
ATOM 2738 C CA . ASN C 1 59 ? 23.978 22.167 25.098 1.00 14.91 59 ASN C CA 1
ATOM 2739 C C . ASN C 1 59 ? 23.910 20.846 25.846 1.00 15.56 59 ASN C C 1
ATOM 2740 O O . ASN C 1 59 ? 24.858 20.476 26.555 1.00 14.87 59 ASN C O 1
ATOM 2745 N N . TYR C 1 60 ? 22.772 20.154 25.728 1.00 14.50 60 TYR C N 1
ATOM 2746 C CA . TYR C 1 60 ? 22.617 18.828 26.312 1.00 14.14 60 TYR C CA 1
ATOM 2747 C C . TYR C 1 60 ? 23.672 17.874 25.724 1.00 14.10 60 TYR C C 1
ATOM 2748 O O . TYR C 1 60 ? 24.416 17.231 26.471 1.00 14.86 60 TYR C O 1
ATOM 2757 N N . TRP C 1 61 ? 23.735 17.809 24.381 1.00 12.72 61 TRP C N 1
ATOM 2758 C CA . TRP C 1 61 ? 24.682 16.976 23.670 1.00 12.30 61 TRP C CA 1
ATOM 2759 C C . TRP C 1 61 ? 26.110 17.277 24.129 1.00 13.04 61 TRP C C 1
ATOM 2760 O O . TRP C 1 61 ? 26.853 16.375 24.583 1.00 13.69 61 TRP C O 1
ATOM 2771 N N . ARG C 1 62 ? 26.461 18.536 24.055 1.00 12.53 62 ARG C N 1
ATOM 2772 C CA . ARG C 1 62 ? 27.878 18.937 24.266 1.00 13.85 62 ARG C CA 1
ATOM 2773 C C . ARG C 1 62 ? 28.307 18.922 25.722 1.00 15.01 62 ARG C C 1
ATOM 2774 O O . ARG C 1 62 ? 29.525 18.891 26.030 1.00 16.31 62 ARG C O 1
ATOM 2782 N N . GLY C 1 63 ? 27.335 18.923 26.625 1.00 15.90 63 GLY C N 1
ATOM 2783 C CA . GLY C 1 63 ? 27.592 18.747 28.050 1.00 16.30 63 GLY C CA 1
ATOM 2784 C C . GLY C 1 63 ? 28.065 17.334 28.362 1.00 17.41 63 GLY C C 1
ATOM 2785 O O . GLY C 1 63 ? 28.757 17.116 29.364 1.00 18.79 63 GLY C O 1
ATOM 2786 N N . ILE C 1 64 ? 27.738 16.361 27.495 1.00 16.24 64 ILE C N 1
ATOM 2787 C CA . ILE C 1 64 ? 28.122 14.960 27.674 1.00 16.41 64 ILE C CA 1
ATOM 2788 C C . ILE C 1 64 ? 29.265 14.548 26.752 1.00 16.07 64 ILE C C 1
ATOM 2789 O O . ILE C 1 64 ? 30.151 13.770 27.131 1.00 16.55 64 ILE C O 1
ATOM 2794 N N . ASP C 1 65 ? 29.209 15.050 25.521 1.00 14.72 65 ASP C N 1
ATOM 2795 C CA . ASP C 1 65 ? 30.110 14.667 24.455 1.00 14.04 65 ASP C CA 1
ATOM 2796 C C . ASP C 1 65 ? 30.807 15.873 23.899 1.00 15.16 65 ASP C C 1
ATOM 2797 O O . ASP C 1 65 ? 30.204 16.693 23.236 1.00 14.02 65 ASP C O 1
ATOM 2802 N N . SER C 1 66 ? 32.113 15.966 24.101 1.00 15.74 66 SER C N 1
ATOM 2803 C CA . SER C 1 66 ? 32.845 17.023 23.464 1.00 17.89 66 SER C CA 1
ATOM 2804 C C . SER C 1 66 ? 33.830 16.576 22.377 1.00 16.68 66 SER C C 1
ATOM 2805 O O . SER C 1 66 ? 34.684 17.357 21.954 1.00 16.31 66 SER C O 1
ATOM 2808 N N . GLN C 1 67 ? 33.663 15.377 21.870 1.00 14.99 67 GLN C N 1
ATOM 2809 C CA . GLN C 1 67 ? 34.427 14.951 20.710 1.00 14.69 67 GLN C CA 1
ATOM 2810 C C . GLN C 1 67 ? 34.085 15.778 19.467 1.00 15.64 67 GLN C C 1
ATOM 2811 O O . GLN C 1 67 ? 32.959 16.220 19.268 1.00 14.43 67 GLN C O 1
ATOM 2817 N N . ALA C 1 68 ? 35.054 15.976 18.594 1.00 14.87 68 ALA C N 1
ATOM 2818 C CA . ALA C 1 68 ? 34.721 16.521 17.261 1.00 14.99 68 ALA C CA 1
ATOM 2819 C C . ALA C 1 68 ? 33.814 15.486 16.561 1.00 15.50 68 ALA C C 1
ATOM 2820 O O . ALA C 1 68 ? 34.097 14.275 16.582 1.00 16.98 68 ALA C O 1
ATOM 2822 N N . GLY C 1 69 ? 32.719 15.946 15.962 1.00 14.71 69 GLY C N 1
ATOM 2823 C CA . GLY C 1 69 ? 31.782 15.067 15.305 1.00 13.90 69 GLY C CA 1
ATOM 2824 C C . GLY C 1 69 ? 30.406 15.703 15.269 1.00 12.73 69 GLY C C 1
ATOM 2825 O O . GLY C 1 69 ? 30.234 16.888 15.557 1.00 12.77 69 GLY C O 1
ATOM 2826 N N . GLN C 1 70 ? 29.438 14.900 14.893 1.00 12.77 70 GLN C N 1
ATOM 2827 C CA . GLN C 1 70 ? 28.087 15.379 14.572 1.00 11.38 70 GLN C CA 1
ATOM 2828 C C . GLN C 1 70 ? 27.041 14.604 15.367 1.00 11.87 70 GLN C C 1
ATOM 2829 O O . GLN C 1 70 ? 27.361 13.560 15.982 1.00 11.44 70 GLN C O 1
ATOM 2835 N N . LEU C 1 71 ? 25.810 15.121 15.347 1.00 11.54 71 LEU C N 1
ATOM 2836 C CA . LEU C 1 71 ? 24.665 14.563 16.057 1.00 11.64 71 LEU C CA 1
ATOM 2837 C C . LEU C 1 71 ? 23.511 14.430 15.088 1.00 11.46 71 LEU C C 1
ATOM 2838 O O . LEU C 1 71 ? 23.065 15.438 14.532 1.00 11.49 71 LEU C O 1
ATOM 2843 N N . TRP C 1 72 ? 23.045 13.207 14.846 1.00 10.62 72 TRP C N 1
ATOM 2844 C CA . TRP C 1 72 ? 21.927 13.022 13.937 1.00 9.67 72 TRP C CA 1
ATOM 2845 C C . TRP C 1 72 ? 20.676 13.670 14.529 1.00 9.88 72 TRP C C 1
ATOM 2846 O O . TRP C 1 72 ? 20.440 13.582 15.733 1.00 9.84 72 TRP C O 1
ATOM 2857 N N . ILE C 1 73 ? 19.910 14.299 13.649 1.00 9.94 73 ILE C N 1
ATOM 2858 C CA . ILE C 1 73 ? 18.556 14.796 13.941 1.00 10.73 73 ILE C CA 1
ATOM 2859 C C . ILE C 1 73 ? 17.572 14.224 12.925 1.00 11.73 73 ILE C C 1
ATOM 2860 O O . ILE C 1 73 ? 17.945 13.599 11.915 1.00 11.85 73 ILE C O 1
ATOM 2865 N N . GLY C 1 74 ? 16.288 14.464 13.163 1.00 11.26 74 GLY C N 1
ATOM 2866 C CA . GLY C 1 74 ? 15.258 13.795 12.365 1.00 12.17 74 GLY C CA 1
ATOM 2867 C C . GLY C 1 74 ? 14.879 14.437 11.058 1.00 12.19 74 GLY C C 1
ATOM 2868 O O . GLY C 1 74 ? 13.761 14.253 10.563 1.00 14.16 74 GLY C O 1
ATOM 2869 N N . LEU C 1 75 ? 15.782 15.200 10.477 1.00 11.70 75 LEU C N 1
ATOM 2870 C CA . LEU C 1 75 ? 15.523 15.943 9.260 1.00 11.31 75 LEU C CA 1
ATOM 2871 C C . LEU C 1 75 ? 16.113 15.174 8.084 1.00 11.88 75 LEU C C 1
ATOM 2872 O O . LEU C 1 75 ? 17.292 14.750 8.120 1.00 10.95 75 LEU C O 1
ATOM 2877 N N . TYR C 1 76 ? 15.366 15.003 7.009 1.00 10.52 76 TYR C N 1
ATOM 2878 C CA . TYR C 1 76 ? 15.881 14.222 5.884 1.00 11.98 76 TYR C CA 1
ATOM 2879 C C . TYR C 1 76 ? 15.139 14.575 4.600 1.00 12.48 76 TYR C C 1
ATOM 2880 O O . TYR C 1 76 ? 14.025 15.059 4.649 1.00 11.49 76 TYR C O 1
ATOM 2889 N N . ASP C 1 77 ? 15.756 14.297 3.472 1.00 12.86 77 ASP C N 1
ATOM 2890 C CA . ASP C 1 77 ? 15.154 14.510 2.154 1.00 13.46 77 ASP C CA 1
ATOM 2891 C C . ASP C 1 77 ? 15.220 13.263 1.259 1.00 13.59 77 ASP C C 1
ATOM 2892 O O . ASP C 1 77 ? 15.171 13.361 0.041 1.00 12.96 77 ASP C O 1
ATOM 2897 N N . LYS C 1 78 ? 15.307 12.082 1.875 1.00 13.65 78 LYS C N 1
ATOM 2898 C CA . LYS C 1 78 ? 15.371 10.815 1.151 1.00 15.46 78 LYS C CA 1
ATOM 2899 C C . LYS C 1 78 ? 14.259 10.609 0.152 1.00 16.14 78 LYS C C 1
ATOM 2900 O O . LYS C 1 78 ? 14.468 10.087 -0.958 1.00 15.07 78 LYS C O 1
ATOM 2906 N N . TYR C 1 79 ? 13.076 11.040 0.542 1.00 17.02 79 TYR C N 1
ATOM 2907 C CA . TYR C 1 79 ? 11.887 10.739 -0.243 1.00 18.07 79 TYR C CA 1
ATOM 2908 C C . TYR C 1 79 ? 11.540 11.800 -1.282 1.00 18.55 79 TYR C C 1
ATOM 2909 O O . TYR C 1 79 ? 10.735 11.553 -2.160 1.00 20.16 79 TYR C O 1
ATOM 2918 N N . ASN C 1 80 ? 12.180 12.957 -1.228 1.00 15.49 80 ASN C N 1
ATOM 2919 C CA . ASN C 1 80 ? 12.002 13.990 -2.211 1.00 14.73 80 ASN C CA 1
ATOM 2920 C C . ASN C 1 80 ? 13.234 14.915 -2.152 1.00 13.34 80 ASN C C 1
ATOM 2921 O O . ASN C 1 80 ? 13.286 15.798 -1.280 1.00 13.93 80 ASN C O 1
ATOM 2926 N N . GLU C 1 81 ? 14.198 14.700 -3.040 1.00 12.74 81 GLU C N 1
ATOM 2927 C CA . GLU C 1 81 ? 15.467 15.451 -3.023 1.00 13.78 81 GLU C CA 1
ATOM 2928 C C . GLU C 1 81 ? 15.246 16.972 -2.971 1.00 15.34 81 GLU C C 1
ATOM 2929 O O . GLU C 1 81 ? 14.555 17.553 -3.815 1.00 15.46 81 GLU C O 1
ATOM 2935 N N . GLY C 1 82 ? 15.823 17.593 -1.945 1.00 16.13 82 GLY C N 1
ATOM 2936 C CA . GLY C 1 82 ? 15.826 19.020 -1.745 1.00 16.15 82 GLY C CA 1
ATOM 2937 C C . GLY C 1 82 ? 14.758 19.508 -0.788 1.00 16.92 82 GLY C C 1
ATOM 2938 O O . GLY C 1 82 ? 14.794 20.670 -0.414 1.00 17.95 82 GLY C O 1
ATOM 2939 N N . ASP C 1 83 ? 13.812 18.628 -0.427 1.00 16.16 83 ASP C N 1
ATOM 2940 C CA . ASP C 1 83 ? 12.667 18.919 0.429 1.00 16.28 83 ASP C CA 1
ATOM 2941 C C . ASP C 1 83 ? 12.893 18.199 1.757 1.00 15.64 83 ASP C C 1
ATOM 2942 O O . ASP C 1 83 ? 12.508 17.042 1.930 1.00 16.10 83 ASP C O 1
ATOM 2947 N N . PHE C 1 84 ? 13.603 18.868 2.648 1.00 13.67 84 PHE C N 1
ATOM 2948 C CA . PHE C 1 84 ? 13.803 18.376 3.990 1.00 13.67 84 PHE C CA 1
ATOM 2949 C C . PHE C 1 84 ? 12.549 18.430 4.847 1.00 13.97 84 PHE C C 1
ATOM 2950 O O . PHE C 1 84 ? 11.903 19.499 4.981 1.00 14.88 84 PHE C O 1
ATOM 2958 N N . ILE C 1 85 ? 12.240 17.270 5.442 1.00 12.60 85 ILE C N 1
ATOM 2959 C CA . ILE C 1 85 ? 11.140 17.102 6.388 1.00 12.80 85 ILE C CA 1
ATOM 2960 C C . ILE C 1 85 ? 11.607 16.471 7.695 1.00 11.96 85 ILE C C 1
ATOM 2961 O O . ILE C 1 85 ? 12.655 15.811 7.756 1.00 11.29 85 ILE C O 1
ATOM 2966 N N . TRP C 1 86 ? 10.783 16.622 8.731 1.00 12.19 86 TRP C N 1
ATOM 2967 C CA . TRP C 1 86 ? 11.030 15.958 9.992 1.00 10.98 86 TRP C CA 1
ATOM 2968 C C . TRP C 1 86 ? 10.395 14.573 10.042 1.00 12.07 86 TRP C C 1
ATOM 2969 O O . TRP C 1 86 ? 9.260 14.382 9.590 1.00 12.48 86 TRP C O 1
ATOM 2980 N N . THR C 1 87 ? 11.135 13.586 10.536 1.00 11.47 87 THR C N 1
ATOM 2981 C CA . THR C 1 87 ? 10.577 12.224 10.652 1.00 11.77 87 THR C CA 1
ATOM 2982 C C . THR C 1 87 ? 9.327 12.124 11.521 1.00 12.36 87 THR C C 1
ATOM 2983 O O . THR C 1 87 ? 8.477 11.236 11.284 1.00 12.88 87 THR C O 1
ATOM 2987 N N . ASP C 1 88 ? 9.169 13.020 12.506 1.00 12.16 88 ASP C N 1
ATOM 2988 C CA . ASP C 1 88 ? 8.016 12.968 13.402 1.00 11.46 88 ASP C CA 1
ATOM 2989 C C . ASP C 1 88 ? 6.768 13.595 12.794 1.00 12.22 88 ASP C C 1
ATOM 2990 O O . ASP C 1 88 ? 5.735 13.631 13.427 1.00 14.01 88 ASP C O 1
ATOM 2995 N N . GLY C 1 89 ? 6.849 14.091 11.578 1.00 12.89 89 GLY C N 1
ATOM 2996 C CA . GLY C 1 89 ? 5.700 14.652 10.886 1.00 13.88 89 GLY C CA 1
ATOM 2997 C C . GLY C 1 89 ? 5.387 16.096 11.226 1.00 15.23 89 GLY C C 1
ATOM 2998 O O . GLY C 1 89 ? 4.437 16.662 10.651 1.00 15.55 89 GLY C O 1
ATOM 2999 N N . SER C 1 90 ? 6.184 16.729 12.101 1.00 13.77 90 SER C N 1
ATOM 3000 C CA . SER C 1 90 ? 5.971 18.146 12.452 1.00 14.72 90 SER C CA 1
ATOM 3001 C C . SER C 1 90 ? 6.421 18.996 11.279 1.00 15.97 90 SER C C 1
ATOM 3002 O O . SER C 1 90 ? 7.268 18.568 10.476 1.00 16.91 90 SER C O 1
ATOM 3005 N N . LYS C 1 91 ? 5.844 20.195 11.140 1.00 17.76 91 LYS C N 1
ATOM 3006 C CA . LYS C 1 91 ? 6.207 21.051 10.029 1.00 19.63 91 LYS C CA 1
ATOM 3007 C C . LYS C 1 91 ? 7.554 21.733 10.271 1.00 18.44 91 LYS C C 1
ATOM 3008 O O . LYS C 1 91 ? 7.831 22.146 11.349 1.00 19.99 91 LYS C O 1
ATOM 3014 N N . VAL C 1 92 ? 8.367 21.866 9.240 1.00 18.99 92 VAL C N 1
ATOM 3015 C CA . VAL C 1 92 ? 9.606 22.651 9.349 1.00 17.87 92 VAL C CA 1
ATOM 3016 C C . VAL C 1 92 ? 9.266 24.142 9.408 1.00 19.32 92 VAL C C 1
ATOM 3017 O O . VAL C 1 92 ? 8.581 24.658 8.489 1.00 20.53 92 VAL C O 1
ATOM 3021 N N . GLY C 1 93 ? 9.745 24.823 10.460 1.00 17.92 93 GLY C N 1
ATOM 3022 C CA . GLY C 1 93 ? 9.690 26.284 10.617 1.00 16.78 93 GLY C CA 1
ATOM 3023 C C . GLY C 1 93 ? 11.103 26.824 10.797 1.00 16.35 93 GLY C C 1
ATOM 3024 O O . GLY C 1 93 ? 11.727 27.284 9.838 1.00 15.70 93 GLY C O 1
ATOM 3025 N N . TYR C 1 94 ? 11.601 26.689 12.012 1.00 15.51 94 TYR C N 1
ATOM 3026 C CA . TYR C 1 94 ? 12.966 26.981 12.363 1.00 15.27 94 TYR C CA 1
ATOM 3027 C C . TYR C 1 94 ? 13.921 26.137 11.511 1.00 14.92 94 TYR C C 1
ATOM 3028 O O . TYR C 1 94 ? 13.756 24.932 11.368 1.00 14.51 94 TYR C O 1
ATOM 3037 N N . THR C 1 95 ? 14.932 26.794 10.963 1.00 14.17 95 THR C N 1
ATOM 3038 C CA . THR C 1 95 ? 16.079 26.092 10.420 1.00 14.97 95 THR C CA 1
ATOM 3039 C C . THR C 1 95 ? 17.363 26.785 10.842 1.00 14.05 95 THR C C 1
ATOM 3040 O O . THR C 1 95 ? 17.356 27.965 11.201 1.00 14.18 95 THR C O 1
ATOM 3044 N N . LYS C 1 96 ? 18.443 26.011 10.860 1.00 13.64 96 LYS C N 1
ATOM 3045 C CA . LYS C 1 96 ? 19.767 26.561 11.201 1.00 12.10 96 LYS C CA 1
ATOM 3046 C C . LYS C 1 96 ? 20.825 25.864 10.348 1.00 12.89 96 LYS C C 1
ATOM 3047 O O . LYS C 1 96 ? 21.783 25.247 10.850 1.00 12.39 96 LYS C O 1
ATOM 3053 N N . TRP C 1 97 ? 20.629 25.894 9.038 1.00 12.08 97 TRP C N 1
ATOM 3054 C CA . TRP C 1 97 ? 21.621 25.267 8.176 1.00 12.15 97 TRP C CA 1
ATOM 3055 C C . TRP C 1 97 ? 22.957 25.989 8.306 1.00 12.54 97 TRP C C 1
ATOM 3056 O O . TRP C 1 97 ? 23.011 27.249 8.294 1.00 12.68 97 TRP C O 1
ATOM 3067 N N . ALA C 1 98 ? 24.041 25.221 8.349 1.00 12.09 98 ALA C N 1
ATOM 3068 C CA . ALA C 1 98 ? 25.384 25.813 8.254 1.00 12.13 98 ALA C CA 1
ATOM 3069 C C . ALA C 1 98 ? 25.550 26.471 6.881 1.00 14.13 98 ALA C C 1
ATOM 3070 O O . ALA C 1 98 ? 25.000 26.008 5.877 1.00 13.87 98 ALA C O 1
ATOM 3072 N N . GLY C 1 99 ? 26.391 27.511 6.808 1.00 13.62 99 GLY C N 1
ATOM 3073 C CA . GLY C 1 99 ? 26.680 28.129 5.514 1.00 15.10 99 GLY C CA 1
ATOM 3074 C C . GLY C 1 99 ? 27.193 27.087 4.552 1.00 15.18 99 GLY C C 1
ATOM 3075 O O . GLY C 1 99 ? 28.008 26.246 4.929 1.00 15.22 99 GLY C O 1
ATOM 3076 N N . GLY C 1 100 ? 26.712 27.136 3.329 1.00 15.19 100 GLY C N 1
ATOM 3077 C CA . GLY C 1 100 ? 27.057 26.140 2.319 1.00 15.26 100 GLY C CA 1
ATOM 3078 C C . GLY C 1 100 ? 26.229 24.862 2.321 1.00 15.30 100 GLY C C 1
ATOM 3079 O O . GLY C 1 100 ? 26.412 24.001 1.432 1.00 16.91 100 GLY C O 1
ATOM 3080 N N . GLN C 1 101 ? 25.290 24.749 3.274 1.00 13.19 101 GLN C N 1
ATOM 3081 C CA . GLN C 1 101 ? 24.462 23.556 3.391 1.00 12.60 101 GLN C CA 1
ATOM 3082 C C . GLN C 1 101 ? 22.979 23.907 3.287 1.00 11.80 101 GLN C C 1
ATOM 3083 O O . GLN C 1 101 ? 22.581 25.047 3.572 1.00 13.24 101 GLN C O 1
ATOM 3089 N N . PRO C 1 102 ? 22.139 22.967 2.855 1.00 12.92 102 PRO C N 1
ATOM 3090 C CA . PRO C 1 102 ? 22.505 21.614 2.416 1.00 13.38 102 PRO C CA 1
ATOM 3091 C C . PRO C 1 102 ? 23.034 21.649 0.995 1.00 14.29 102 PRO C C 1
ATOM 3092 O O . PRO C 1 102 ? 22.746 22.582 0.240 1.00 16.12 102 PRO C O 1
ATOM 3096 N N . ASP C 1 103 ? 23.895 20.701 0.669 1.00 13.88 103 ASP C N 1
ATOM 3097 C CA . ASP C 1 103 ? 24.534 20.704 -0.650 1.00 13.91 103 ASP C CA 1
ATOM 3098 C C . ASP C 1 103 ? 24.412 19.394 -1.420 1.00 12.84 103 ASP C C 1
ATOM 3099 O O . ASP C 1 103 ? 24.872 19.310 -2.543 1.00 12.22 103 ASP C O 1
ATOM 3104 N N . ASN C 1 104 ? 23.792 18.381 -0.829 1.00 13.67 104 ASN C N 1
ATOM 3105 C CA . ASN C 1 104 ? 23.635 17.074 -1.477 1.00 12.21 104 ASN C CA 1
ATOM 3106 C C . ASN C 1 104 ? 24.940 16.581 -2.082 1.00 12.70 104 ASN C C 1
ATOM 3107 O O . ASN C 1 104 ? 24.997 16.145 -3.230 1.00 12.73 104 ASN C O 1
ATOM 3112 N N . TRP C 1 105 ? 26.008 16.643 -1.293 1.00 13.28 105 TRP C N 1
ATOM 3113 C CA . TRP C 1 105 ? 27.335 16.415 -1.830 1.00 14.17 105 TRP C CA 1
ATOM 3114 C C . TRP C 1 105 ? 27.454 14.986 -2.385 1.00 12.83 105 TRP C C 1
ATOM 3115 O O . TRP C 1 105 ? 26.994 14.019 -1.765 1.00 14.67 105 TRP C O 1
ATOM 3126 N N . ASN C 1 106 ? 28.079 14.879 -3.562 1.00 12.23 106 ASN C N 1
ATOM 3127 C CA . ASN C 1 106 ? 28.211 13.617 -4.308 1.00 12.43 106 ASN C CA 1
ATOM 3128 C C . ASN C 1 106 ? 26.860 12.916 -4.563 1.00 13.11 106 ASN C C 1
ATOM 3129 O O . ASN C 1 106 ? 26.792 11.688 -4.751 1.00 14.22 106 ASN C O 1
ATOM 3134 N N . ASN C 1 107 ? 25.825 13.735 -4.620 1.00 13.85 107 ASN C N 1
ATOM 3135 C CA . ASN C 1 107 ? 24.453 13.280 -4.843 1.00 14.99 107 ASN C CA 1
ATOM 3136 C C . ASN C 1 107 ? 23.931 12.274 -3.864 1.00 15.38 107 ASN C C 1
ATOM 3137 O O . ASN C 1 107 ? 22.979 11.543 -4.182 1.00 17.14 107 ASN C O 1
ATOM 3142 N N . ALA C 1 108 ? 24.449 12.287 -2.651 1.00 15.18 108 ALA C N 1
ATOM 3143 C CA . ALA C 1 108 ? 24.152 11.221 -1.735 1.00 16.06 108 ALA C CA 1
ATOM 3144 C C . ALA C 1 108 ? 23.902 11.618 -0.302 1.00 14.32 108 ALA C C 1
ATOM 3145 O O . ALA C 1 108 ? 23.876 10.750 0.561 1.00 17.15 108 ALA C O 1
ATOM 3147 N N . GLU C 1 109 ? 23.625 12.884 -0.062 1.00 12.73 109 GLU C N 1
ATOM 3148 C CA . GLU C 1 109 ? 23.457 13.367 1.297 1.00 12.19 109 GLU C CA 1
ATOM 3149 C C . GLU C 1 109 ? 21.998 13.740 1.559 1.00 12.13 109 GLU C C 1
ATOM 3150 O O . GLU C 1 109 ? 21.487 14.725 1.027 1.00 12.25 109 GLU C O 1
ATOM 3156 N N . ASP C 1 110 ? 21.353 12.905 2.360 1.00 12.17 110 ASP C N 1
ATOM 3157 C CA . ASP C 1 110 ? 19.902 13.062 2.622 1.00 12.17 110 ASP C CA 1
ATOM 3158 C C . ASP C 1 110 ? 19.544 13.163 4.089 1.00 12.87 110 ASP C C 1
ATOM 3159 O O . ASP C 1 110 ? 18.356 13.195 4.387 1.00 13.71 110 ASP C O 1
ATOM 3164 N N . TYR C 1 111 ? 20.546 13.173 4.983 1.00 11.21 111 TYR C N 1
ATOM 3165 C CA . TYR C 1 111 ? 20.305 12.952 6.395 1.00 10.97 111 TYR C CA 1
ATOM 3166 C C . TYR C 1 111 ? 20.864 14.084 7.218 1.00 12.55 111 TYR C C 1
ATOM 3167 O O . TYR C 1 111 ? 22.080 14.332 7.207 1.00 12.00 111 TYR C O 1
ATOM 3176 N N . GLY C 1 112 ? 19.987 14.749 7.969 1.00 11.99 112 GLY C N 1
ATOM 3177 C CA . GLY C 1 112 ? 20.377 15.917 8.758 1.00 11.87 112 GLY C CA 1
ATOM 3178 C C . GLY C 1 112 ? 21.096 15.635 10.045 1.00 9.71 112 GLY C C 1
ATOM 3179 O O . GLY C 1 112 ? 20.866 14.644 10.718 1.00 10.62 112 GLY C O 1
ATOM 3180 N N . GLN C 1 113 ? 22.018 16.524 10.406 1.00 10.66 113 GLN C N 1
ATOM 3181 C CA . GLN C 1 113 ? 22.749 16.394 11.647 1.00 10.73 113 GLN C CA 1
ATOM 3182 C C . GLN C 1 113 ? 23.230 17.786 12.119 1.00 10.20 113 GLN C C 1
ATOM 3183 O O . GLN C 1 113 ? 23.460 18.678 11.290 1.00 10.85 113 GLN C O 1
ATOM 3189 N N . PHE C 1 114 ? 23.438 17.951 13.423 1.00 9.50 114 PHE C N 1
ATOM 3190 C CA . PHE C 1 114 ? 24.164 19.093 13.949 1.00 9.73 114 PHE C CA 1
ATOM 3191 C C . PHE C 1 114 ? 25.661 18.872 13.759 1.00 10.17 114 PHE C C 1
ATOM 3192 O O . PHE C 1 114 ? 26.176 17.792 13.978 1.00 9.17 114 PHE C O 1
ATOM 3200 N N . ARG C 1 115 ? 26.357 19.928 13.376 1.00 10.96 115 ARG C N 1
ATOM 3201 C CA . ARG C 1 115 ? 27.808 19.981 13.549 1.00 11.07 115 ARG C CA 1
ATOM 3202 C C . ARG C 1 115 ? 28.137 20.263 15.011 1.00 11.27 115 ARG C C 1
ATOM 3203 O O . ARG C 1 115 ? 27.307 20.782 15.749 1.00 10.96 115 ARG C O 1
ATOM 3211 N N . HIS C 1 116 ? 29.359 19.934 15.448 1.00 11.20 116 HIS C N 1
ATOM 3212 C CA . HIS C 1 116 ? 29.798 20.396 16.755 1.00 12.85 116 HIS C CA 1
ATOM 3213 C C . HIS C 1 116 ? 30.213 21.882 16.765 1.00 12.91 116 HIS C C 1
ATOM 3214 O O . HIS C 1 116 ? 30.383 22.469 17.848 1.00 13.12 116 HIS C O 1
ATOM 3221 N N . THR C 1 117 ? 30.443 22.438 15.572 1.00 12.33 117 THR C N 1
ATOM 3222 C CA . THR C 1 117 ? 30.772 23.811 15.390 1.00 13.20 117 THR C CA 1
ATOM 3223 C C . THR C 1 117 ? 29.505 24.633 15.117 1.00 12.96 117 THR C C 1
ATOM 3224 O O . THR C 1 117 ? 28.407 24.100 14.951 1.00 13.06 117 THR C O 1
ATOM 3228 N N . GLU C 1 118 ? 29.716 25.932 14.995 1.00 13.06 118 GLU C N 1
ATOM 3229 C CA . GLU C 1 118 ? 28.670 26.860 14.603 1.00 13.83 118 GLU C CA 1
ATOM 3230 C C . GLU C 1 118 ? 27.382 26.726 15.439 1.00 13.32 118 GLU C C 1
ATOM 3231 O O . GLU C 1 118 ? 26.281 26.846 14.891 1.00 14.44 118 GLU C O 1
ATOM 3237 N N . GLY C 1 119 ? 27.514 26.558 16.760 1.00 12.84 119 GLY C N 1
ATOM 3238 C CA . GLY C 1 119 ? 26.372 26.391 17.639 1.00 13.34 119 GLY C CA 1
ATOM 3239 C C . GLY C 1 119 ? 25.428 25.269 17.245 1.00 12.88 119 GLY C C 1
ATOM 3240 O O . GLY C 1 119 ? 24.247 25.304 17.546 1.00 12.85 119 GLY C O 1
ATOM 3241 N N . GLY C 1 120 ? 25.962 24.236 16.596 1.00 13.08 120 GLY C N 1
ATOM 3242 C CA . GLY C 1 120 ? 25.125 23.132 16.133 1.00 12.56 120 GLY C CA 1
ATOM 3243 C C . GLY C 1 120 ? 24.454 23.282 14.814 1.00 12.66 120 GLY C C 1
ATOM 3244 O O . GLY C 1 120 ? 23.467 22.572 14.511 1.00 11.16 120 GLY C O 1
ATOM 3245 N N . ALA C 1 121 ? 24.996 24.154 13.968 1.00 12.65 121 ALA C N 1
ATOM 3246 C CA . ALA C 1 121 ? 24.381 24.404 12.675 1.00 11.43 121 ALA C CA 1
ATOM 3247 C C . ALA C 1 121 ? 24.342 23.097 11.845 1.00 11.74 121 ALA C C 1
ATOM 3248 O O . ALA C 1 121 ? 25.189 22.216 11.985 1.00 11.00 121 ALA C O 1
ATOM 3250 N N . TRP C 1 122 ? 23.340 22.997 10.995 1.00 10.55 122 TRP C N 1
ATOM 3251 C CA . TRP C 1 122 ? 22.988 21.740 10.383 1.00 10.61 122 TRP C CA 1
ATOM 3252 C C . TRP C 1 122 ? 23.738 21.443 9.099 1.00 10.73 122 TRP C C 1
ATOM 3253 O O . TRP C 1 122 ? 24.061 22.339 8.316 1.00 10.65 122 TRP C O 1
ATOM 3264 N N . ASN C 1 123 ? 23.952 20.168 8.881 1.00 10.99 123 ASN C N 1
ATOM 3265 C CA . ASN C 1 123 ? 24.528 19.629 7.652 1.00 9.52 123 ASN C CA 1
ATOM 3266 C C . ASN C 1 123 ? 23.724 18.411 7.183 1.00 10.11 123 ASN C C 1
ATOM 3267 O O . ASN C 1 123 ? 23.182 17.660 7.994 1.00 10.48 123 ASN C O 1
ATOM 3272 N N . ASP C 1 124 ? 23.674 18.226 5.879 1.00 9.94 124 ASP C N 1
ATOM 3273 C CA . ASP C 1 124 ? 23.181 17.007 5.258 1.00 10.39 124 ASP C CA 1
ATOM 3274 C C . ASP C 1 124 ? 24.347 16.047 5.005 1.00 10.65 124 ASP C C 1
ATOM 3275 O O . ASP C 1 124 ? 25.389 16.449 4.486 1.00 10.93 124 ASP C O 1
ATOM 3280 N N . ASN C 1 125 ? 24.180 14.810 5.454 1.00 10.74 125 ASN C N 1
ATOM 3281 C CA . ASN C 1 125 ? 25.198 13.775 5.286 1.00 10.05 125 ASN C CA 1
ATOM 3282 C C . ASN C 1 125 ? 24.602 12.492 4.703 1.00 11.44 125 ASN C C 1
ATOM 3283 O O . ASN C 1 125 ? 23.394 12.407 4.420 1.00 10.93 125 ASN C O 1
ATOM 3288 N N . SER C 1 126 ? 25.476 11.526 4.465 1.00 12.10 126 SER C N 1
ATOM 3289 C CA . SER C 1 126 ? 25.134 10.334 3.676 1.00 12.68 126 SER C CA 1
ATOM 3290 C C . SER C 1 126 ? 24.747 9.150 4.600 1.00 13.90 126 SER C C 1
ATOM 3291 O O . SER C 1 126 ? 24.821 9.230 5.843 1.00 13.25 126 SER C O 1
ATOM 3294 N N . ALA C 1 127 ? 24.323 8.072 3.962 1.00 15.19 127 ALA C N 1
ATOM 3295 C CA . ALA C 1 127 ? 23.904 6.863 4.663 1.00 16.84 127 ALA C CA 1
ATOM 3296 C C . ALA C 1 127 ? 25.109 6.084 5.126 1.00 17.55 127 ALA C C 1
ATOM 3297 O O . ALA C 1 127 ? 24.965 5.164 5.940 1.00 19.67 127 ALA C O 1
ATOM 3299 N N . ALA C 1 128 ? 26.285 6.449 4.650 1.00 18.06 128 ALA C N 1
ATOM 3300 C CA . ALA C 1 128 ? 27.553 5.824 5.093 1.00 19.56 128 ALA C CA 1
ATOM 3301 C C . ALA C 1 128 ? 28.146 6.494 6.329 1.00 18.20 128 ALA C C 1
ATOM 3302 O O . ALA C 1 128 ? 29.008 5.892 6.996 1.00 18.43 128 ALA C O 1
ATOM 3304 N N . ALA C 1 129 ? 27.688 7.694 6.656 1.00 15.77 129 ALA C N 1
ATOM 3305 C CA . ALA C 1 129 ? 28.318 8.512 7.692 1.00 15.09 129 ALA C CA 1
ATOM 3306 C C . ALA C 1 129 ? 27.871 8.006 9.034 1.00 14.85 129 ALA C C 1
ATOM 3307 O O . ALA C 1 129 ? 26.855 7.314 9.130 1.00 13.84 129 ALA C O 1
ATOM 3309 N N . GLN C 1 130 ? 28.689 8.301 10.026 1.00 14.60 130 GLN C N 1
ATOM 3310 C CA . GLN C 1 130 ? 28.404 7.970 11.421 1.00 15.34 130 GLN C CA 1
ATOM 3311 C C . GLN C 1 130 ? 28.331 9.266 12.244 1.00 13.34 130 GLN C C 1
ATOM 3312 O O . GLN C 1 130 ? 29.040 10.241 11.992 1.00 13.40 130 GLN C O 1
ATOM 3318 N N . ALA C 1 131 ? 27.452 9.252 13.229 1.00 11.24 131 ALA C N 1
ATOM 3319 C CA . ALA C 1 131 ? 27.254 10.348 14.167 1.00 10.96 131 ALA C CA 1
ATOM 3320 C C . ALA C 1 131 ? 26.616 9.831 15.437 1.00 11.00 131 ALA C C 1
ATOM 3321 O O . ALA C 1 131 ? 26.089 8.734 15.455 1.00 11.99 131 ALA C O 1
ATOM 3323 N N . LYS C 1 132 ? 26.671 10.627 16.503 1.00 12.19 132 LYS C N 1
ATOM 3324 C CA . LYS C 1 132 ? 25.925 10.356 17.717 1.00 12.61 132 LYS C CA 1
ATOM 3325 C C . LYS C 1 132 ? 24.459 10.663 17.426 1.00 12.31 132 LYS C C 1
ATOM 3326 O O . LYS C 1 132 ? 24.109 11.133 16.331 1.00 11.86 132 LYS C O 1
ATOM 3332 N N . TYR C 1 133 ? 23.585 10.404 18.368 1.00 12.46 133 TYR C N 1
ATOM 3333 C CA . TYR C 1 133 ? 22.173 10.713 18.122 1.00 11.64 133 TYR C CA 1
ATOM 3334 C C . TYR C 1 133 ? 21.420 11.086 19.366 1.00 12.53 133 TYR C C 1
ATOM 3335 O O . TYR C 1 133 ? 21.838 10.821 20.501 1.00 12.15 133 TYR C O 1
ATOM 3344 N N . MET C 1 134 ? 20.285 11.725 19.132 1.00 12.51 134 MET C N 1
ATOM 3345 C CA . MET C 1 134 ? 19.393 12.098 20.224 1.00 13.78 134 MET C CA 1
ATOM 3346 C C . MET C 1 134 ? 17.942 11.839 19.851 1.00 13.26 134 MET C C 1
ATOM 3347 O O . MET C 1 134 ? 17.533 12.156 18.756 1.00 13.45 134 MET C O 1
ATOM 3352 N N . CYS C 1 135 ? 17.204 11.286 20.802 1.00 12.42 135 CYS C N 1
ATOM 3353 C CA . CYS C 1 135 ? 15.786 10.974 20.667 1.00 11.80 135 CYS C CA 1
ATOM 3354 C C . CYS C 1 135 ? 14.950 11.982 21.434 1.00 12.03 135 CYS C C 1
ATOM 3355 O O . CYS C 1 135 ? 15.425 12.661 22.342 1.00 11.74 135 CYS C O 1
ATOM 3358 N N . LYS C 1 136 ? 13.694 12.101 21.038 1.00 11.87 136 LYS C N 1
ATOM 3359 C CA . LYS C 1 136 ? 12.767 13.088 21.597 1.00 11.65 136 LYS C CA 1
ATOM 3360 C C . LYS C 1 136 ? 11.421 12.395 21.692 1.00 11.95 136 LYS C C 1
ATOM 3361 O O . LYS C 1 136 ? 11.030 11.683 20.764 1.00 12.28 136 LYS C O 1
ATOM 3367 N N . LEU C 1 137 ? 10.738 12.591 22.813 1.00 12.09 137 LEU C N 1
ATOM 3368 C CA . LEU C 1 137 ? 9.366 12.070 22.961 1.00 12.05 137 LEU C CA 1
ATOM 3369 C C . LEU C 1 137 ? 8.427 13.185 22.643 1.00 12.05 137 LEU C C 1
ATOM 3370 O O . LEU C 1 137 ? 8.615 14.310 23.132 1.00 11.15 137 LEU C O 1
ATOM 3375 N N . THR C 1 138 ? 7.370 12.847 21.895 1.00 12.76 138 THR C N 1
ATOM 3376 C CA . THR C 1 138 ? 6.284 13.740 21.582 1.00 12.78 138 THR C CA 1
ATOM 3377 C C . THR C 1 138 ? 5.009 13.097 22.072 1.00 12.87 138 THR C C 1
ATOM 3378 O O . THR C 1 138 ? 4.719 11.962 21.731 1.00 13.09 138 THR C O 1
ATOM 3382 N N . PHE C 1 139 ? 4.292 13.806 22.926 1.00 14.44 139 PHE C N 1
ATOM 3383 C CA . PHE C 1 139 ? 3.057 13.290 23.525 1.00 12.48 139 PHE C CA 1
ATOM 3384 C C . PHE C 1 139 ? 1.927 13.688 22.585 1.00 13.79 139 PHE C C 1
ATOM 3385 O O . PHE C 1 139 ? 1.515 14.860 22.476 1.00 13.24 139 PHE C O 1
ATOM 3393 N N . GLU C 1 140 ? 1.554 12.721 21.760 1.00 14.09 140 GLU C N 1
ATOM 3394 C CA . GLU C 1 140 ? 0.552 12.886 20.721 1.00 14.24 140 GLU C CA 1
ATOM 3395 C C . GLU C 1 140 ? -0.851 12.566 21.210 1.00 15.52 140 GLU C C 1
ATOM 3396 O O . GLU C 1 140 ? -1.048 12.257 22.374 1.00 14.28 140 GLU C O 1
ATOM 3403 N N . ASN D 1 1 ? 4.054 20.368 31.330 1.00 25.90 1 ASN D N 1
ATOM 3404 C CA . ASN D 1 1 ? 4.499 19.134 32.097 1.00 23.56 1 ASN D CA 1
ATOM 3405 C C . ASN D 1 1 ? 4.856 18.101 31.031 1.00 20.18 1 ASN D C 1
ATOM 3406 O O . ASN D 1 1 ? 4.677 18.375 29.847 1.00 19.47 1 ASN D O 1
ATOM 3411 N N . GLN D 1 2 ? 5.408 16.948 31.425 1.00 16.90 2 GLN D N 1
ATOM 3412 C CA . GLN D 1 2 ? 5.801 15.912 30.464 1.00 15.48 2 GLN D CA 1
ATOM 3413 C C . GLN D 1 2 ? 4.950 14.635 30.584 1.00 15.73 2 GLN D C 1
ATOM 3414 O O . GLN D 1 2 ? 5.370 13.574 30.167 1.00 15.31 2 GLN D O 1
ATOM 3420 N N . CYS D 1 3 ? 3.705 14.762 31.036 1.00 14.87 3 CYS D N 1
ATOM 3421 C CA . CYS D 1 3 ? 2.797 13.644 31.013 1.00 14.57 3 CYS D CA 1
ATOM 3422 C C . CYS D 1 3 ? 2.258 13.398 29.604 1.00 13.93 3 CYS D C 1
ATOM 3423 O O . CYS D 1 3 ? 2.055 14.354 28.821 1.00 14.83 3 CYS D O 1
ATOM 3426 N N . PRO D 1 4 ? 1.890 12.150 29.318 1.00 14.49 4 PRO D N 1
ATOM 3427 C CA . PRO D 1 4 ? 1.170 11.866 28.088 1.00 14.84 4 PRO D CA 1
ATOM 3428 C C . PRO D 1 4 ? -0.114 12.700 28.022 1.00 15.08 4 PRO D C 1
ATOM 3429 O O . PRO D 1 4 ? -0.657 13.124 29.048 1.00 14.66 4 PRO D O 1
ATOM 3433 N N . THR D 1 5 ? -0.529 12.968 26.796 1.00 14.77 5 THR D N 1
ATOM 3434 C CA . THR D 1 5 ? -1.717 13.782 26.522 1.00 15.70 5 THR D CA 1
ATOM 3435 C C . THR D 1 5 ? -2.949 13.361 27.347 1.00 15.88 5 THR D C 1
ATOM 3436 O O . THR D 1 5 ? -3.294 12.189 27.416 1.00 15.53 5 THR D O 1
ATOM 3440 N N . ASP D 1 6 ? -3.607 14.368 27.947 1.00 15.92 6 ASP D N 1
ATOM 3441 C CA . ASP D 1 6 ? -4.796 14.192 28.796 1.00 16.42 6 ASP D CA 1
ATOM 3442 C C . ASP D 1 6 ? -4.571 13.474 30.126 1.00 15.42 6 ASP D C 1
ATOM 3443 O O . ASP D 1 6 ? -5.533 13.177 30.829 1.00 15.41 6 ASP D O 1
ATOM 3448 N N . TRP D 1 7 ? -3.312 13.234 30.463 1.00 15.18 7 TRP D N 1
ATOM 3449 C CA . TRP D 1 7 ? -2.887 12.901 31.820 1.00 14.71 7 TRP D CA 1
ATOM 3450 C C . TRP D 1 7 ? -2.390 14.191 32.502 1.00 14.38 7 TRP D C 1
ATOM 3451 O O . TRP D 1 7 ? -1.769 15.062 31.855 1.00 15.86 7 TRP D O 1
ATOM 3462 N N . GLU D 1 8 ? -2.641 14.301 33.798 1.00 14.46 8 GLU D N 1
ATOM 3463 C CA . GLU D 1 8 ? -2.326 15.498 34.607 1.00 14.94 8 GLU D CA 1
ATOM 3464 C C . GLU D 1 8 ? -1.087 15.189 35.441 1.00 15.73 8 GLU D C 1
ATOM 3465 O O . GLU D 1 8 ? -0.928 14.083 35.944 1.00 13.80 8 GLU D O 1
ATOM 3471 N N . ALA D 1 9 ? -0.196 16.175 35.546 1.00 15.83 9 ALA D N 1
ATOM 3472 C CA . ALA D 1 9 ? 1.060 16.031 36.272 1.00 16.95 9 ALA D CA 1
ATOM 3473 C C . ALA D 1 9 ? 0.983 16.481 37.713 1.00 18.69 9 ALA D C 1
ATOM 3474 O O . ALA D 1 9 ? 0.425 17.548 38.026 1.00 19.31 9 ALA D O 1
ATOM 3476 N N . GLU D 1 10 ? 1.542 15.680 38.612 1.00 19.09 10 GLU D N 1
ATOM 3477 C CA . GLU D 1 10 ? 1.676 16.102 40.006 1.00 20.96 10 GLU D CA 1
ATOM 3478 C C . GLU D 1 10 ? 2.843 15.335 40.592 1.00 20.47 10 GLU D C 1
ATOM 3479 O O . GLU D 1 10 ? 2.830 14.117 40.666 1.00 19.47 10 GLU D O 1
ATOM 3485 N N . GLY D 1 11 ? 3.907 16.054 40.935 1.00 21.07 11 GLY D N 1
ATOM 3486 C CA . GLY D 1 11 ? 5.060 15.425 41.523 1.00 21.25 11 GLY D CA 1
ATOM 3487 C C . GLY D 1 11 ? 5.694 14.520 40.506 1.00 20.02 11 GLY D C 1
ATOM 3488 O O . GLY D 1 11 ? 5.813 14.915 39.335 1.00 21.51 11 GLY D O 1
ATOM 3489 N N . ASP D 1 12 ? 6.002 13.287 40.928 1.00 20.41 12 ASP D N 1
ATOM 3490 C CA . ASP D 1 12 ? 6.685 12.304 40.100 1.00 19.05 12 ASP D CA 1
ATOM 3491 C C . ASP D 1 12 ? 5.713 11.424 39.298 1.00 17.57 12 ASP D C 1
ATOM 3492 O O . ASP D 1 12 ? 6.157 10.472 38.683 1.00 15.52 12 ASP D O 1
ATOM 3497 N N . HIS D 1 13 ? 4.420 11.769 39.292 1.00 15.35 13 HIS D N 1
ATOM 3498 C CA . HIS D 1 13 ? 3.373 10.907 38.709 1.00 14.49 13 HIS D CA 1
ATOM 3499 C C . HIS D 1 13 ? 2.450 11.656 37.740 1.00 14.68 13 HIS D C 1
ATOM 3500 O O . HIS D 1 13 ? 2.395 12.883 37.729 1.00 15.26 13 HIS D O 1
ATOM 3507 N N . CYS D 1 14 ? 1.762 10.884 36.883 1.00 14.26 14 CYS D N 1
ATOM 3508 C CA . CYS D 1 14 ? 0.719 11.366 36.032 1.00 13.77 14 CYS D CA 1
ATOM 3509 C C . CYS D 1 14 ? -0.581 10.641 36.424 1.00 13.64 14 CYS D C 1
ATOM 3510 O O . CYS D 1 14 ? -0.533 9.460 36.756 1.00 12.17 14 CYS D O 1
ATOM 3513 N N . TYR D 1 15 ? -1.701 11.328 36.305 1.00 12.61 15 TYR D N 1
ATOM 3514 C CA . TYR D 1 15 ? -3.016 10.821 36.715 1.00 14.32 15 TYR D CA 1
ATOM 3515 C C . TYR D 1 15 ? -4.021 11.079 35.589 1.00 13.64 15 TYR D C 1
ATOM 3516 O O . TYR D 1 15 ? -3.921 12.087 34.877 1.00 15.69 15 TYR D O 1
ATOM 3525 N N . ARG D 1 16 ? -5.033 10.212 35.452 1.00 13.37 16 ARG D N 1
ATOM 3526 C CA . ARG D 1 16 ? -6.061 10.442 34.499 1.00 13.29 16 ARG D CA 1
ATOM 3527 C C . ARG D 1 16 ? -7.367 9.821 34.965 1.00 14.10 16 ARG D C 1
ATOM 3528 O O . ARG D 1 16 ? -7.439 8.624 35.306 1.00 14.08 16 ARG D O 1
ATOM 3536 N N . PHE D 1 17 ? -8.365 10.696 34.975 1.00 13.79 17 PHE D N 1
ATOM 3537 C CA . PHE D 1 17 ? -9.740 10.386 35.372 1.00 14.01 17 PHE D CA 1
ATOM 3538 C C . PHE D 1 17 ? -10.515 9.872 34.171 1.00 13.93 17 PHE D C 1
ATOM 3539 O O . PHE D 1 17 ? -10.444 10.456 33.083 1.00 14.46 17 PHE D O 1
ATOM 3547 N N . PHE D 1 18 ? -11.251 8.794 34.392 1.00 15.14 18 PHE D N 1
ATOM 3548 C CA . PHE D 1 18 ? -12.195 8.213 33.437 1.00 15.15 18 PHE D CA 1
ATOM 3549 C C . PHE D 1 18 ? -13.621 8.257 33.979 1.00 15.64 18 PHE D C 1
ATOM 3550 O O . PHE D 1 18 ? -13.967 7.577 34.940 1.00 16.06 18 PHE D O 1
ATOM 3558 N N . ASN D 1 19 ? -14.440 9.081 33.339 1.00 16.26 19 ASN D N 1
ATOM 3559 C CA . ASN D 1 19 ? -15.772 9.381 33.832 1.00 16.89 19 ASN D CA 1
ATOM 3560 C C . ASN D 1 19 ? -16.809 8.399 33.280 1.00 17.16 19 ASN D C 1
ATOM 3561 O O . ASN D 1 19 ? -17.808 8.796 32.597 1.00 16.64 19 ASN D O 1
ATOM 3566 N N . THR D 1 20 ? -16.608 7.127 33.605 1.00 15.70 20 THR D N 1
ATOM 3567 C CA . THR D 1 20 ? -17.439 6.042 33.110 1.00 16.02 20 THR D CA 1
ATOM 3568 C C . THR D 1 20 ? -17.658 5.068 34.233 1.00 15.66 20 THR D C 1
ATOM 3569 O O . THR D 1 20 ? -16.713 4.665 34.869 1.00 14.58 20 THR D O 1
ATOM 3573 N N . LEU D 1 21 ? -18.898 4.650 34.450 1.00 14.93 21 LEU D N 1
ATOM 3574 C CA . LEU D 1 21 ? -19.147 3.691 35.503 1.00 15.69 21 LEU D CA 1
ATOM 3575 C C . LEU D 1 21 ? -18.634 2.335 35.064 1.00 16.19 21 LEU D C 1
ATOM 3576 O O . LEU D 1 21 ? -18.903 1.883 33.937 1.00 17.34 21 LEU D O 1
ATOM 3581 N N . THR D 1 22 ? -17.867 1.676 35.936 1.00 16.46 22 THR D N 1
ATOM 3582 C CA . THR D 1 22 ? -17.453 0.319 35.666 1.00 17.68 22 THR D CA 1
ATOM 3583 C C . THR D 1 22 ? -17.130 -0.416 36.950 1.00 15.90 22 THR D C 1
ATOM 3584 O O . THR D 1 22 ? -17.164 0.162 38.028 1.00 14.40 22 THR D O 1
ATOM 3588 N N . THR D 1 23 ? -16.919 -1.709 36.848 1.00 15.23 23 THR D N 1
ATOM 3589 C CA . THR D 1 23 ? -16.546 -2.526 37.995 1.00 14.76 23 THR D CA 1
ATOM 3590 C C . THR D 1 23 ? -15.076 -2.296 38.386 1.00 14.83 23 THR D C 1
ATOM 3591 O O . THR D 1 23 ? -14.295 -1.811 37.569 1.00 13.18 23 THR D O 1
ATOM 3595 N N . TRP D 1 24 ? -14.698 -2.699 39.592 1.00 14.02 24 TRP D N 1
ATOM 3596 C CA . TRP D 1 24 ? -13.266 -2.553 39.999 1.00 13.42 24 TRP D CA 1
ATOM 3597 C C . TRP D 1 24 ? -12.341 -3.354 39.100 1.00 13.51 24 TRP D C 1
ATOM 3598 O O . TRP D 1 24 ? -11.268 -2.853 38.716 1.00 14.50 24 TRP D O 1
ATOM 3609 N N . GLU D 1 25 ? -12.698 -4.597 38.798 1.00 14.26 25 GLU D N 1
ATOM 3610 C CA . GLU D 1 25 ? -11.860 -5.448 37.968 1.00 15.59 25 GLU D CA 1
ATOM 3611 C C . GLU D 1 25 ? -11.655 -4.825 36.584 1.00 14.03 25 GLU D C 1
ATOM 3612 O O . GLU D 1 25 ? -10.564 -4.834 36.064 1.00 13.44 25 GLU D O 1
ATOM 3618 N N . ASN D 1 26 ? -12.719 -4.335 35.965 1.00 14.20 26 ASN D N 1
ATOM 3619 C CA . ASN D 1 26 ? -12.591 -3.732 34.656 1.00 15.09 26 ASN D CA 1
ATOM 3620 C C . ASN D 1 26 ? -11.737 -2.452 34.693 1.00 15.12 26 ASN D C 1
ATOM 3621 O O . ASN D 1 26 ? -10.972 -2.181 33.779 1.00 15.49 26 ASN D O 1
ATOM 3626 N N . ALA D 1 27 ? -11.889 -1.660 35.747 1.00 13.94 27 ALA D N 1
ATOM 3627 C CA . ALA D 1 27 ? -11.101 -0.453 35.930 1.00 13.03 27 ALA D CA 1
ATOM 3628 C C . ALA D 1 27 ? -9.653 -0.786 36.104 1.00 12.89 27 ALA D C 1
ATOM 3629 O O . ALA D 1 27 ? -8.791 -0.063 35.580 1.00 12.70 27 ALA D O 1
ATOM 3631 N N . HIS D 1 28 ? -9.363 -1.820 36.896 1.00 12.88 28 HIS D N 1
ATOM 3632 C CA . HIS D 1 28 ? -7.976 -2.293 37.096 1.00 13.05 28 HIS D CA 1
ATOM 3633 C C . HIS D 1 28 ? -7.334 -2.565 35.726 1.00 12.28 28 HIS D C 1
ATOM 3634 O O . HIS D 1 28 ? -6.255 -2.036 35.407 1.00 12.14 28 HIS D O 1
ATOM 3641 N N . HIS D 1 29 ? -7.992 -3.392 34.933 1.00 12.00 29 HIS D N 1
ATOM 3642 C CA . HIS D 1 29 ? -7.479 -3.714 33.601 1.00 12.27 29 HIS D CA 1
ATOM 3643 C C . HIS D 1 29 ? -7.379 -2.472 32.734 1.00 11.61 29 HIS D C 1
ATOM 3644 O O . HIS D 1 29 ? -6.363 -2.286 32.047 1.00 11.45 29 HIS D O 1
ATOM 3651 N N . GLU D 1 30 ? -8.410 -1.617 32.727 1.00 11.50 30 GLU D N 1
ATOM 3652 C CA . GLU D 1 30 ? -8.303 -0.407 31.921 1.00 10.97 30 GLU D CA 1
ATOM 3653 C C . GLU D 1 30 ? -7.044 0.390 32.305 1.00 11.62 30 GLU D C 1
ATOM 3654 O O . GLU D 1 30 ? -6.316 0.850 31.415 1.00 12.37 30 GLU D O 1
ATOM 3660 N N . CYS D 1 31 ? -6.778 0.598 33.598 1.00 11.53 31 CYS D N 1
ATOM 3661 C CA . CYS D 1 31 ? -5.581 1.340 33.990 1.00 11.78 31 CYS D CA 1
ATOM 3662 C C . CYS D 1 31 ? -4.289 0.630 33.614 1.00 11.32 31 CYS D C 1
ATOM 3663 O O . CYS D 1 31 ? -3.361 1.245 33.061 1.00 11.11 31 CYS D O 1
ATOM 3666 N N . VAL D 1 32 ? -4.211 -0.671 33.862 1.00 11.51 32 VAL D N 1
ATOM 3667 C CA . VAL D 1 32 ? -3.010 -1.433 33.471 1.00 10.52 32 VAL D CA 1
ATOM 3668 C C . VAL D 1 32 ? -2.738 -1.356 31.931 1.00 11.54 32 VAL D C 1
ATOM 3669 O O . VAL D 1 32 ? -1.563 -1.337 31.537 1.00 11.81 32 VAL D O 1
ATOM 3673 N N . SER D 1 33 ? -3.789 -1.203 31.131 1.00 11.92 33 SER D N 1
ATOM 3674 C CA . SER D 1 33 ? -3.704 -1.149 29.665 1.00 11.91 33 SER D CA 1
ATOM 3675 C C . SER D 1 33 ? -2.911 0.039 29.131 1.00 12.28 33 SER D C 1
ATOM 3676 O O . SER D 1 33 ? -2.536 0.022 27.969 1.00 12.81 33 SER D O 1
ATOM 3679 N N . TYR D 1 34 ? -2.638 1.038 29.962 1.00 11.17 34 TYR D N 1
ATOM 3680 C CA . TYR D 1 34 ? -1.882 2.226 29.540 1.00 11.90 34 TYR D CA 1
ATOM 3681 C C . TYR D 1 34 ? -0.410 2.089 29.896 1.00 12.12 34 TYR D C 1
ATOM 3682 O O . TYR D 1 34 ? 0.379 3.035 29.776 1.00 13.10 34 TYR D O 1
ATOM 3691 N N . SER D 1 35 ? -0.017 0.902 30.335 1.00 12.70 35 SER D N 1
ATOM 3692 C CA . SER D 1 35 ? 1.391 0.626 30.627 1.00 12.44 35 SER D CA 1
ATOM 3693 C C . SER D 1 35 ? 2.205 0.627 29.341 1.00 13.91 35 SER D C 1
ATOM 3694 O O . SER D 1 35 ? 1.713 0.337 28.243 1.00 12.78 35 SER D O 1
ATOM 3697 N N . CYS D 1 36 ? 3.480 0.939 29.495 1.00 15.00 36 CYS D N 1
ATOM 3698 C CA . CYS D 1 36 ? 4.366 0.917 28.369 1.00 16.42 36 CYS D CA 1
ATOM 3699 C C . CYS D 1 36 ? 5.716 0.365 28.730 1.00 13.93 36 CYS D C 1
ATOM 3700 O O . CYS D 1 36 ? 6.528 1.071 29.319 1.00 16.55 36 CYS D O 1
ATOM 3703 N N . SER D 1 37 ? 5.988 -0.845 28.293 1.00 14.29 37 SER D N 1
ATOM 3704 C CA . SER D 1 37 ? 7.224 -1.530 28.681 1.00 13.45 37 SER D CA 1
ATOM 3705 C C . SER D 1 37 ? 8.444 -0.857 28.083 1.00 14.22 37 SER D C 1
ATOM 3706 O O . SER D 1 37 ? 9.517 -0.853 28.703 1.00 14.40 37 SER D O 1
ATOM 3709 N N . THR D 1 38 ? 8.312 -0.268 26.898 1.00 14.66 38 THR D N 1
ATOM 3710 C CA . THR D 1 38 ? 9.487 0.276 26.209 1.00 14.77 38 THR D CA 1
ATOM 3711 C C . THR D 1 38 ? 10.040 1.518 26.857 1.00 15.44 38 THR D C 1
ATOM 3712 O O . THR D 1 38 ? 11.223 1.869 26.644 1.00 18.44 38 THR D O 1
ATOM 3716 N N . LEU D 1 39 ? 9.227 2.204 27.654 1.00 13.03 39 LEU D N 1
ATOM 3717 C CA . LEU D 1 39 ? 9.695 3.331 28.457 1.00 14.68 39 LEU D CA 1
ATOM 3718 C C . LEU D 1 39 ? 9.606 3.076 29.948 1.00 14.81 39 LEU D C 1
ATOM 3719 O O . LEU D 1 39 ? 9.769 3.996 30.743 1.00 14.23 39 LEU D O 1
ATOM 3724 N N . ASN D 1 40 ? 9.405 1.812 30.327 1.00 14.26 40 ASN D N 1
ATOM 3725 C CA . ASN D 1 40 ? 9.357 1.411 31.733 1.00 13.40 40 ASN D CA 1
ATOM 3726 C C . ASN D 1 40 ? 8.292 2.167 32.543 1.00 13.69 40 ASN D C 1
ATOM 3727 O O . ASN D 1 40 ? 8.485 2.496 33.697 1.00 13.82 40 ASN D O 1
ATOM 3732 N N . VAL D 1 41 ? 7.131 2.395 31.923 1.00 13.27 41 VAL D N 1
ATOM 3733 C CA . VAL D 1 41 ? 6.015 3.088 32.551 1.00 13.34 41 VAL D CA 1
ATOM 3734 C C . VAL D 1 41 ? 4.993 2.034 33.000 1.00 13.19 41 VAL D C 1
ATOM 3735 O O . VAL D 1 41 ? 4.505 1.205 32.213 1.00 14.01 41 VAL D O 1
ATOM 3739 N N . ARG D 1 42 ? 4.678 2.055 34.284 1.00 12.75 42 ARG D N 1
ATOM 3740 C CA . ARG D 1 42 ? 3.672 1.130 34.828 1.00 13.26 42 ARG D CA 1
ATOM 3741 C C . ARG D 1 42 ? 2.435 1.959 35.111 1.00 12.61 42 ARG D C 1
ATOM 3742 O O . ARG D 1 42 ? 2.511 2.985 35.783 1.00 12.54 42 ARG D O 1
ATOM 3750 N N . SER D 1 43 ? 1.303 1.561 34.543 1.00 12.73 43 SER D N 1
ATOM 3751 C CA . SER D 1 43 ? 0.044 2.221 34.803 1.00 12.18 43 SER D CA 1
ATOM 3752 C C . SER D 1 43 ? -0.832 1.298 35.631 1.00 12.46 43 SER D C 1
ATOM 3753 O O . SER D 1 43 ? -0.814 0.079 35.454 1.00 13.05 43 SER D O 1
ATOM 3756 N N . ASP D 1 44 ? -1.591 1.886 36.548 1.00 11.97 44 ASP D N 1
ATOM 3757 C CA . ASP D 1 44 ? -2.383 1.126 37.488 1.00 11.54 44 ASP D CA 1
ATOM 3758 C C . ASP D 1 44 ? -3.460 2.020 38.054 1.00 12.13 44 ASP D C 1
ATOM 3759 O O . ASP D 1 44 ? -3.535 3.208 37.768 1.00 12.65 44 ASP D O 1
ATOM 3764 N N . LEU D 1 45 ? -4.365 1.417 38.840 1.00 12.72 45 LEU D N 1
ATOM 3765 C CA . LEU D 1 45 ? -5.318 2.213 39.611 1.00 13.47 45 LEU D CA 1
ATOM 3766 C C . LEU D 1 45 ? -4.518 3.071 40.570 1.00 13.70 45 LEU D C 1
ATOM 3767 O O . LEU D 1 45 ? -3.435 2.648 41.033 1.00 13.33 45 LEU D O 1
ATOM 3772 N N . VAL D 1 46 ? -5.049 4.247 40.860 1.00 14.31 46 VAL D N 1
ATOM 3773 C CA . VAL D 1 46 ? -4.357 5.228 41.743 1.00 15.78 46 VAL D CA 1
ATOM 3774 C C . VAL D 1 46 ? -4.056 4.657 43.150 1.00 14.84 46 VAL D C 1
ATOM 3775 O O . VAL D 1 46 ? -4.874 3.962 43.751 1.00 14.63 46 VAL D O 1
ATOM 3779 N N . SER D 1 47 ? -2.817 4.864 43.642 1.00 14.78 47 SER D N 1
ATOM 3780 C CA . SER D 1 47 ? -2.469 4.595 45.034 1.00 14.60 47 SER D CA 1
ATOM 3781 C C . SER D 1 47 ? -2.307 5.982 45.688 1.00 15.20 47 SER D C 1
ATOM 3782 O O . SER D 1 47 ? -1.855 6.927 45.021 1.00 14.55 47 SER D O 1
ATOM 3785 N N . VAL D 1 48 ? -2.636 6.084 46.986 1.00 15.99 48 VAL D N 1
ATOM 3786 C CA . VAL D 1 48 ? -2.686 7.370 47.701 1.00 15.73 48 VAL D CA 1
ATOM 3787 C C . VAL D 1 48 ? -1.788 7.290 48.943 1.00 16.06 48 VAL D C 1
ATOM 3788 O O . VAL D 1 48 ? -2.016 6.430 49.783 1.00 16.68 48 VAL D O 1
ATOM 3792 N N . HIS D 1 49 ? -0.747 8.137 49.032 1.00 15.55 49 HIS D N 1
ATOM 3793 C CA . HIS D 1 49 ? 0.283 7.993 50.054 1.00 16.51 49 HIS D CA 1
ATOM 3794 C C . HIS D 1 49 ? 0.383 9.115 51.068 1.00 17.58 49 HIS D C 1
ATOM 3795 O O . HIS D 1 49 ? 1.258 9.077 51.940 1.00 18.31 49 HIS D O 1
ATOM 3802 N N . SER D 1 50 ? -0.533 10.059 50.981 1.00 17.50 50 SER D N 1
ATOM 3803 C CA . SER D 1 50 ? -0.504 11.243 51.849 1.00 18.28 50 SER D CA 1
ATOM 3804 C C . SER D 1 50 ? -1.783 12.041 51.726 1.00 19.11 50 SER D C 1
ATOM 3805 O O . SER D 1 50 ? -2.583 11.848 50.795 1.00 18.61 50 SER D O 1
ATOM 3808 N N . ALA D 1 51 ? -1.985 12.947 52.675 1.00 19.71 51 ALA D N 1
ATOM 3809 C CA . ALA D 1 51 ? -3.181 13.774 52.652 1.00 20.34 51 ALA D CA 1
ATOM 3810 C C . ALA D 1 51 ? -3.203 14.699 51.424 1.00 20.45 51 ALA D C 1
ATOM 3811 O O . ALA D 1 51 ? -4.261 15.008 50.876 1.00 21.45 51 ALA D O 1
ATOM 3813 N N . ALA D 1 52 ? -2.030 15.118 50.975 1.00 19.85 52 ALA D N 1
ATOM 3814 C CA . ALA D 1 52 ? -1.903 15.940 49.789 1.00 19.68 52 ALA D CA 1
ATOM 3815 C C . ALA D 1 52 ? -2.317 15.158 48.556 1.00 19.18 52 ALA D C 1
ATOM 3816 O O . ALA D 1 52 ? -3.030 15.662 47.696 1.00 19.32 52 ALA D O 1
ATOM 3818 N N . GLU D 1 53 ? -1.851 13.920 48.454 1.00 18.41 53 GLU D N 1
ATOM 3819 C CA . GLU D 1 53 ? -2.235 13.118 47.251 1.00 17.10 53 GLU D CA 1
ATOM 3820 C C . GLU D 1 53 ? -3.733 12.790 47.302 1.00 17.06 53 GLU D C 1
ATOM 3821 O O . GLU D 1 53 ? -4.404 12.782 46.264 1.00 15.87 53 GLU D O 1
ATOM 3827 N N . GLN D 1 54 ? -4.260 12.533 48.497 1.00 16.41 54 GLN D N 1
ATOM 3828 C CA . GLN D 1 54 ? -5.696 12.331 48.687 1.00 16.30 54 GLN D CA 1
ATOM 3829 C C . GLN D 1 54 ? -6.498 13.531 48.126 1.00 17.29 54 GLN D C 1
ATOM 3830 O O . GLN D 1 54 ? -7.428 13.386 47.312 1.00 16.12 54 GLN D O 1
ATOM 3836 N N . ALA D 1 55 ? -6.140 14.726 48.577 1.00 17.76 55 ALA D N 1
ATOM 3837 C CA . ALA D 1 55 ? -6.840 15.925 48.142 1.00 18.80 55 ALA D CA 1
ATOM 3838 C C . ALA D 1 55 ? -6.631 16.168 46.647 1.00 18.69 55 ALA D C 1
ATOM 3839 O O . ALA D 1 55 ? -7.548 16.539 45.946 1.00 19.38 55 ALA D O 1
ATOM 3841 N N . TYR D 1 56 ? -5.419 15.955 46.145 1.00 19.62 56 TYR D N 1
ATOM 3842 C CA . TYR D 1 56 ? -5.173 16.132 44.717 1.00 18.77 56 TYR D CA 1
ATOM 3843 C C . TYR D 1 56 ? -6.143 15.259 43.903 1.00 19.26 56 TYR D C 1
ATOM 3844 O O . TYR D 1 56 ? -6.785 15.708 42.964 1.00 18.77 56 TYR D O 1
ATOM 3853 N N . VAL D 1 57 ? -6.199 13.976 44.236 1.00 19.33 57 VAL D N 1
ATOM 3854 C CA . VAL D 1 57 ? -7.006 13.021 43.484 1.00 18.05 57 VAL D CA 1
ATOM 3855 C C . VAL D 1 57 ? -8.482 13.357 43.616 1.00 17.55 57 VAL D C 1
ATOM 3856 O O . VAL D 1 57 ? -9.208 13.406 42.631 1.00 17.62 57 VAL D O 1
ATOM 3860 N N . PHE D 1 58 ? -8.928 13.615 44.842 1.00 17.47 58 PHE D N 1
ATOM 3861 C CA . PHE D 1 58 ? -10.315 14.020 45.086 1.00 17.95 58 PHE D CA 1
ATOM 3862 C C . PHE D 1 58 ? -10.742 15.293 44.320 1.00 18.48 58 PHE D C 1
ATOM 3863 O O . PHE D 1 58 ? -11.800 15.310 43.679 1.00 18.87 58 PHE D O 1
ATOM 3871 N N . ASN D 1 59 ? -9.942 16.354 44.405 1.00 18.81 59 ASN D N 1
ATOM 3872 C CA . ASN D 1 59 ? -10.249 17.606 43.733 1.00 19.41 59 ASN D CA 1
ATOM 3873 C C . ASN D 1 59 ? -10.239 17.442 42.230 1.00 19.46 59 ASN D C 1
ATOM 3874 O O . ASN D 1 59 ? -11.058 18.038 41.542 1.00 19.28 59 ASN D O 1
ATOM 3879 N N . TYR D 1 60 ? -9.281 16.675 41.703 1.00 19.11 60 TYR D N 1
ATOM 3880 C CA . TYR D 1 60 ? -9.239 16.417 40.259 1.00 18.64 60 TYR D CA 1
ATOM 3881 C C . TYR D 1 60 ? -10.555 15.734 39.806 1.00 18.48 60 TYR D C 1
ATOM 3882 O O . TYR D 1 60 ? -11.220 16.192 38.883 1.00 18.27 60 TYR D O 1
ATOM 3891 N N . TRP D 1 61 ? -10.933 14.660 40.491 1.00 17.32 61 TRP D N 1
ATOM 3892 C CA . TRP D 1 61 ? -12.164 13.949 40.259 1.00 17.29 61 TRP D CA 1
ATOM 3893 C C . TRP D 1 61 ? -13.344 14.918 40.300 1.00 18.57 61 TRP D C 1
ATOM 3894 O O . TRP D 1 61 ? -14.093 14.992 39.367 1.00 19.44 61 TRP D O 1
ATOM 3905 N N . ARG D 1 62 ? -13.490 15.631 41.400 1.00 19.77 62 ARG D N 1
ATOM 3906 C CA . ARG D 1 62 ? -14.723 16.381 41.655 1.00 20.21 62 ARG D CA 1
ATOM 3907 C C . ARG D 1 62 ? -14.794 17.667 40.838 1.00 21.34 62 ARG D C 1
ATOM 3908 O O . ARG D 1 62 ? -15.882 18.257 40.713 1.00 20.96 62 ARG D O 1
ATOM 3916 N N . GLY D 1 63 ? -13.674 18.086 40.255 1.00 22.73 63 GLY D N 1
ATOM 3917 C CA . GLY D 1 63 ? -13.671 19.212 39.327 1.00 23.81 63 GLY D CA 1
ATOM 3918 C C . GLY D 1 63 ? -14.345 18.876 38.009 1.00 24.29 63 GLY D C 1
ATOM 3919 O O . GLY D 1 63 ? -14.744 19.787 37.276 1.00 26.12 63 GLY D O 1
ATOM 3920 N N . ILE D 1 64 ? -14.465 17.582 37.710 1.00 24.11 64 ILE D N 1
ATOM 3921 C CA . ILE D 1 64 ? -15.060 17.069 36.484 1.00 23.99 64 ILE D CA 1
ATOM 3922 C C . ILE D 1 64 ? -16.438 16.439 36.715 1.00 24.42 64 ILE D C 1
ATOM 3923 O O . ILE D 1 64 ? -17.373 16.640 35.942 1.00 24.05 64 ILE D O 1
ATOM 3928 N N . ASP D 1 65 ? -16.543 15.638 37.768 1.00 23.73 65 ASP D N 1
ATOM 3929 C CA . ASP D 1 65 ? -17.704 14.851 38.074 1.00 24.27 65 ASP D CA 1
ATOM 3930 C C . ASP D 1 65 ? -18.400 15.467 39.292 1.00 25.05 65 ASP D C 1
ATOM 3931 O O . ASP D 1 65 ? -17.838 15.498 40.386 1.00 25.11 65 ASP D O 1
ATOM 3936 N N . SER D 1 66 ? -19.634 15.937 39.119 1.00 26.06 66 SER D N 1
ATOM 3937 C CA . SER D 1 66 ? -20.369 16.470 40.277 1.00 27.15 66 SER D CA 1
ATOM 3938 C C . SER D 1 66 ? -21.541 15.572 40.685 1.00 27.50 66 SER D C 1
ATOM 3939 O O . SER D 1 66 ? -22.329 15.943 41.566 1.00 28.86 66 SER D O 1
ATOM 3942 N N . GLN D 1 67 ? -21.671 14.399 40.069 1.00 26.78 67 GLN D N 1
ATOM 3943 C CA . GLN D 1 67 ? -22.731 13.457 40.459 1.00 26.52 67 GLN D CA 1
ATOM 3944 C C . GLN D 1 67 ? -22.386 12.775 41.785 1.00 25.36 67 GLN D C 1
ATOM 3945 O O . GLN D 1 67 ? -21.210 12.591 42.114 1.00 25.76 67 GLN D O 1
ATOM 3951 N N . ALA D 1 68 ? -23.397 12.363 42.532 1.00 23.31 68 ALA D N 1
ATOM 3952 C CA . ALA D 1 68 ? -23.174 11.499 43.685 1.00 21.96 68 ALA D CA 1
ATOM 3953 C C . ALA D 1 68 ? -22.578 10.170 43.180 1.00 21.30 68 ALA D C 1
ATOM 3954 O O . ALA D 1 68 ? -23.067 9.613 42.203 1.00 21.98 68 ALA D O 1
ATOM 3956 N N . GLY D 1 69 ? -21.538 9.661 43.839 1.00 20.14 69 GLY D N 1
ATOM 3957 C CA . GLY D 1 69 ? -21.008 8.344 43.499 1.00 19.82 69 GLY D CA 1
ATOM 3958 C C . GLY D 1 69 ? -19.601 8.152 44.020 1.00 18.84 69 GLY D C 1
ATOM 3959 O O . GLY D 1 69 ? -19.137 8.910 44.871 1.00 18.36 69 GLY D O 1
ATOM 3960 N N . GLN D 1 70 ? -18.927 7.122 43.512 1.00 17.54 70 GLN D N 1
ATOM 3961 C CA . GLN D 1 70 ? -17.634 6.742 44.051 1.00 16.16 70 GLN D CA 1
ATOM 3962 C C . GLN D 1 70 ? -16.551 6.705 42.952 1.00 14.82 70 GLN D C 1
ATOM 3963 O O . GLN D 1 70 ? -16.870 6.750 41.789 1.00 15.91 70 GLN D O 1
ATOM 3969 N N . LEU D 1 71 ? -15.297 6.587 43.387 1.00 14.50 71 LEU D N 1
ATOM 3970 C CA . LEU D 1 71 ? -14.105 6.566 42.532 1.00 13.73 71 LEU D CA 1
ATOM 3971 C C . LEU D 1 71 ? -13.252 5.380 42.936 1.00 13.43 71 LEU D C 1
ATOM 3972 O O . LEU D 1 71 ? -12.759 5.351 44.044 1.00 13.95 71 LEU D O 1
ATOM 3977 N N . TRP D 1 72 ? -13.067 4.387 42.064 1.00 13.58 72 TRP D N 1
ATOM 3978 C CA . TRP D 1 72 ? -12.209 3.242 42.374 1.00 12.44 72 TRP D CA 1
ATOM 3979 C C . TRP D 1 72 ? -10.793 3.690 42.558 1.00 12.80 72 TRP D C 1
ATOM 3980 O O . TRP D 1 72 ? -10.292 4.538 41.787 1.00 13.17 72 TRP D O 1
ATOM 3991 N N . ILE D 1 73 ? -10.154 3.129 43.566 1.00 13.07 73 ILE D N 1
ATOM 3992 C CA . ILE D 1 73 ? -8.714 3.235 43.726 1.00 12.56 73 ILE D CA 1
ATOM 3993 C C . ILE D 1 73 ? -8.105 1.843 43.799 1.00 12.01 73 ILE D C 1
ATOM 3994 O O . ILE D 1 73 ? -8.813 0.864 43.852 1.00 11.49 73 ILE D O 1
ATOM 3999 N N . GLY D 1 74 ? -6.776 1.759 43.847 1.00 11.23 74 GLY D N 1
ATOM 4000 C CA . GLY D 1 74 ? -6.055 0.533 43.743 1.00 10.87 74 GLY D CA 1
ATOM 4001 C C . GLY D 1 74 ? -5.936 -0.290 45.013 1.00 12.35 74 GLY D C 1
ATOM 4002 O O . GLY D 1 74 ? -5.073 -1.142 45.089 1.00 12.94 74 GLY D O 1
ATOM 4003 N N . LEU D 1 75 ? -6.767 0.003 46.000 1.00 12.36 75 LEU D N 1
ATOM 4004 C CA . LEU D 1 75 ? -6.687 -0.648 47.290 1.00 13.14 75 LEU D CA 1
ATOM 4005 C C . LEU D 1 75 ? -7.559 -1.891 47.315 1.00 13.37 75 LEU D C 1
ATOM 4006 O O . LEU D 1 75 ? -8.702 -1.821 46.868 1.00 14.26 75 LEU D O 1
ATOM 4011 N N . TYR D 1 76 ? -7.022 -3.008 47.802 1.00 13.70 76 TYR D N 1
ATOM 4012 C CA . TYR D 1 76 ? -7.788 -4.259 47.809 1.00 14.78 76 TYR D CA 1
ATOM 4013 C C . TYR D 1 76 ? -7.315 -5.235 48.865 1.00 14.59 76 TYR D C 1
ATOM 4014 O O . TYR D 1 76 ? -6.175 -5.167 49.272 1.00 14.73 76 TYR D O 1
ATOM 4023 N N . ASP D 1 77 ? -8.206 -6.117 49.334 1.00 15.54 77 ASP D N 1
ATOM 4024 C CA . ASP D 1 77 ? -7.838 -7.161 50.292 1.00 16.88 77 ASP D CA 1
ATOM 4025 C C . ASP D 1 77 ? -8.256 -8.564 49.823 1.00 17.61 77 ASP D C 1
ATOM 4026 O O . ASP D 1 77 ? -8.352 -9.487 50.624 1.00 16.81 77 ASP D O 1
ATOM 4031 N N . LYS D 1 78 ? -8.457 -8.691 48.508 1.00 17.81 78 LYS D N 1
ATOM 4032 C CA . LYS D 1 78 ? -8.841 -9.928 47.839 1.00 18.99 78 LYS D CA 1
ATOM 4033 C C . LYS D 1 78 ? -8.027 -11.142 48.266 1.00 18.35 78 LYS D C 1
ATOM 4034 O O . LYS D 1 78 ? -8.590 -12.225 48.420 1.00 17.67 78 LYS D O 1
ATOM 4040 N N . TYR D 1 79 ? -6.721 -10.976 48.440 1.00 17.43 79 TYR D N 1
ATOM 4041 C CA . TYR D 1 79 ? -5.817 -12.119 48.698 1.00 17.57 79 TYR D CA 1
ATOM 4042 C C . TYR D 1 79 ? -5.470 -12.326 50.171 1.00 18.33 79 TYR D C 1
ATOM 4043 O O . TYR D 1 79 ? -4.696 -13.239 50.493 1.00 18.28 79 TYR D O 1
ATOM 4052 N N . ASN D 1 80 ? -5.978 -11.438 51.029 1.00 17.95 80 ASN D N 1
ATOM 4053 C CA . ASN D 1 80 ? -5.751 -11.561 52.476 1.00 18.26 80 ASN D CA 1
ATOM 4054 C C . ASN D 1 80 ? -6.770 -10.675 53.203 1.00 17.53 80 ASN D C 1
ATOM 4055 O O . ASN D 1 80 ? -6.557 -9.491 53.389 1.00 16.98 80 ASN D O 1
ATOM 4060 N N . GLU D 1 81 ? -7.890 -11.281 53.572 1.00 17.22 81 GLU D N 1
ATOM 4061 C CA . GLU D 1 81 ? -9.043 -10.561 54.062 1.00 16.96 81 GLU D CA 1
ATOM 4062 C C . GLU D 1 81 ? -8.668 -9.725 55.255 1.00 17.70 81 GLU D C 1
ATOM 4063 O O . GLU D 1 81 ? -8.049 -10.221 56.205 1.00 18.20 81 GLU D O 1
ATOM 4069 N N . GLY D 1 82 ? -9.049 -8.456 55.182 1.00 17.67 82 GLY D N 1
ATOM 4070 C CA . GLY D 1 82 ? -8.824 -7.493 56.229 1.00 17.77 82 GLY D CA 1
ATOM 4071 C C . GLY D 1 82 ? -7.507 -6.757 56.170 1.00 19.10 82 GLY D C 1
ATOM 4072 O O . GLY D 1 82 ? -7.352 -5.817 56.938 1.00 21.17 82 GLY D O 1
ATOM 4073 N N . ASP D 1 83 ? -6.584 -7.146 55.278 1.00 18.95 83 ASP D N 1
ATOM 4074 C CA . ASP D 1 83 ? -5.316 -6.472 55.138 1.00 19.93 83 ASP D CA 1
ATOM 4075 C C . ASP D 1 83 ? -5.249 -5.806 53.757 1.00 19.02 83 ASP D C 1
ATOM 4076 O O . ASP D 1 83 ? -4.920 -6.452 52.751 1.00 21.22 83 ASP D O 1
ATOM 4081 N N . PHE D 1 84 ? -5.583 -4.533 53.729 1.00 17.28 84 PHE D N 1
ATOM 4082 C CA . PHE D 1 84 ? -5.639 -3.819 52.464 1.00 17.51 84 PHE D CA 1
ATOM 4083 C C . PHE D 1 84 ? -4.250 -3.451 51.949 1.00 17.86 84 PHE D C 1
ATOM 4084 O O . PHE D 1 84 ? -3.424 -2.973 52.717 1.00 19.15 84 PHE D O 1
ATOM 4092 N N . ILE D 1 85 ? -4.017 -3.727 50.659 1.00 17.52 85 ILE D N 1
ATOM 4093 C CA . ILE D 1 85 ? -2.767 -3.402 49.952 1.00 16.89 85 ILE D CA 1
ATOM 4094 C C . ILE D 1 85 ? -3.045 -2.695 48.631 1.00 15.68 85 ILE D C 1
ATOM 4095 O O . ILE D 1 85 ? -4.181 -2.648 48.166 1.00 15.61 85 ILE D O 1
ATOM 4100 N N . TRP D 1 86 ? -1.995 -2.146 48.043 1.00 14.15 86 TRP D N 1
ATOM 4101 C CA . TRP D 1 86 ? -2.113 -1.435 46.755 1.00 13.85 86 TRP D CA 1
ATOM 4102 C C . TRP D 1 86 ? -1.777 -2.384 45.602 1.00 14.11 86 TRP D C 1
ATOM 4103 O O . TRP D 1 86 ? -0.814 -3.144 45.688 1.00 14.96 86 TRP D O 1
ATOM 4114 N N . THR D 1 87 ? -2.559 -2.336 44.523 1.00 14.30 87 THR D N 1
ATOM 4115 C CA . THR D 1 87 ? -2.247 -3.193 43.372 1.00 13.56 87 THR D CA 1
ATOM 4116 C C . THR D 1 87 ? -0.871 -2.901 42.786 1.00 13.64 87 THR D C 1
ATOM 4117 O O . THR D 1 87 ? -0.259 -3.806 42.234 1.00 13.37 87 THR D O 1
ATOM 4121 N N . ASP D 1 88 ? -0.405 -1.649 42.900 1.00 13.87 88 ASP D N 1
ATOM 4122 C CA . ASP D 1 88 ? 0.867 -1.221 42.300 1.00 14.59 88 ASP D CA 1
ATOM 4123 C C . ASP D 1 88 ? 2.085 -1.591 43.131 1.00 16.35 88 ASP D C 1
ATOM 4124 O O . ASP D 1 88 ? 3.215 -1.289 42.730 1.00 16.68 88 ASP D O 1
ATOM 4129 N N . GLY D 1 89 ? 1.863 -2.251 44.265 1.00 16.15 89 GLY D N 1
ATOM 4130 C CA . GLY D 1 89 ? 2.940 -2.766 45.113 1.00 18.06 89 GLY D CA 1
ATOM 4131 C C . GLY D 1 89 ? 3.552 -1.748 46.074 1.00 18.58 89 GLY D C 1
ATOM 4132 O O . GLY D 1 89 ? 4.447 -2.097 46.828 1.00 20.18 89 GLY D O 1
ATOM 4133 N N . SER D 1 90 ? 3.085 -0.502 46.066 1.00 18.05 90 SER D N 1
ATOM 4134 C CA . SER D 1 90 ? 3.582 0.497 47.022 1.00 17.75 90 SER D CA 1
ATOM 4135 C C . SER D 1 90 ? 3.051 0.176 48.416 1.00 19.30 90 SER D C 1
ATOM 4136 O O . SER D 1 90 ? 2.057 -0.528 48.583 1.00 18.41 90 SER D O 1
ATOM 4139 N N . LYS D 1 91 ? 3.733 0.684 49.439 1.00 21.31 91 LYS D N 1
ATOM 4140 C CA . LYS D 1 91 ? 3.353 0.365 50.814 1.00 22.88 91 LYS D CA 1
ATOM 4141 C C . LYS D 1 91 ? 2.139 1.160 51.202 1.00 23.19 91 LYS D C 1
ATOM 4142 O O . LYS D 1 91 ? 2.003 2.317 50.810 1.00 22.63 91 LYS D O 1
ATOM 4148 N N . VAL D 1 92 ? 1.256 0.543 51.981 1.00 23.62 92 VAL D N 1
ATOM 4149 C CA . VAL D 1 92 ? 0.145 1.274 52.568 1.00 24.85 92 VAL D CA 1
ATOM 4150 C C . VAL D 1 92 ? 0.593 2.000 53.843 1.00 24.60 92 VAL D C 1
ATOM 4151 O O . VAL D 1 92 ? 0.829 1.361 54.866 1.00 26.94 92 VAL D O 1
ATOM 4155 N N . GLY D 1 93 ? 0.717 3.316 53.795 1.00 24.81 93 GLY D N 1
ATOM 4156 C CA . GLY D 1 93 ? 0.980 4.099 54.996 1.00 24.08 93 GLY D CA 1
ATOM 4157 C C . GLY D 1 93 ? -0.322 4.809 55.321 1.00 23.53 93 GLY D C 1
ATOM 4158 O O . GLY D 1 93 ? -1.156 4.361 56.139 1.00 24.87 93 GLY D O 1
ATOM 4159 N N . TYR D 1 94 ? -0.530 5.858 54.566 1.00 21.01 94 TYR D N 1
ATOM 4160 C CA . TYR D 1 94 ? -1.710 6.691 54.647 1.00 20.13 94 TYR D CA 1
ATOM 4161 C C . TYR D 1 94 ? -3.008 5.922 54.375 1.00 20.39 94 TYR D C 1
ATOM 4162 O O . TYR D 1 94 ? -3.105 5.149 53.423 1.00 20.04 94 TYR D O 1
ATOM 4171 N N . THR D 1 95 ? -4.009 6.112 55.254 1.00 20.97 95 THR D N 1
ATOM 4172 C CA . THR D 1 95 ? -5.386 5.756 54.921 1.00 21.53 95 THR D CA 1
ATOM 4173 C C . THR D 1 95 ? -6.365 6.832 55.353 1.00 20.70 95 THR D C 1
ATOM 4174 O O . THR D 1 95 ? -6.096 7.627 56.244 1.00 20.79 95 THR D O 1
ATOM 4178 N N . LYS D 1 96 ? -7.535 6.817 54.727 1.00 19.78 96 LYS D N 1
ATOM 4179 C CA . LYS D 1 96 ? -8.605 7.720 55.073 1.00 18.50 96 LYS D CA 1
ATOM 4180 C C . LYS D 1 96 ? -9.950 6.995 54.956 1.00 17.69 96 LYS D C 1
ATOM 4181 O O . LYS D 1 96 ? -10.858 7.454 54.242 1.00 19.38 96 LYS D O 1
ATOM 4187 N N . TRP D 1 97 ? -10.111 5.920 55.713 1.00 16.26 97 TRP D N 1
ATOM 4188 C CA . TRP D 1 97 ? -11.388 5.201 55.759 1.00 16.58 97 TRP D CA 1
ATOM 4189 C C . TRP D 1 97 ? -12.489 6.116 56.297 1.00 17.76 97 TRP D C 1
ATOM 4190 O O . TRP D 1 97 ? -12.268 6.863 57.252 1.00 17.79 97 TRP D O 1
ATOM 4201 N N . ALA D 1 98 ? -13.663 6.076 55.667 1.00 17.33 98 ALA D N 1
ATOM 4202 C CA . ALA D 1 98 ? -14.877 6.636 56.249 1.00 18.38 98 ALA D CA 1
ATOM 4203 C C . ALA D 1 98 ? -15.227 5.964 57.551 1.00 19.11 98 ALA D C 1
ATOM 4204 O O . ALA D 1 98 ? -14.922 4.793 57.758 1.00 18.58 98 ALA D O 1
ATOM 4206 N N . GLY D 1 99 ? -15.896 6.682 58.446 1.00 20.88 99 GLY D N 1
ATOM 4207 C CA . GLY D 1 99 ? -16.438 6.041 59.620 1.00 21.73 99 GLY D CA 1
ATOM 4208 C C . GLY D 1 99 ? -17.243 4.787 59.316 1.00 21.80 99 GLY D C 1
ATOM 4209 O O . GLY D 1 99 ? -18.108 4.774 58.426 1.00 21.60 99 GLY D O 1
ATOM 4210 N N . GLY D 1 100 ? -16.952 3.719 60.037 1.00 21.55 100 GLY D N 1
ATOM 4211 C CA . GLY D 1 100 ? -17.639 2.448 59.875 1.00 21.37 100 GLY D CA 1
ATOM 4212 C C . GLY D 1 100 ? -17.047 1.520 58.831 1.00 20.14 100 GLY D C 1
ATOM 4213 O O . GLY D 1 100 ? -17.456 0.356 58.707 1.00 21.79 100 GLY D O 1
ATOM 4214 N N . GLN D 1 101 ? -16.072 2.040 58.086 1.00 20.23 101 GLN D N 1
ATOM 4215 C CA . GLN D 1 101 ? -15.355 1.293 57.041 1.00 18.52 101 GLN D CA 1
ATOM 4216 C C . GLN D 1 101 ? -13.879 1.073 57.396 1.00 17.72 101 GLN D C 1
ATOM 4217 O O . GLN D 1 101 ? -13.324 1.840 58.226 1.00 17.42 101 GLN D O 1
ATOM 4223 N N . PRO D 1 102 ? -13.253 0.016 56.847 1.00 18.02 102 PRO D N 1
ATOM 4224 C CA . PRO D 1 102 ? -13.908 -0.990 56.009 1.00 18.62 102 PRO D CA 1
ATOM 4225 C C . PRO D 1 102 ? -14.750 -1.966 56.826 1.00 20.02 102 PRO D C 1
ATOM 4226 O O . PRO D 1 102 ? -14.448 -2.243 58.006 1.00 20.59 102 PRO D O 1
ATOM 4230 N N . ASP D 1 103 ? -15.793 -2.504 56.220 1.00 20.13 103 ASP D N 1
ATOM 4231 C CA . ASP D 1 103 ? -16.669 -3.439 56.942 1.00 21.28 103 ASP D CA 1
ATOM 4232 C C . ASP D 1 103 ? -16.877 -4.808 56.270 1.00 22.50 103 ASP D C 1
ATOM 4233 O O . ASP D 1 103 ? -17.598 -5.669 56.802 1.00 22.09 103 ASP D O 1
ATOM 4238 N N . ASN D 1 104 ? -16.272 -5.036 55.102 1.00 21.85 104 ASN D N 1
ATOM 4239 C CA . ASN D 1 104 ? -16.408 -6.294 54.387 1.00 22.40 104 ASN D CA 1
ATOM 4240 C C . ASN D 1 104 ? -17.882 -6.758 54.316 1.00 23.52 104 ASN D C 1
ATOM 4241 O O . ASN D 1 104 ? -18.172 -7.891 54.646 1.00 21.77 104 ASN D O 1
ATOM 4246 N N . TRP D 1 105 ? -18.775 -5.861 53.919 1.00 24.85 105 TRP D N 1
ATOM 4247 C CA . TRP D 1 105 ? -20.218 -6.143 53.908 1.00 25.94 105 TRP D CA 1
ATOM 4248 C C . TRP D 1 105 ? -20.538 -7.418 53.121 1.00 25.94 105 TRP D C 1
ATOM 4249 O O . TRP D 1 105 ? -20.009 -7.647 52.040 1.00 23.76 105 TRP D O 1
ATOM 4260 N N . ASN D 1 106 ? -21.392 -8.281 53.692 1.00 26.50 106 ASN D N 1
ATOM 4261 C CA . ASN D 1 106 ? -21.743 -9.577 53.082 1.00 27.46 106 ASN D CA 1
ATOM 4262 C C . ASN D 1 106 ? -20.549 -10.533 52.819 1.00 26.98 106 ASN D C 1
ATOM 4263 O O . ASN D 1 106 ? -20.624 -11.450 51.980 1.00 25.29 106 ASN D O 1
ATOM 4268 N N . ASN D 1 107 ? -19.453 -10.359 53.569 1.00 26.40 107 ASN D N 1
ATOM 4269 C CA . ASN D 1 107 ? -18.204 -11.066 53.325 1.00 27.56 107 ASN D CA 1
ATOM 4270 C C . ASN D 1 107 ? -17.795 -11.024 51.835 1.00 26.28 107 ASN D C 1
ATOM 4271 O O . ASN D 1 107 ? -17.213 -11.979 51.291 1.00 27.61 107 ASN D O 1
ATOM 4276 N N . ALA D 1 108 ? -18.078 -9.887 51.203 1.00 25.35 108 ALA D N 1
ATOM 4277 C CA . ALA D 1 108 ? -17.906 -9.723 49.766 1.00 24.16 108 ALA D CA 1
ATOM 4278 C C . ALA D 1 108 ? -17.314 -8.374 49.327 1.00 22.32 108 ALA D C 1
ATOM 4279 O O . ALA D 1 108 ? -17.392 -8.075 48.160 1.00 23.18 108 ALA D O 1
ATOM 4281 N N . GLU D 1 109 ? -16.776 -7.556 50.226 1.00 20.29 109 GLU D N 1
ATOM 4282 C CA . GLU D 1 109 ? -16.231 -6.250 49.839 1.00 18.87 109 GLU D CA 1
ATOM 4283 C C . GLU D 1 109 ? -14.718 -6.233 49.992 1.00 17.06 109 GLU D C 1
ATOM 4284 O O . GLU D 1 109 ? -14.228 -6.207 51.142 1.00 16.78 109 GLU D O 1
ATOM 4290 N N . ASP D 1 110 ? -14.001 -6.225 48.860 1.00 16.14 110 ASP D N 1
ATOM 4291 C CA . ASP D 1 110 ? -12.538 -6.360 48.848 1.00 15.47 110 ASP D CA 1
ATOM 4292 C C . ASP D 1 110 ? -11.859 -5.210 48.048 1.00 15.34 110 ASP D C 1
ATOM 4293 O O . ASP D 1 110 ? -10.672 -5.232 47.881 1.00 16.48 110 ASP D O 1
ATOM 4298 N N . TYR D 1 111 ? -12.636 -4.226 47.628 1.00 13.90 111 TYR D N 1
ATOM 4299 C CA . TYR D 1 111 ? -12.179 -3.239 46.611 1.00 15.37 111 TYR D CA 1
ATOM 4300 C C . TYR D 1 111 ? -12.397 -1.821 47.102 1.00 15.53 111 TYR D C 1
ATOM 4301 O O . TYR D 1 111 ? -13.513 -1.404 47.359 1.00 14.87 111 TYR D O 1
ATOM 4310 N N . GLY D 1 112 ? -11.317 -1.041 47.185 1.00 14.65 112 GLY D N 1
ATOM 4311 C CA . GLY D 1 112 ? -11.377 0.272 47.744 1.00 14.27 112 GLY D CA 1
ATOM 4312 C C . GLY D 1 112 ? -11.848 1.332 46.755 1.00 13.48 112 GLY D C 1
ATOM 4313 O O . GLY D 1 112 ? -11.627 1.239 45.539 1.00 13.00 112 GLY D O 1
ATOM 4314 N N . GLN D 1 113 ? -12.487 2.366 47.283 1.00 14.08 113 GLN D N 1
ATOM 4315 C CA . GLN D 1 113 ? -12.954 3.494 46.492 1.00 13.88 113 GLN D CA 1
ATOM 4316 C C . GLN D 1 113 ? -13.133 4.734 47.378 1.00 15.23 113 GLN D C 1
ATOM 4317 O O . GLN D 1 113 ? -13.380 4.598 48.587 1.00 15.96 113 GLN D O 1
ATOM 4323 N N . PHE D 1 114 ? -12.956 5.921 46.798 1.00 15.56 114 PHE D N 1
ATOM 4324 C CA . PHE D 1 114 ? -13.335 7.169 47.464 1.00 15.59 114 PHE D CA 1
ATOM 4325 C C . PHE D 1 114 ? -14.872 7.312 47.403 1.00 16.41 114 PHE D C 1
ATOM 4326 O O . PHE D 1 114 ? -15.486 7.081 46.361 1.00 15.74 114 PHE D O 1
ATOM 4334 N N . ARG D 1 115 ? -15.471 7.810 48.478 1.00 15.94 115 ARG D N 1
ATOM 4335 C CA . ARG D 1 115 ? -16.804 8.371 48.383 1.00 16.74 115 ARG D CA 1
ATOM 4336 C C . ARG D 1 115 ? -16.705 9.798 47.818 1.00 16.28 115 ARG D C 1
ATOM 4337 O O . ARG D 1 115 ? -15.635 10.415 47.828 1.00 14.85 115 ARG D O 1
ATOM 4345 N N . HIS D 1 116 ? -17.829 10.365 47.365 1.00 17.87 116 HIS D N 1
ATOM 4346 C CA . HIS D 1 116 ? -17.853 11.776 46.931 1.00 19.82 116 HIS D CA 1
ATOM 4347 C C . HIS D 1 116 ? -17.939 12.782 48.108 1.00 20.31 116 HIS D C 1
ATOM 4348 O O . HIS D 1 116 ? -17.838 13.962 47.897 1.00 22.79 116 HIS D O 1
ATOM 4355 N N . THR D 1 117 ? -18.091 12.277 49.326 1.00 22.24 117 THR D N 1
ATOM 4356 C CA . THR D 1 117 ? -18.219 13.089 50.547 1.00 23.06 117 THR D CA 1
ATOM 4357 C C . THR D 1 117 ? -16.972 13.046 51.424 1.00 23.73 117 THR D C 1
ATOM 4358 O O . THR D 1 117 ? -16.113 12.179 51.258 1.00 23.16 117 THR D O 1
ATOM 4362 N N . GLU D 1 118 ? -16.906 13.977 52.375 1.00 23.66 118 GLU D N 1
ATOM 4363 C CA . GLU D 1 118 ? -15.847 14.001 53.388 1.00 23.83 118 GLU D CA 1
ATOM 4364 C C . GLU D 1 118 ? -14.458 13.918 52.788 1.00 23.73 118 GLU D C 1
ATOM 4365 O O . GLU D 1 118 ? -13.623 13.166 53.264 1.00 23.11 118 GLU D O 1
ATOM 4371 N N . GLY D 1 119 ? -14.247 14.677 51.722 1.00 22.25 119 GLY D N 1
ATOM 4372 C CA . GLY D 1 119 ? -12.939 14.814 51.114 1.00 21.82 119 GLY D CA 1
ATOM 4373 C C . GLY D 1 119 ? -12.438 13.536 50.467 1.00 20.52 119 GLY D C 1
ATOM 4374 O O . GLY D 1 119 ? -11.227 13.355 50.334 1.00 21.51 119 GLY D O 1
ATOM 4375 N N . GLY D 1 120 ? -13.342 12.629 50.100 1.00 19.51 120 GLY D N 1
ATOM 4376 C CA . GLY D 1 120 ? -12.930 11.376 49.483 1.00 19.50 120 GLY D CA 1
ATOM 4377 C C . GLY D 1 120 ? -12.774 10.198 50.422 1.00 19.17 120 GLY D C 1
ATOM 4378 O O . GLY D 1 120 ? -12.085 9.260 50.098 1.00 17.93 120 GLY D O 1
ATOM 4379 N N . ALA D 1 121 ? -13.436 10.228 51.583 1.00 19.32 121 ALA D N 1
ATOM 4380 C CA . ALA D 1 121 ? -13.270 9.157 52.567 1.00 18.89 121 ALA D CA 1
ATOM 4381 C C . ALA D 1 121 ? -13.549 7.776 51.926 1.00 18.07 121 ALA D C 1
ATOM 4382 O O . ALA D 1 121 ? -14.483 7.654 51.131 1.00 16.88 121 ALA D O 1
ATOM 4384 N N . TRP D 1 122 ? -12.708 6.781 52.251 1.00 16.82 122 TRP D N 1
ATOM 4385 C CA . TRP D 1 122 ? -12.662 5.495 51.557 1.00 16.16 122 TRP D CA 1
ATOM 4386 C C . TRP D 1 122 ? -13.710 4.514 52.076 1.00 16.13 122 TRP D C 1
ATOM 4387 O O . TRP D 1 122 ? -14.069 4.492 53.279 1.00 16.23 122 TRP D O 1
ATOM 4398 N N . ASN D 1 123 ? -14.163 3.671 51.173 1.00 16.23 123 ASN D N 1
ATOM 4399 C CA . ASN D 1 123 ? -15.087 2.594 51.464 1.00 15.71 123 ASN D CA 1
ATOM 4400 C C . ASN D 1 123 ? -14.610 1.345 50.747 1.00 15.81 123 ASN D C 1
ATOM 4401 O O . ASN D 1 123 ? -13.974 1.442 49.675 1.00 14.62 123 ASN D O 1
ATOM 4406 N N . ASP D 1 124 ? -14.845 0.187 51.333 1.00 15.55 124 ASP D N 1
ATOM 4407 C CA . ASP D 1 124 ? -14.629 -1.064 50.619 1.00 15.39 124 ASP D CA 1
ATOM 4408 C C . ASP D 1 124 ? -15.934 -1.482 50.009 1.00 16.01 124 ASP D C 1
ATOM 4409 O O . ASP D 1 124 ? -16.984 -1.355 50.653 1.00 16.64 124 ASP D O 1
ATOM 4414 N N . ASN D 1 125 ? -15.895 -1.950 48.751 1.00 15.86 125 ASN D N 1
ATOM 4415 C CA . ASN D 1 125 ? -17.101 -2.346 48.008 1.00 15.87 125 ASN D CA 1
ATOM 4416 C C . ASN D 1 125 ? -16.847 -3.665 47.278 1.00 15.21 125 ASN D C 1
ATOM 4417 O O . ASN D 1 125 ? -15.732 -4.171 47.307 1.00 14.95 125 ASN D O 1
ATOM 4422 N N . SER D 1 126 ? -17.901 -4.237 46.668 1.00 16.13 126 SER D N 1
ATOM 4423 C CA . SER D 1 126 ? -17.864 -5.525 46.031 1.00 16.64 126 SER D CA 1
ATOM 4424 C C . SER D 1 126 ? -17.452 -5.504 44.563 1.00 17.09 126 SER D C 1
ATOM 4425 O O . SER D 1 126 ? -17.324 -4.445 43.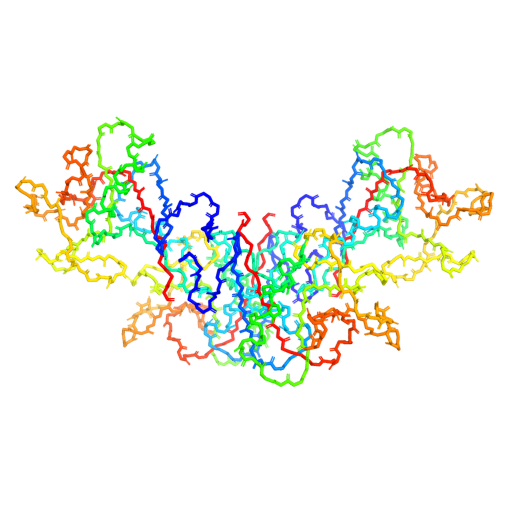926 1.00 17.79 126 SER D O 1
ATOM 4428 N N . ALA D 1 127 ? -17.302 -6.713 44.044 1.00 18.70 127 ALA D N 1
ATOM 4429 C CA . ALA D 1 127 ? -16.956 -6.972 42.644 1.00 18.96 127 ALA D CA 1
ATOM 4430 C C . ALA D 1 127 ? -18.089 -6.702 41.655 1.00 19.51 127 ALA D C 1
ATOM 4431 O O . ALA D 1 127 ? -17.847 -6.668 40.454 1.00 19.37 127 ALA D O 1
ATOM 4433 N N . ALA D 1 128 ? -19.305 -6.542 42.156 1.00 20.30 128 ALA D N 1
ATOM 4434 C CA . ALA D 1 128 ? -20.463 -6.196 41.336 1.00 20.04 128 ALA D CA 1
ATOM 4435 C C . ALA D 1 128 ? -20.737 -4.698 41.266 1.00 19.59 128 ALA D C 1
ATOM 4436 O O . ALA D 1 128 ? -21.414 -4.215 40.329 1.00 20.28 128 ALA D O 1
ATOM 4438 N N . ALA D 1 129 ? -20.237 -3.958 42.252 1.00 17.12 129 ALA D N 1
ATOM 4439 C CA . ALA D 1 129 ? -20.440 -2.522 42.338 1.00 16.70 129 ALA D CA 1
ATOM 4440 C C . ALA D 1 129 ? -19.810 -1.791 41.158 1.00 16.23 129 ALA D C 1
ATOM 4441 O O . ALA D 1 129 ? -18.859 -2.285 40.555 1.00 16.85 129 ALA D O 1
ATOM 4443 N N . GLN D 1 130 ? -20.390 -0.648 40.857 1.00 16.62 130 GLN D N 1
ATOM 4444 C CA . GLN D 1 130 ? -19.887 0.255 39.832 1.00 18.26 130 GLN D CA 1
ATOM 4445 C C . GLN D 1 130 ? -19.404 1.585 40.411 1.00 16.46 130 GLN D C 1
ATOM 4446 O O . GLN D 1 130 ? -19.991 2.128 41.338 1.00 16.75 130 GLN D O 1
ATOM 4452 N N . ALA D 1 131 ? -18.333 2.135 39.830 1.00 16.22 131 ALA D N 1
ATOM 4453 C CA . ALA D 1 131 ? -17.829 3.450 40.180 1.00 14.66 131 ALA D CA 1
ATOM 4454 C C . ALA D 1 131 ? -17.038 4.033 38.990 1.00 14.16 131 ALA D C 1
ATOM 4455 O O . ALA D 1 131 ? -16.755 3.323 38.057 1.00 14.72 131 ALA D O 1
ATOM 4457 N N . LYS D 1 132 ? -16.734 5.317 39.041 1.00 13.98 132 LYS D N 1
ATOM 4458 C CA . LYS D 1 132 ? -15.814 5.957 38.107 1.00 13.98 132 LYS D CA 1
ATOM 4459 C C . LYS D 1 132 ? -14.387 5.480 38.538 1.00 13.65 132 LYS D C 1
ATOM 4460 O O . LYS D 1 132 ? -14.250 4.760 39.533 1.00 13.40 132 LYS D O 1
ATOM 4466 N N . TYR D 1 133 ? -13.365 5.819 37.759 1.00 12.93 133 TYR D N 1
ATOM 4467 C CA . TYR D 1 133 ? -12.008 5.360 38.138 1.00 13.12 133 TYR D CA 1
ATOM 4468 C C . TYR D 1 133 ? -10.930 6.346 37.736 1.00 13.69 133 TYR D C 1
ATOM 4469 O O . TYR D 1 133 ? -11.174 7.235 36.954 1.00 13.44 133 TYR D O 1
ATOM 4478 N N . MET D 1 134 ? -9.763 6.231 38.365 1.00 14.21 134 MET D N 1
ATOM 4479 C CA . MET D 1 134 ? -8.611 7.094 38.073 1.00 14.78 134 MET D CA 1
ATOM 4480 C C . MET D 1 134 ? -7.371 6.211 38.011 1.00 14.11 134 MET D C 1
ATOM 4481 O O . MET D 1 134 ? -7.185 5.340 38.847 1.00 15.32 134 MET D O 1
ATOM 4486 N N . CYS D 1 135 ? -6.526 6.486 37.018 1.00 12.30 135 CYS D N 1
ATOM 4487 C CA . CYS D 1 135 ? -5.282 5.782 36.814 1.00 11.34 135 CYS D CA 1
ATOM 4488 C C . CYS D 1 135 ? -4.101 6.677 37.157 1.00 10.69 135 CYS D C 1
ATOM 4489 O O . CYS D 1 135 ? -4.210 7.899 37.240 1.00 11.46 135 CYS D O 1
ATOM 4492 N N . LYS D 1 136 ? -2.977 6.036 37.376 1.00 11.11 136 LYS D N 1
ATOM 4493 C CA . LYS D 1 136 ? -1.742 6.694 37.795 1.00 11.91 136 LYS D CA 1
ATOM 4494 C C . LYS D 1 136 ? -0.566 6.019 37.114 1.00 13.32 136 LYS D C 1
ATOM 4495 O O . LYS D 1 136 ? -0.489 4.802 37.038 1.00 13.17 136 LYS D O 1
ATOM 4501 N N . LEU D 1 137 ? 0.361 6.834 36.593 1.00 13.16 137 LEU D N 1
ATOM 4502 C CA . LEU D 1 137 ? 1.601 6.294 36.013 1.00 13.36 137 LEU D CA 1
ATOM 4503 C C . LEU D 1 137 ? 2.718 6.396 36.997 1.00 13.64 137 LEU D C 1
ATOM 4504 O O . LEU D 1 137 ? 2.876 7.419 37.692 1.00 13.57 137 LEU D O 1
ATOM 4509 N N . THR D 1 138 ? 3.528 5.335 37.019 1.00 12.85 138 THR D N 1
ATOM 4510 C CA . THR D 1 138 ? 4.733 5.273 37.801 1.00 13.64 138 THR D CA 1
ATOM 4511 C C . THR D 1 138 ? 5.876 4.958 36.833 1.00 13.55 138 THR D C 1
ATOM 4512 O O . THR D 1 138 ? 5.832 3.984 36.076 1.00 15.10 138 THR D O 1
ATOM 4516 N N . PHE D 1 139 ? 6.901 5.799 36.850 1.00 14.05 139 PHE D N 1
ATOM 4517 C CA . PHE D 1 139 ? 8.027 5.687 35.925 1.00 13.94 139 PHE D CA 1
ATOM 4518 C C . PHE D 1 139 ? 9.178 4.950 36.629 1.00 15.50 139 PHE D C 1
ATOM 4519 O O . PHE D 1 139 ? 9.801 5.476 37.556 1.00 15.61 139 PHE D O 1
ATOM 4527 N N . GLU D 1 140 ? 9.424 3.749 36.179 1.00 16.10 140 GLU D N 1
ATOM 4528 C CA . GLU D 1 140 ? 10.438 2.851 36.755 1.00 18.48 140 GLU D CA 1
ATOM 4529 C C . GLU D 1 140 ? 11.678 2.797 35.888 1.00 19.41 140 GLU D C 1
ATOM 4530 O O . GLU D 1 140 ? 11.769 3.509 34.881 1.00 18.02 140 GLU D O 1
#

Secondary structure (DSSP, 8-state):
--PPTT-EEETTEEEEEEEEEE-HHHHHHHHHTT-BGGGTEEEEEPP--SHHHHHHHHHHHHHH--SS--EEEEEE-SSSTT--EETT-PPP----BPTT----GGG-EEEEEE-SSTTT-EEEEETT--EEEEEEEEE-/--PPTT-EEETTEEEEEEEEEE-HHHHHHHHHTT-BGGGTEEEEE----SHHHHHHHHHHHHHH--SS-EEEEEEE-TTSTT--EETTSPPP----BPTT----GGG-EEEEEEESSGGG-EEEEESS--EEEEEEEEE-/--SPTT-EEETTEEEEEEEEEE-HHHHHHHHHTT-BGGGTEEEEE----SHHHHHHHHHHHHHH--SSSEEEEEEE-TTSTT--EETT-PPP----BPTT----GGG---EEEEESSGGG-EEEE-TT--EEEEEEEEE-/--SPTT-EEETTEEEEEEEEEE-HHHHHHHHHTT-BGGGTEEEEE----SHHHHHHHHHHHHHH--SS-EEEEEEE-TTSTT--EETT--------BPTT----GGG-EEEEEEESSTTT-EEEEESS--EEEEEEEEE-

Nearest PDB structures (foldseek):
  1wmy-assembly1_A  TM=1.005E+00  e=7.691E-29  Pseudocnus echinatus
  4wqq-assembly2_D  TM=1.004E+00  e=5.875E-28  Pseudocnus echinatus
  7juf-assembly2_B  TM=8.627E-01  e=1.276E-11  Homo sapiens
  7jud-assembly2_B  TM=8.893E-01  e=9.750E-11  Homo sapiens
  7juc-assembly1_A  TM=8.805E-01  e=9.750E-11  Homo sapiens

Foldseek 3Di:
DPDPPQWPDDDQKTKHWFFDWDFLVVLQVVQQVVADPVQQKGKGFADAADPVSLLVVLCVHCVVDVDFFKEFGQWWCVPPPPDIDGPVRDGDDDAQADPPPDDCVVVAFTTWIFGNPPSRHIYTGHRPGIGITMMMIDRD/DPDPPQWDDDDQKTKHWFPDKDFLVVQQVVQQVPADVVQQKGKGFADAADPVSLLVVLCVHVVPDPDFFKEFGQWWCVPPPPDIDGPVPDGDDDAFADPPPDDCPPVAFTTKIFGNPPSRHIYTGHRPGIGITMMMIDRD/DPDDPQWDDDDQKTKHWDPDKDFLVVLQVVQQVPADVVQQKGKGFADAADPVSLLVVLCVHCVVDVDFFKEFGQWWQVPPPPDIDGPVRDGDDDAFADPPPDDCPVVAFTTWIFGNPPSRHIYTHHRPGIGITMMMMHRD/DPDPPQWPDDDQKTKHWFPDKDFLVVQQVVQQVPADVVQQKGKGFADAADPVSLLVVLCVVCVPDVDFFKEFGQWWCVPPPPDIDGPVRDGDDDAFADPPPDDCPPVAFTTWIFGNPDSRHIYTGHRPGIGITMMMMDGD

Solvent-accessible surface area: 22471 Å² total; per-residue (Å²): 102,17,9,5,64,97,13,81,27,81,54,93,44,0,4,58,20,30,82,74,101,16,42,3,83,67,0,13,41,46,0,2,18,40,2,10,7,5,5,62,3,28,0,2,1,0,1,0,68,46,68,78,23,5,46,49,0,30,94,36,0,55,68,101,6,102,116,84,22,55,0,0,0,0,1,26,2,104,151,98,107,57,78,28,77,4,22,21,71,43,1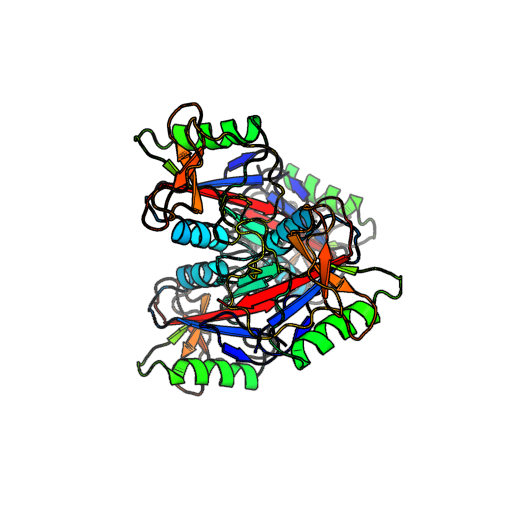86,47,59,49,67,67,64,4,73,67,36,58,69,35,158,107,132,49,14,24,10,0,1,0,71,64,62,121,34,0,5,0,17,1,30,25,54,90,22,89,0,15,10,0,0,5,0,33,34,94,90,17,9,4,66,93,13,79,24,85,53,98,42,0,5,56,17,29,78,86,100,17,37,3,74,64,0,8,28,52,0,8,4,26,13,2,33,26,4,60,3,28,3,12,1,0,1,0,68,44,68,77,24,4,46,46,0,31,96,33,0,60,67,98,6,108,108,83,20,52,0,0,0,0,1,4,2,64,8,27,91,61,47,24,13,4,11,35,35,41,110,54,61,53,63,68,63,8,75,67,38,58,59,35,159,120,125,49,21,26,20,0,0,0,74,56,52,119,34,0,6,0,17,1,30,25,64,89,22,91,0,12,12,0,0,8,0,45,36,109,113,17,10,5,60,105,12,82,27,82,51,104,42,0,5,55,19,32,76,80,95,17,44,2,70,64,0,11,47,44,0,3,22,42,4,3,2,4,5,62,2,27,0,2,1,0,1,0,68,45,68,78,23,5,48,46,0,34,95,36,0,49,71,98,6,93,114,86,21,53,0,0,0,0,1,26,3,93,155,89,100,58,69,27,77,4,22,20,67,44,183,58,62,48,66,73,62,3,67,66,37,60,68,35,162,109,132,52,14,25,11,0,1,0,62,62,60,94,40,0,5,0,17,1,30,25,56,92,21,94,0,13,13,0,0,7,0,33,36,96,98,18,8,4,59,96,10,75,27,85,53,113,42,0,4,56,18,29,81,85,97,14,42,3,109,69,0,7,29,57,0,9,4,32,12,9,33,25,5,50,3,25,4,11,1,0,1,0,70,45,68,75,23,4,45,48,0,31,97,36,0,52,71,98,5,103,119,84,18,53,0,0,0,0,0,3,2,66,6,30,86,57,46,21,10,3,11,35,30,41,115,46,65,50,62,70,61,3,71,68,38,58,63,35,163,123,125,46,20,28,23,0,1,0,71,60,61,122,29,0,5,0,17,1,31,26,64,86,22,96,0,14,12,0,0,6,0,38,33,105

=== Feature glossary ===
Legend for the data blocks above and below:

— What the protein is —

The amino-acid sequence is the protein's primary structure: the linear order of residues from the N-terminus to the C-terminus, written in one-letter code. Everything else here — the 3D coordinates, the secondary structure, the domain annotations — is ultimately a consequence of this string.

Database cross-references. InterPro integrates a dozen domain/family signature databases into unified entries with residue-range hits. GO terms attach function/process/location labels with evidence codes. CATH codes position the fold in a four-level structural taxonomy. Organism is the NCBI-taxonomy species name.

— Where its atoms are —

The mmCIF block holds the 3D Cartesian coordinates of each backbone atom (N, Cα, C, O) in ångströms. mmCIF is the PDB's canonical archive format — a tagged-loop text representation of the atomic model.

The six renders are orthographic views along the three Cartesian axes in both directions. Representation (cartoon, sticks, or surface) and color scheme (sequence-rainbow or by-chain) vary across proteins so the training set covers all the common visualization conventions.

— Local backbone conformation —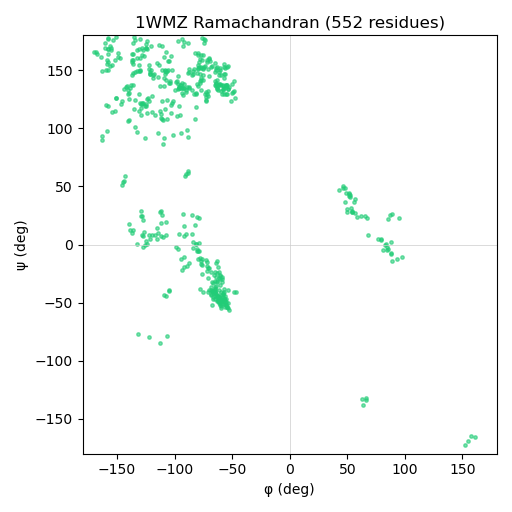

Secondary structure is the local, repeating backbone conformation. DSSP classifies it into eight states by reading the hydrogen-bond network: three helix types (H, G, I), two β types (E, B), two non-regular types (T, S), and unstructured coil (-).

SS3 is a coarse helix/strand/coil call (letters a/b/c) made by the P-SEA algorithm from inter-Cα distances and dihedrals. It is less detailed than DSSP but needs only Cα positions.

Backbone dihedral angles. Every residue except chain termini has a φ (preceding-C → N → Cα → C) and a ψ (N → Cα → C → next-N). They are reported in degrees following the IUPAC sign convention. Secondary structure is essentially a statement about which (φ, ψ) basin each residue occupies.

— Global shape and packing —

The geometric summary reports three shape descriptors. Rg (radius of gyration) measures how spread out the Cα atoms are about their centre of mass; compact globular proteins have small Rg, elongated or unfolded ones large. Cα contacts (<8 Å, |i−j|>4) count long-range residue pairs in spatial proximity — high for tightly packed folds, near zero for rods or random coil. The bounding-box extents give the protein's footprint along x, y, z in Å.

Solvent accessibility: the surface area of each residue that a 1.4 Å water probe can touch, in Å². When only backbone atoms are present the absolute values are lower than full-atom SASA (side chains contribute most of the area) and are flagged as backbone-only.

Plot images: a contact map (which residues are close in 3D, as an N×N binary image), a Ramachandran scatter (backbone torsion angles, revealing secondary-structure composition at a glance), and — for AlphaFold structures — a PAE heatmap (pairwise prediction confidence).

— Structural neighborhood —

Foldseek's 3Di representation compresses backbone geometry into a per-residue letter drawn from a learned twenty-state alphabet. It captures the tertiary interaction pattern around each residue — which residues are packed against it in space, regardless of where they are in sequence.

Structural nearest neighbors (via Foldseek easy-search vs the PDB). Reported per hit: target PDB id, E-value, and alignment TM-score. A TM-score above ~0.5 is the conventional threshold for 'same fold'.

— Confidence and disorder —

pLDDT (predicted Local Distance Difference Test) is AlphaFold's per-residue confidence score, ranging from 0 to 100. Values above 90 indicate high confidence (typically well-packed cores); 70–90 is confident; 50–70 low confidence; below 50 usually means the region is disordered or the prediction is unreliable there. AlphaFold stores pLDDT in the mmCIF B-factor column.

For experimental (PDB) structures, the B-factor (temperature factor) quantifies the positional spread of each atom in the crystal — a combination of thermal vibration and static disorder — in units of Å². High B-factors mark flexible loops or poorly resolved regions; low B-factors mark the rigid, well-ordered core.

Predicted Aligned Error (PAE) is an AlphaFold confidence matrix: entry (i, j) is the expected error in the position of residue j, in ångströms, when the prediction is superimposed on the true structure at residue i. Low PAE within a block of residues means that block is internally rigid and well-predicted; high PAE between two blocks means their relative placement is uncertain even if each block individually is confident.